Protein AF-A0A4U7AUU9-F1 (afdb_monomer)

Foldseek 3Di:
DQDPVQLVVLVCVLCVLFPQLADPCFAPVNCCVVVVDPNVVSCQQLQQKAKEAEPLLLVLLLVQLVQCCPPAEPQSVVLCVPQVVSPSLSLSLCLQALFAAFFDFQQGFGQGSNRDTDHGCVVQLQCARHPDHDPRRHVNRFDHLVSLLSLQLMKIKGKWAFQDLLPLPLLLHGDDCVFWQGIFMEMEHAAFAQRYCPTTNNCLQDDDDNPGRCPCVQQDDPHSLSSNLSSCLSRVLSLVLVQQVVQVVVVFAAEEEDEDHCQPSRDPDPCSLLSNLVSLLVCLQVDAGDRHAEYEYAPRDDDPVSQVSNCVSQVVNNHHYYYYHRRQTGHDPDSRHHRYYYFHDGSRHQQLRCSSVSPCNPGRRSSCVSGINSNSSVRCSSSVSNSVHYHYGPD

pLDDT: mean 96.0, std 4.83, range [59.19, 98.81]

InterPro domains:
  IPR032063 ADP-ribosylhydrolase MavL-like [PF16062] (31-202)
  IPR032063 ADP-ribosylhydrolase MavL-like [PF16062] (227-387)

Organism: NCBI:txid40998

Secondary structure (DSSP, 8-state):
---HHHHHHHHHHHHHHS--SS-GGGSHHHHHHTTSS-HHHHHHHHHT-EEEE-HHHHHHHHHHHHHHHHH--HHHHHHIIIIITT-HHHHHHHHHHS--SEEETTTTEEE-TTS-EES--HHHHTTTTSTT-BTTB-TTTS--HHHHHHHTTEEEEEEEE-SS---TT-TTPPPPGGGB--EEEEEEEE----SSTTSGGGGGTS----SSS-GGGTS--SSHHHHHHHHHHHHHHHHHHHHHHHHHHHTS-EEEEE--SS-STT--STTHHHHHHHHHHHHHHH---SSEEEEEEES----HHHHHHHHHHHHHTT-EEEEE---TTBPPSSTTSEEEEEEEE-TTS-TTGGGGGT-TTSSHHHHHHHHSSHHHHS-TTT-GGGGG-EEETT-

Solvent-accessible surface area (backbone atoms only — not comparable to full-atom values): 20389 Å² total; per-residue (Å²): 133,81,46,70,72,56,36,47,51,29,43,52,57,48,46,72,76,42,71,67,75,47,62,69,71,63,36,72,64,43,24,36,76,71,65,78,36,55,74,73,53,51,55,48,25,47,70,52,17,27,35,38,34,31,60,67,44,54,50,51,49,51,52,47,50,57,48,36,73,74,73,41,42,73,46,39,41,50,45,33,60,72,76,30,61,78,36,61,67,45,43,56,40,43,49,62,56,30,36,27,41,19,43,46,76,64,42,37,30,31,30,39,83,87,70,54,74,36,88,56,33,53,76,39,52,71,23,22,39,43,95,71,41,36,95,92,46,33,44,90,63,29,65,27,61,69,50,29,48,56,27,29,44,36,33,41,36,22,42,31,54,42,39,21,36,36,38,52,79,45,61,38,53,73,49,63,69,91,72,24,28,62,56,34,35,43,34,41,37,24,36,55,44,52,52,35,87,80,37,61,48,29,54,54,72,51,96,65,87,64,98,60,83,65,64,63,78,80,31,52,59,96,46,50,66,44,18,51,41,50,52,47,38,52,46,51,52,44,51,53,52,50,46,33,52,51,11,59,77,66,74,23,42,16,37,37,40,42,57,68,48,34,63,58,88,25,46,90,56,92,58,50,53,47,49,55,50,50,42,52,25,53,49,40,68,73,56,88,69,86,20,52,40,32,43,35,38,26,74,62,78,64,58,74,64,62,52,50,49,32,37,54,26,27,49,76,63,67,21,47,59,49,74,50,74,68,44,71,32,38,52,60,94,60,78,76,44,41,43,35,32,54,33,38,41,54,38,48,26,37,59,17,24,48,25,71,75,58,39,34,53,77,46,48,24,11,10,43,34,35,16,31,42,41,59,44,43,64,23,58,79,28,28,56,56,27,68,78,30,76,44,66,49,97,117

Sequence (395 aa):
MLTNAKFFANSRAFFGRHSRPISPSTTLEILQQSGRVKEADIQKYVQSTRIIVHPIARRIAKDFLSYKRTHGSRTEKHVYDTQINWDVDRLFIRLIKQRPLSFYGDTDVTLLRSGEKFWGATSQWDRVGTDNEHPGITMAEYLTYEEMMISSLIGVSGYTPYLNDGNRHNRGVLSTPQSIQHEGIQVGLVGARFERKGRMDCVYESISEPTGFPFLRYFGGAHFEDRYKARIRVTIETLLMEAEIRGAEAQKKVYVHVVGLGLGVWAVRTEQSRWYVEVFSQCLAEMKTSWIGLLEFAYIDVDPMTRKDVESAARRIGVDCVFNRRAPSARLPDQSMLLVTSYAWDSNSYPGNEFYLGMLNASGDPAAACSTAISETHNPEINTSMLESIHYLGS

Mean predicted aligned error: 3.29 Å

Nearest PDB structures (foldseek):
  8dmu-assembly3_C  TM=8.616E-01  e=3.463E-33  Drosophila melanogaster
  8dmu-assembly2_B  TM=8.470E-01  e=3.274E-33  Drosophila melanogaster
  8dmu-assembly4_D  TM=8.375E-01  e=1.488E-32  Drosophila melanogaster
  8dmu-assembly1_A  TM=8.402E-01  e=1.189E-32  Drosophila melanogaster
  8dmt-assembly4_D  TM=8.492E-01  e=3.858E-32  Drosophila melanogaster

Structure (mmCIF, N/CA/C/O backbone):
data_AF-A0A4U7AUU9-F1
#
_entry.id   AF-A0A4U7AUU9-F1
#
loop_
_atom_site.group_PDB
_atom_site.id
_atom_site.type_symbol
_atom_site.label_atom_id
_atom_site.label_alt_id
_atom_site.label_comp_id
_atom_site.label_asym_id
_atom_site.label_entity_id
_atom_site.label_seq_id
_atom_site.pdbx_PDB_ins_code
_atom_site.Cartn_x
_atom_site.Cartn_y
_atom_site.Cartn_z
_atom_site.occupancy
_atom_site.B_iso_or_equiv
_atom_site.auth_seq_id
_atom_site.auth_comp_id
_atom_site.auth_asym_id
_atom_site.auth_atom_id
_atom_site.pdbx_PDB_model_num
ATOM 1 N N . MET A 1 1 ? 14.131 2.442 20.354 1.00 74.19 1 MET A N 1
ATOM 2 C CA . MET A 1 1 ? 12.695 2.708 20.112 1.00 74.19 1 MET A CA 1
ATOM 3 C C . MET A 1 1 ? 12.482 4.197 19.901 1.00 74.19 1 MET A C 1
ATOM 5 O O . MET A 1 1 ? 13.041 4.990 20.651 1.00 74.19 1 MET A O 1
ATOM 9 N N . LEU A 1 2 ? 11.700 4.566 18.887 1.00 89.94 2 LEU A N 1
ATOM 10 C CA . LEU A 1 2 ? 11.306 5.949 18.613 1.00 89.94 2 LEU A CA 1
ATOM 11 C C . LEU A 1 2 ? 10.371 6.462 19.723 1.00 89.94 2 LEU A C 1
ATOM 13 O O . LEU A 1 2 ? 9.374 5.813 20.027 1.00 89.94 2 LEU A O 1
ATOM 17 N N . THR A 1 3 ? 10.699 7.597 20.344 1.00 94.31 3 THR A N 1
ATOM 18 C CA . THR A 1 3 ? 9.855 8.225 21.378 1.00 94.31 3 THR A CA 1
ATOM 19 C C . THR A 1 3 ? 8.775 9.107 20.747 1.00 94.31 3 THR A C 1
ATOM 21 O O . THR A 1 3 ? 8.986 9.644 19.657 1.00 94.31 3 THR A O 1
ATOM 24 N N . ASN A 1 4 ? 7.659 9.342 21.452 1.00 95.19 4 ASN A N 1
ATOM 25 C CA . ASN A 1 4 ? 6.592 10.245 20.988 1.00 95.19 4 ASN A CA 1
ATOM 26 C C . ASN A 1 4 ? 7.133 11.650 20.665 1.00 95.19 4 ASN A C 1
ATOM 28 O O . ASN A 1 4 ? 6.859 12.194 19.599 1.00 95.19 4 ASN A O 1
ATOM 32 N N . ALA A 1 5 ? 7.989 12.205 21.531 1.00 96.50 5 ALA A N 1
ATOM 33 C CA . ALA A 1 5 ? 8.601 13.517 21.312 1.00 96.50 5 ALA A CA 1
ATOM 34 C C . ALA A 1 5 ? 9.438 13.575 20.021 1.00 96.50 5 ALA A C 1
ATOM 36 O O . ALA A 1 5 ? 9.376 14.561 19.282 1.00 96.50 5 ALA A O 1
ATOM 37 N N . LYS A 1 6 ? 10.201 12.513 19.719 1.00 97.69 6 LYS A N 1
ATOM 38 C CA . LYS A 1 6 ? 10.990 12.433 18.485 1.00 97.69 6 LYS A CA 1
ATOM 39 C C . LYS A 1 6 ? 10.097 12.232 17.260 1.00 97.69 6 LYS A C 1
ATOM 41 O O . LYS A 1 6 ? 10.342 12.876 16.246 1.00 97.69 6 LYS A O 1
ATOM 46 N N . PHE A 1 7 ? 9.057 11.406 17.362 1.00 98.19 7 PHE A N 1
ATOM 47 C CA . PHE A 1 7 ? 8.059 11.221 16.306 1.00 98.19 7 PHE A CA 1
ATOM 48 C C . PHE A 1 7 ? 7.368 12.546 15.942 1.00 98.19 7 PHE A C 1
ATOM 50 O O . PHE A 1 7 ? 7.356 12.927 14.773 1.00 98.19 7 PHE A O 1
ATOM 57 N N . PHE A 1 8 ? 6.891 13.313 16.930 1.00 98.50 8 PHE A N 1
ATOM 58 C CA . PHE A 1 8 ? 6.286 14.627 16.683 1.00 98.50 8 PHE A CA 1
ATOM 59 C C . PHE A 1 8 ? 7.283 15.627 16.092 1.00 98.50 8 PHE A C 1
ATOM 61 O O . PHE A 1 8 ? 6.943 16.366 15.169 1.00 98.50 8 PHE A O 1
ATOM 68 N N . ALA A 1 9 ? 8.538 15.623 16.555 1.00 98.56 9 ALA A N 1
ATOM 69 C CA . ALA A 1 9 ? 9.583 16.453 15.962 1.00 98.56 9 ALA A CA 1
ATOM 70 C C . ALA A 1 9 ? 9.836 16.102 14.486 1.00 98.56 9 ALA A C 1
ATOM 72 O O . ALA A 1 9 ? 9.963 17.010 13.663 1.00 98.56 9 ALA A O 1
ATOM 73 N N . ASN A 1 10 ? 9.861 14.812 14.137 1.00 98.56 10 ASN A N 1
ATOM 74 C CA . ASN A 1 10 ? 9.990 14.373 12.749 1.00 98.56 10 ASN A CA 1
ATOM 75 C C . ASN A 1 10 ? 8.768 14.799 11.916 1.00 98.56 10 ASN A C 1
ATOM 77 O O . ASN A 1 10 ? 8.946 15.311 10.814 1.00 98.56 10 ASN A O 1
ATOM 81 N N . SER A 1 11 ? 7.548 14.659 12.451 1.00 98.56 11 SER A N 1
ATOM 82 C CA . SER A 1 11 ? 6.306 15.096 11.792 1.00 98.56 11 SER A CA 1
ATOM 83 C C . SER A 1 11 ? 6.326 16.597 11.487 1.00 98.56 11 SER A C 1
ATOM 85 O O . SER A 1 11 ? 6.145 17.002 10.337 1.00 98.56 11 SER A O 1
ATOM 87 N N . ARG A 1 12 ? 6.672 17.438 12.473 1.00 98.50 12 ARG A N 1
ATOM 88 C CA . ARG A 1 12 ? 6.835 18.888 12.270 1.00 98.50 12 ARG A CA 1
ATOM 89 C C . ARG A 1 12 ? 7.911 19.214 11.239 1.00 98.50 12 ARG A C 1
ATOM 91 O O . ARG A 1 12 ? 7.685 20.059 10.380 1.00 98.50 12 ARG A O 1
ATOM 98 N N . ALA A 1 13 ? 9.066 18.551 11.298 1.00 98.44 13 ALA A N 1
ATOM 99 C CA . ALA A 1 13 ? 10.152 18.776 10.345 1.00 98.44 13 ALA A CA 1
ATOM 100 C C . ALA A 1 13 ? 9.763 18.371 8.914 1.00 98.44 13 ALA A C 1
ATOM 102 O O . ALA A 1 13 ? 10.122 19.050 7.952 1.00 98.44 13 ALA A O 1
ATOM 103 N N . PHE A 1 14 ? 9.014 17.278 8.763 1.00 98.44 14 PHE A N 1
ATOM 104 C CA . PHE A 1 14 ? 8.511 16.822 7.476 1.00 98.44 14 PHE A CA 1
ATOM 105 C C . PHE A 1 14 ? 7.473 17.797 6.909 1.00 98.44 14 PHE A C 1
ATOM 107 O O . PHE A 1 14 ? 7.656 18.304 5.804 1.00 98.44 14 PHE A O 1
ATOM 114 N N . PHE A 1 15 ? 6.433 18.144 7.674 1.00 97.69 15 PHE A N 1
ATOM 115 C CA . PHE A 1 15 ? 5.392 19.063 7.199 1.00 97.69 15 PHE A CA 1
ATOM 116 C C . PHE A 1 15 ? 5.834 20.533 7.133 1.00 97.69 15 PHE A C 1
ATOM 118 O O . PHE A 1 15 ? 5.192 21.341 6.467 1.00 97.69 15 PHE A O 1
ATOM 125 N N . GLY A 1 16 ? 6.958 20.885 7.764 1.00 97.19 16 GLY A N 1
ATOM 126 C CA . GLY A 1 16 ? 7.640 22.160 7.543 1.00 97.19 16 GLY A CA 1
ATOM 127 C C . GLY A 1 16 ? 8.299 22.257 6.162 1.00 97.19 16 GLY A C 1
ATOM 128 O O . GLY A 1 16 ? 8.415 23.354 5.623 1.00 97.19 16 GLY A O 1
ATOM 129 N N . ARG A 1 17 ? 8.697 21.121 5.568 1.00 96.94 17 ARG A N 1
ATOM 130 C CA . ARG A 1 17 ? 9.236 21.037 4.195 1.00 96.94 17 ARG A CA 1
ATOM 131 C C . ARG A 1 17 ? 8.160 20.753 3.149 1.00 96.94 17 ARG A C 1
ATOM 133 O O . ARG A 1 17 ? 8.300 21.162 1.999 1.00 96.94 17 ARG A O 1
ATOM 140 N N . HIS A 1 18 ? 7.103 20.042 3.531 1.00 96.56 18 HIS A N 1
ATOM 141 C CA . HIS A 1 18 ? 6.052 19.578 2.629 1.00 96.56 18 HIS A CA 1
ATOM 142 C C . HIS A 1 18 ? 4.686 20.010 3.144 1.00 96.56 18 HIS A C 1
ATOM 144 O O . HIS A 1 18 ? 4.241 19.557 4.196 1.00 96.56 18 HIS A O 1
ATOM 150 N N . SER A 1 19 ? 3.997 20.876 2.401 1.00 92.12 19 SER A N 1
ATOM 151 C CA . SER A 1 19 ? 2.703 21.404 2.831 1.00 92.12 19 SER A CA 1
ATOM 152 C C . SER A 1 19 ? 1.696 20.284 3.099 1.00 92.12 19 SER A C 1
ATOM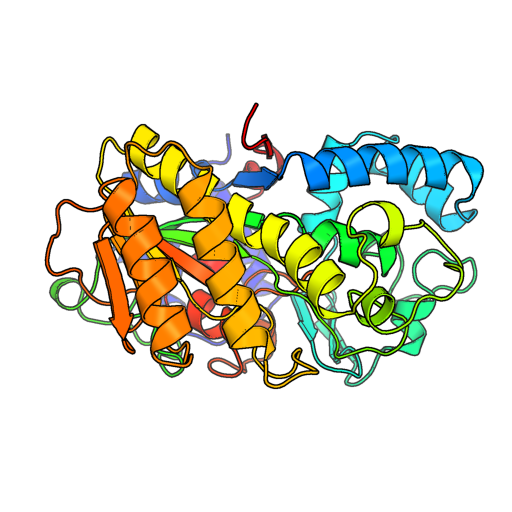 154 O O . SER A 1 19 ? 1.401 19.471 2.223 1.00 92.12 19 SER A O 1
ATOM 156 N N . ARG A 1 20 ? 1.130 20.270 4.311 1.00 95.38 20 ARG A N 1
ATOM 157 C CA . ARG A 1 20 ? -0.007 19.414 4.660 1.00 95.38 20 ARG A CA 1
ATOM 158 C C . ARG A 1 20 ? -1.297 20.076 4.146 1.00 95.38 20 ARG A C 1
ATOM 160 O O . ARG A 1 20 ? -1.631 21.161 4.613 1.00 95.38 20 ARG A O 1
ATOM 167 N N . PRO A 1 21 ? -2.049 19.457 3.224 1.00 96.12 21 PRO A N 1
ATOM 168 C CA . PRO A 1 21 ? -3.224 20.055 2.574 1.00 96.12 21 PRO A CA 1
ATOM 169 C C . PRO A 1 21 ? -4.522 19.998 3.411 1.00 96.12 21 PRO A C 1
ATOM 171 O O . PRO A 1 21 ? -5.596 20.302 2.897 1.00 96.12 21 PRO A O 1
ATOM 174 N N . ILE A 1 22 ? -4.452 19.565 4.674 1.00 97.50 22 ILE A N 1
ATOM 175 C CA . ILE A 1 22 ? -5.587 19.477 5.605 1.00 97.50 22 ILE A CA 1
ATOM 176 C C . ILE A 1 22 ? -5.211 20.079 6.958 1.00 97.50 22 ILE A C 1
ATOM 178 O O . ILE A 1 22 ? -4.032 20.280 7.251 1.00 97.50 22 ILE A O 1
ATOM 182 N N . SER A 1 23 ? -6.218 20.345 7.794 1.00 96.56 23 SER A N 1
ATOM 183 C CA . SER A 1 23 ? -6.030 20.991 9.096 1.00 96.56 23 SER A CA 1
ATOM 184 C C . SER A 1 23 ? -4.957 20.287 9.947 1.00 96.56 23 SER A C 1
ATOM 186 O O . SER A 1 23 ? -5.025 19.064 10.112 1.00 96.56 23 SER A O 1
ATOM 188 N N . PRO A 1 24 ? -4.019 21.030 10.568 1.00 94.56 24 PRO A N 1
ATOM 189 C CA . PRO A 1 24 ? -3.071 20.476 11.537 1.00 94.56 24 PRO A CA 1
ATOM 190 C C . PRO A 1 24 ? -3.738 19.800 12.741 1.00 94.56 24 PRO A C 1
ATOM 192 O O . PRO A 1 24 ? -3.112 18.970 13.382 1.00 94.56 24 PRO A O 1
ATOM 195 N N . SER A 1 25 ? -5.021 20.078 13.010 1.00 95.56 25 SER A N 1
ATOM 196 C CA . SER A 1 25 ? -5.807 19.369 14.036 1.00 95.56 25 SER A CA 1
ATOM 197 C C . SER A 1 25 ? -5.930 17.856 13.808 1.00 95.56 25 SER A C 1
ATOM 199 O O . SER A 1 25 ? -6.362 17.133 14.700 1.00 95.56 25 SER A O 1
ATOM 201 N N . THR A 1 26 ? -5.547 17.380 12.622 1.00 96.75 26 THR A N 1
ATOM 202 C CA . THR A 1 26 ? -5.524 15.962 12.245 1.00 96.75 26 THR A CA 1
ATOM 203 C C . THR A 1 26 ? -4.198 15.264 12.542 1.00 96.75 26 THR A C 1
ATOM 205 O O . THR A 1 26 ? -4.109 14.061 12.314 1.00 96.75 26 THR A O 1
ATOM 208 N N . THR A 1 27 ? -3.162 15.978 13.001 1.00 98.06 27 THR A N 1
ATOM 209 C CA . THR A 1 27 ? -1.888 15.336 13.351 1.00 98.06 27 THR A CA 1
ATOM 210 C C . THR A 1 27 ? -1.969 14.663 14.712 1.00 98.06 27 THR A C 1
ATOM 212 O O . THR A 1 27 ? -2.665 15.135 15.612 1.00 98.06 27 THR A O 1
ATOM 215 N N . LEU A 1 28 ? -1.220 13.579 14.898 1.00 98.31 28 LEU A N 1
ATOM 216 C CA . LEU A 1 28 ? -1.201 12.828 16.154 1.00 98.31 28 LEU A CA 1
ATOM 217 C C . LEU A 1 28 ? -0.803 13.689 17.365 1.00 98.31 28 LEU A C 1
ATOM 219 O O . LEU A 1 28 ? -1.363 13.504 18.442 1.00 98.31 28 LEU A O 1
ATOM 223 N N . GLU A 1 29 ? 0.091 14.667 17.188 1.00 98.19 29 GLU A N 1
ATOM 224 C CA . GLU A 1 29 ? 0.464 15.613 18.249 1.00 98.19 29 GLU A CA 1
ATOM 225 C C . GLU A 1 29 ? -0.728 16.470 18.702 1.00 98.19 29 GLU A C 1
ATOM 227 O O . GLU A 1 29 ? -1.019 16.556 19.895 1.00 98.19 29 GLU A O 1
ATOM 232 N N . ILE A 1 30 ? -1.458 17.080 17.762 1.00 98.00 30 ILE A N 1
ATOM 233 C CA . ILE A 1 30 ? -2.594 17.952 18.099 1.00 98.00 30 ILE A CA 1
ATOM 234 C C . ILE A 1 30 ? -3.803 17.126 18.564 1.00 98.00 30 ILE A C 1
ATOM 236 O O . ILE A 1 30 ? -4.546 17.539 19.460 1.00 98.00 30 ILE A O 1
ATOM 240 N N . LEU A 1 31 ? -3.989 15.922 18.021 1.00 97.81 31 LEU A N 1
ATOM 241 C CA . LEU A 1 31 ? -4.992 14.969 18.498 1.00 97.81 31 LEU A CA 1
ATOM 242 C C . LEU A 1 31 ? -4.724 14.545 19.947 1.00 97.81 31 LEU A C 1
ATOM 244 O O . LEU A 1 31 ? -5.674 14.424 20.722 1.00 97.81 31 LEU A O 1
ATOM 248 N N . GLN A 1 32 ? -3.455 14.379 20.334 1.00 97.69 32 GLN A N 1
ATOM 249 C CA . GLN A 1 32 ? -3.085 14.143 21.727 1.00 97.69 32 GLN A CA 1
ATOM 250 C C . GLN A 1 32 ? -3.382 15.368 22.601 1.00 97.69 32 GLN A C 1
ATOM 252 O O . GLN A 1 32 ? -4.038 15.245 23.633 1.00 97.69 32 GLN A O 1
ATOM 257 N N . GLN A 1 33 ? -2.937 16.558 22.186 1.00 97.44 33 GLN A N 1
ATOM 258 C CA . GLN A 1 33 ? -3.117 17.800 22.952 1.00 97.44 33 GLN A CA 1
ATOM 259 C C . GLN A 1 33 ? -4.594 18.160 23.168 1.00 97.44 33 GLN A C 1
ATOM 261 O O . GLN A 1 33 ? -4.961 18.661 24.226 1.00 97.44 33 GLN A O 1
ATOM 266 N N . SER A 1 34 ? -5.450 17.878 22.183 1.00 96.31 34 SER A N 1
ATOM 267 C CA . SER A 1 34 ? -6.903 18.081 22.282 1.00 96.31 34 SER A CA 1
ATOM 268 C C . SER A 1 34 ? -7.627 17.014 23.112 1.00 96.31 34 SER A C 1
ATOM 270 O O . SER A 1 34 ? -8.831 17.128 23.331 1.00 96.31 34 SER A O 1
ATOM 272 N N . GLY A 1 35 ? -6.928 15.963 23.552 1.00 95.19 35 GLY A N 1
ATOM 273 C CA . GLY A 1 35 ? -7.511 14.833 24.276 1.00 95.19 35 GLY A CA 1
ATOM 274 C C . GLY A 1 35 ? -8.323 13.872 23.402 1.00 95.19 35 GLY A C 1
ATOM 275 O O . GLY A 1 35 ? -8.949 12.954 23.932 1.00 95.19 35 GLY A O 1
ATOM 276 N N . ARG A 1 36 ? -8.319 14.047 22.072 1.00 94.94 36 ARG A N 1
ATOM 277 C CA . ARG A 1 36 ? -8.995 13.137 21.132 1.00 94.94 36 ARG A CA 1
ATOM 278 C C . ARG A 1 36 ? -8.290 11.783 21.031 1.00 94.94 36 ARG A C 1
ATOM 280 O O . ARG A 1 36 ? -8.952 10.781 20.785 1.00 94.94 36 ARG A O 1
ATOM 287 N N . VAL A 1 37 ? -6.973 11.756 21.221 1.00 96.38 37 VAL A N 1
ATOM 288 C CA . VAL A 1 37 ? -6.153 10.540 21.286 1.00 96.38 37 VAL A CA 1
ATOM 289 C C . VAL A 1 37 ? -5.374 10.542 22.598 1.00 96.38 37 VAL A C 1
ATOM 291 O O . VAL A 1 37 ? -4.841 11.571 23.002 1.00 96.38 37 VAL A O 1
ATOM 294 N N . LYS A 1 38 ? -5.293 9.402 23.289 1.00 95.00 38 LYS A N 1
ATOM 295 C CA . LYS A 1 38 ? -4.515 9.306 24.532 1.00 95.00 38 LYS A CA 1
ATOM 296 C C . LYS A 1 38 ? -3.035 9.123 24.218 1.00 95.00 38 LYS A C 1
ATOM 298 O O . LYS A 1 38 ? -2.678 8.487 23.233 1.00 95.00 38 LYS A O 1
ATOM 303 N N . GLU A 1 39 ? -2.165 9.597 25.103 1.00 91.19 39 GLU A N 1
ATOM 304 C CA . GLU A 1 39 ? -0.711 9.459 24.940 1.00 91.19 39 GLU A CA 1
ATOM 305 C C . GLU A 1 39 ? -0.253 7.997 24.784 1.00 91.19 39 GLU A C 1
ATOM 307 O O . GLU A 1 39 ? 0.588 7.702 23.935 1.00 91.19 39 GLU A O 1
ATOM 312 N N . ALA A 1 40 ? -0.853 7.070 25.540 1.00 90.62 40 ALA A N 1
ATOM 313 C CA . ALA A 1 40 ? -0.566 5.638 25.427 1.00 90.62 40 ALA A CA 1
ATOM 314 C C . ALA A 1 40 ? -0.933 5.062 24.043 1.00 90.62 40 ALA A C 1
ATOM 316 O O . ALA A 1 40 ? -0.240 4.179 23.534 1.00 90.62 40 ALA A O 1
ATOM 317 N N . ASP A 1 41 ? -1.978 5.596 23.401 1.00 95.81 41 ASP A N 1
ATOM 318 C CA . ASP A 1 41 ? -2.417 5.147 22.078 1.00 95.81 41 ASP A CA 1
ATOM 319 C C . ASP A 1 41 ? -1.467 5.637 20.972 1.00 95.81 41 ASP A C 1
ATOM 321 O O . ASP A 1 41 ? -1.271 4.936 19.982 1.00 95.81 41 ASP A O 1
ATOM 325 N N . ILE A 1 42 ? -0.795 6.784 21.152 1.00 96.69 42 ILE A N 1
ATOM 326 C CA . ILE A 1 42 ? 0.226 7.273 20.204 1.00 96.69 42 ILE A CA 1
ATOM 327 C C . ILE A 1 42 ? 1.320 6.226 20.019 1.00 96.69 42 ILE A C 1
ATOM 329 O O . ILE A 1 42 ? 1.656 5.864 18.891 1.00 96.69 42 ILE A O 1
ATOM 333 N N . GLN A 1 43 ? 1.844 5.700 21.127 1.00 94.31 43 GLN A N 1
ATOM 334 C CA . GLN A 1 43 ? 2.912 4.712 21.075 1.00 94.31 43 GLN A CA 1
ATOM 335 C C . GLN A 1 43 ? 2.443 3.427 20.382 1.00 94.31 43 GLN A C 1
ATOM 337 O O . GLN A 1 43 ? 3.171 2.887 19.550 1.00 94.31 43 GLN A O 1
ATOM 342 N N . LYS A 1 44 ? 1.205 2.988 20.643 1.00 95.94 44 LYS A N 1
ATOM 343 C CA . LYS A 1 44 ? 0.574 1.871 19.928 1.00 95.94 44 LYS A CA 1
ATOM 344 C C . LYS A 1 44 ? 0.516 2.124 18.415 1.00 95.94 44 LYS A C 1
ATOM 346 O O . LYS A 1 44 ? 0.916 1.250 17.647 1.00 95.94 44 LYS A O 1
ATOM 351 N N . TYR A 1 45 ? 0.061 3.294 17.965 1.00 97.75 45 TYR A N 1
ATOM 352 C CA . TYR A 1 45 ? -0.031 3.621 16.533 1.00 97.75 45 TYR A CA 1
ATOM 353 C C . TYR A 1 45 ? 1.340 3.636 15.849 1.00 97.75 45 TYR A C 1
ATOM 355 O O . TYR A 1 45 ? 1.522 3.038 14.788 1.00 97.75 45 TYR A O 1
ATOM 363 N N . VAL A 1 46 ? 2.336 4.246 16.492 1.00 96.75 46 VAL A N 1
ATOM 364 C CA . VAL A 1 46 ? 3.703 4.328 15.962 1.00 96.75 46 VAL A CA 1
ATOM 365 C C . VAL A 1 46 ? 4.356 2.944 15.900 1.00 96.75 46 VAL A C 1
ATOM 367 O O . VAL A 1 46 ? 4.842 2.546 14.842 1.00 96.75 46 VAL A O 1
ATOM 370 N N . GLN A 1 47 ? 4.338 2.190 17.003 1.00 95.81 47 GLN A N 1
ATOM 371 C CA . GLN A 1 47 ? 5.081 0.929 17.134 1.00 95.81 47 GLN A CA 1
ATOM 372 C C . GLN A 1 47 ? 4.413 -0.261 16.447 1.00 95.81 47 GLN A C 1
ATOM 374 O O . GLN A 1 47 ? 5.090 -1.218 16.082 1.00 95.81 47 GLN A O 1
ATOM 379 N N . SER A 1 48 ? 3.093 -0.226 16.264 1.00 97.50 48 SER A N 1
ATOM 380 C CA . SER A 1 48 ? 2.396 -1.296 15.546 1.00 97.50 48 SER A CA 1
ATOM 381 C C . SER A 1 48 ? 2.608 -1.245 14.034 1.00 97.50 48 SER A C 1
ATOM 383 O O . SER A 1 48 ? 2.270 -2.221 13.360 1.00 97.50 48 SER A O 1
ATOM 385 N N . THR A 1 49 ? 3.140 -0.139 13.500 1.00 98.50 49 THR A N 1
ATOM 386 C CA . THR A 1 49 ? 3.368 0.011 12.062 1.00 98.50 49 THR A CA 1
ATOM 387 C C . THR A 1 49 ? 4.542 -0.855 11.609 1.00 98.50 49 THR A C 1
ATOM 389 O O . THR A 1 49 ? 5.638 -0.774 12.164 1.00 98.50 49 THR A O 1
ATOM 392 N N . ARG A 1 50 ? 4.316 -1.677 10.584 1.00 98.56 50 ARG A N 1
ATOM 393 C CA . ARG A 1 50 ? 5.288 -2.637 10.051 1.00 98.56 50 ARG A CA 1
ATOM 394 C C . ARG A 1 50 ? 5.176 -2.794 8.542 1.00 98.56 50 ARG A C 1
ATOM 396 O O . ARG A 1 50 ? 4.091 -2.650 7.972 1.00 98.56 50 ARG A O 1
ATOM 403 N N . ILE A 1 51 ? 6.298 -3.124 7.915 1.00 98.81 51 ILE A N 1
ATOM 404 C CA . ILE A 1 51 ? 6.356 -3.579 6.525 1.00 98.81 51 ILE A CA 1
ATOM 405 C C . ILE A 1 51 ? 5.909 -5.040 6.516 1.00 98.81 51 ILE A C 1
ATOM 407 O O . ILE A 1 51 ? 6.468 -5.852 7.246 1.00 98.81 51 ILE A O 1
ATOM 411 N N . ILE A 1 52 ? 4.913 -5.383 5.706 1.00 98.81 52 ILE A N 1
ATOM 412 C CA . ILE A 1 52 ? 4.417 -6.758 5.570 1.00 98.81 52 ILE A CA 1
ATOM 413 C C . ILE A 1 52 ? 4.865 -7.344 4.233 1.00 98.81 52 ILE A C 1
ATOM 415 O O . ILE A 1 52 ? 4.723 -6.712 3.182 1.00 98.81 52 ILE A O 1
ATOM 419 N N . VAL A 1 53 ? 5.435 -8.549 4.277 1.00 98.81 53 VAL A N 1
ATOM 420 C CA . VAL A 1 53 ? 6.078 -9.180 3.119 1.00 98.81 53 VAL A CA 1
ATOM 421 C C . VAL A 1 53 ? 5.547 -10.592 2.912 1.00 98.81 53 VAL A C 1
ATOM 423 O O . VAL A 1 53 ? 5.751 -11.480 3.741 1.00 98.81 53 VAL A O 1
ATOM 426 N N . HIS A 1 54 ? 4.919 -10.813 1.758 1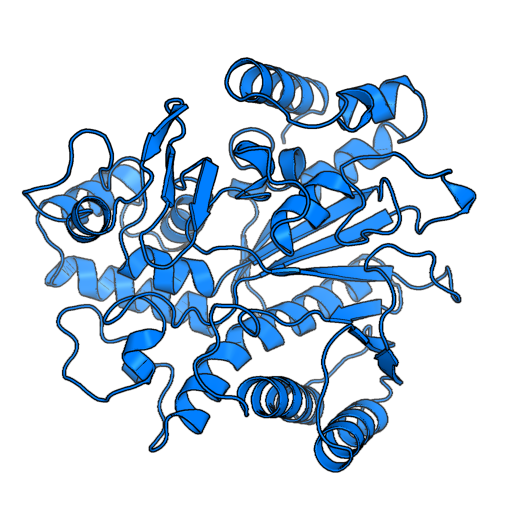.00 98.56 54 HIS A N 1
ATOM 427 C CA . HIS A 1 54 ? 4.453 -12.128 1.330 1.00 98.56 54 HIS A CA 1
ATOM 428 C C . HIS A 1 54 ? 5.624 -13.083 1.010 1.00 98.56 54 HIS A C 1
ATOM 430 O O . HIS A 1 54 ? 6.632 -12.634 0.448 1.00 98.56 54 HIS A O 1
ATOM 436 N N . PRO A 1 55 ? 5.505 -14.408 1.240 1.00 97.94 55 PRO A N 1
ATOM 437 C CA . PRO A 1 55 ? 6.543 -15.379 0.877 1.00 97.94 55 PRO A CA 1
ATOM 438 C C . PRO A 1 55 ? 6.998 -15.302 -0.585 1.00 97.94 55 PRO A C 1
ATOM 440 O O . PRO A 1 55 ? 8.196 -15.377 -0.869 1.00 97.94 55 PRO A O 1
ATOM 443 N N . ILE A 1 56 ? 6.063 -15.094 -1.520 1.00 97.88 56 ILE A N 1
ATOM 444 C CA . ILE A 1 56 ? 6.385 -14.942 -2.949 1.00 97.88 56 ILE A CA 1
ATOM 445 C C . ILE A 1 56 ? 7.191 -13.659 -3.193 1.00 97.88 56 ILE A C 1
ATOM 447 O O . ILE A 1 56 ? 8.198 -13.711 -3.895 1.00 97.88 56 ILE A O 1
ATOM 451 N N . ALA A 1 57 ? 6.820 -12.536 -2.569 1.00 98.44 57 ALA A N 1
ATOM 452 C CA . ALA A 1 57 ? 7.572 -11.284 -2.677 1.00 98.44 57 ALA A CA 1
ATOM 453 C C . ALA A 1 57 ? 9.000 -11.439 -2.124 1.00 98.44 57 ALA A C 1
ATOM 455 O O . ALA A 1 57 ? 9.964 -11.011 -2.758 1.00 98.44 57 ALA A O 1
ATOM 456 N N . ARG A 1 58 ? 9.158 -12.146 -0.994 1.00 98.44 58 ARG A N 1
ATOM 457 C CA . ARG A 1 58 ? 10.468 -12.500 -0.419 1.00 98.44 58 ARG A CA 1
ATOM 458 C C . ARG A 1 58 ? 11.318 -13.336 -1.366 1.00 98.44 58 ARG A C 1
ATOM 460 O O . ARG A 1 58 ? 12.517 -13.089 -1.489 1.00 98.44 58 ARG A O 1
ATOM 467 N N . ARG A 1 59 ? 10.718 -14.330 -2.021 1.00 98.38 59 ARG A N 1
ATOM 468 C CA . ARG A 1 59 ? 11.410 -15.160 -3.012 1.00 98.38 59 ARG A CA 1
ATOM 469 C C . ARG A 1 59 ? 11.852 -14.330 -4.218 1.00 98.38 59 ARG A C 1
ATOM 471 O O . ARG A 1 59 ? 13.023 -14.380 -4.575 1.00 98.38 59 ARG A O 1
ATOM 478 N N . ILE A 1 60 ? 10.950 -13.524 -4.778 1.00 98.50 60 ILE A N 1
ATOM 479 C CA . ILE A 1 60 ? 11.245 -12.628 -5.904 1.00 98.50 60 ILE A CA 1
ATOM 480 C C . ILE A 1 60 ? 12.394 -11.680 -5.553 1.00 98.50 60 ILE A C 1
ATOM 482 O O . ILE A 1 60 ? 13.323 -11.554 -6.338 1.00 98.50 60 ILE A O 1
ATOM 486 N N . ALA A 1 61 ? 12.379 -11.064 -4.368 1.00 98.75 61 ALA A N 1
ATOM 487 C CA . ALA A 1 61 ? 13.433 -10.154 -3.923 1.00 98.75 61 ALA A CA 1
ATOM 488 C C . ALA A 1 61 ? 14.817 -10.830 -3.846 1.00 98.75 61 ALA A C 1
ATOM 490 O O . ALA A 1 61 ? 15.810 -10.260 -4.299 1.00 98.75 61 ALA A O 1
ATOM 491 N N . LYS A 1 62 ? 14.890 -12.063 -3.324 1.00 98.62 62 LYS A N 1
ATOM 492 C CA . LYS A 1 62 ? 16.134 -12.857 -3.278 1.00 98.62 62 LYS A CA 1
ATOM 493 C C . LYS A 1 62 ? 16.681 -13.132 -4.676 1.00 98.62 62 LYS A C 1
ATOM 495 O O . LYS A 1 62 ? 17.856 -12.879 -4.950 1.00 98.62 62 LYS A O 1
ATOM 500 N N . ASP A 1 63 ? 15.819 -13.634 -5.550 1.00 98.62 63 ASP A N 1
ATOM 501 C CA . ASP A 1 63 ? 16.187 -13.989 -6.917 1.00 98.62 63 ASP A CA 1
ATOM 502 C C . ASP A 1 63 ? 16.561 -12.734 -7.725 1.00 98.62 63 ASP A C 1
ATOM 504 O O . ASP A 1 63 ? 17.521 -12.754 -8.496 1.00 98.62 63 ASP A O 1
ATOM 508 N N . PHE A 1 64 ? 15.868 -11.617 -7.490 1.00 98.56 64 PHE A N 1
ATOM 509 C CA . PHE A 1 64 ? 16.152 -10.313 -8.085 1.00 98.56 64 PHE A CA 1
ATOM 510 C C . PHE A 1 64 ? 17.542 -9.803 -7.718 1.00 98.56 64 PHE A C 1
ATOM 512 O O . PHE A 1 64 ? 18.317 -9.463 -8.611 1.00 98.56 64 PHE A O 1
ATOM 519 N N . LEU A 1 65 ? 17.909 -9.808 -6.433 1.00 98.69 65 LEU A N 1
ATOM 520 C CA . LEU A 1 65 ? 19.252 -9.400 -6.014 1.00 98.69 65 LEU A CA 1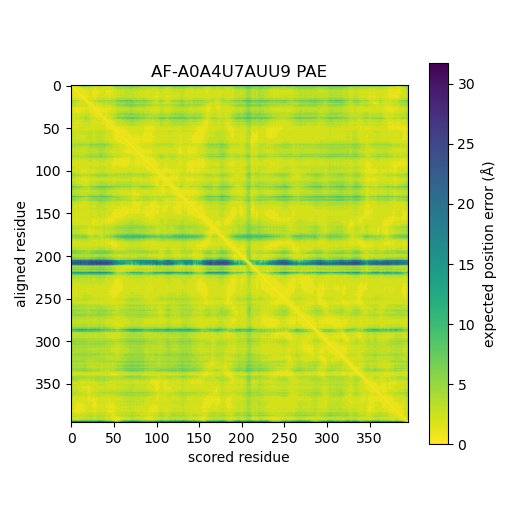
ATOM 521 C C . LEU A 1 65 ? 20.334 -10.317 -6.600 1.00 98.69 65 LEU A C 1
ATOM 523 O O . LEU A 1 65 ? 21.367 -9.832 -7.062 1.00 98.69 65 LEU A O 1
ATOM 527 N N . SER A 1 66 ? 20.092 -11.631 -6.655 1.00 98.38 66 SER A N 1
ATOM 528 C CA . SER A 1 66 ? 21.010 -12.577 -7.305 1.00 98.38 66 SER A CA 1
ATOM 529 C C . SER A 1 66 ? 21.198 -12.267 -8.796 1.00 98.38 66 SER A C 1
ATOM 531 O O . SER A 1 66 ? 22.326 -12.196 -9.297 1.00 98.38 66 SER A O 1
ATOM 533 N N . TYR A 1 67 ? 20.098 -11.994 -9.499 1.00 98.19 67 TYR A N 1
ATOM 534 C CA . TYR A 1 67 ? 20.115 -11.611 -10.905 1.00 98.19 67 TYR A CA 1
ATOM 535 C C . TYR A 1 67 ? 20.846 -10.283 -11.128 1.00 98.19 67 TYR A C 1
ATOM 537 O O . TYR A 1 67 ? 21.695 -10.192 -12.012 1.00 98.19 67 TYR A O 1
ATOM 545 N N . LYS A 1 68 ? 20.586 -9.263 -10.304 1.00 97.81 68 LYS A N 1
ATOM 546 C CA . LYS A 1 68 ? 21.219 -7.942 -10.425 1.00 97.81 68 LYS A CA 1
ATOM 547 C C . LYS A 1 68 ? 22.715 -7.964 -10.126 1.00 97.81 68 LYS A C 1
ATOM 549 O O . LYS A 1 68 ? 23.461 -7.187 -10.719 1.00 97.81 68 LYS A O 1
ATOM 554 N N . ARG A 1 69 ? 23.195 -8.910 -9.316 1.00 97.56 69 ARG A N 1
ATOM 555 C CA . ARG A 1 69 ? 24.637 -9.103 -9.090 1.00 97.56 69 ARG A CA 1
ATOM 556 C C . ARG A 1 69 ? 25.383 -9.482 -10.361 1.00 97.56 69 ARG A C 1
ATOM 558 O O . ARG A 1 69 ? 26.517 -9.061 -10.566 1.00 97.56 69 ARG A O 1
ATOM 565 N N . THR A 1 70 ? 24.739 -10.245 -11.230 1.00 96.94 70 THR A N 1
ATOM 566 C CA . THR A 1 70 ? 25.327 -10.711 -12.488 1.00 96.94 70 THR A CA 1
ATOM 567 C C . THR A 1 70 ? 25.001 -9.752 -13.635 1.00 96.94 70 THR A C 1
ATOM 569 O O . THR A 1 70 ? 25.912 -9.250 -14.294 1.00 96.94 70 THR A O 1
ATOM 572 N N . HIS A 1 71 ? 23.732 -9.381 -13.793 1.00 96.50 71 HIS A N 1
ATOM 573 C CA . HIS A 1 71 ? 23.208 -8.680 -14.971 1.00 96.50 71 HIS A CA 1
ATOM 574 C C . HIS A 1 71 ? 22.934 -7.186 -14.757 1.00 96.50 71 HIS A C 1
ATOM 576 O O . HIS A 1 71 ? 22.622 -6.493 -15.719 1.00 96.50 71 HIS A O 1
ATOM 582 N N . GLY A 1 72 ? 23.025 -6.682 -13.522 1.00 96.00 72 GLY A N 1
ATOM 583 C CA . GLY A 1 72 ? 22.749 -5.276 -13.229 1.00 96.00 72 GLY A CA 1
ATOM 584 C C . GLY A 1 72 ? 23.721 -4.326 -13.928 1.00 96.00 72 GLY A C 1
ATOM 585 O O . GLY A 1 72 ? 24.882 -4.679 -14.187 1.00 96.00 72 GLY A O 1
ATOM 586 N N . SER A 1 73 ? 23.246 -3.113 -14.202 1.00 96.50 73 SER A N 1
ATOM 587 C CA . SER A 1 73 ? 24.075 -2.023 -14.718 1.00 96.50 73 SER A CA 1
ATOM 588 C C . SER A 1 73 ? 25.169 -1.630 -13.715 1.00 96.50 73 SER A C 1
ATOM 590 O O . SER A 1 73 ? 25.171 -2.057 -12.554 1.00 96.50 73 SER A O 1
ATOM 592 N N . ARG A 1 74 ? 26.109 -0.779 -14.142 1.00 97.12 74 ARG A N 1
ATOM 593 C CA . ARG A 1 74 ? 27.119 -0.224 -13.234 1.00 97.12 74 ARG A CA 1
ATOM 594 C C . ARG A 1 74 ? 26.466 0.596 -12.115 1.00 97.12 74 ARG A C 1
ATOM 596 O O . ARG A 1 74 ? 26.833 0.413 -10.956 1.00 97.12 74 ARG A O 1
ATOM 603 N N . THR A 1 75 ? 25.498 1.446 -12.456 1.00 97.81 75 THR A N 1
ATOM 604 C CA . THR A 1 75 ? 24.723 2.252 -11.499 1.00 97.81 75 THR A CA 1
ATOM 605 C C . THR A 1 75 ? 23.973 1.378 -10.494 1.00 97.81 75 THR A C 1
ATOM 607 O O . THR A 1 75 ? 24.094 1.592 -9.288 1.00 97.81 75 THR A O 1
ATOM 610 N N . GLU A 1 76 ? 23.265 0.347 -10.964 1.00 97.88 76 GLU A N 1
ATOM 611 C CA . GLU A 1 76 ? 22.516 -0.570 -10.096 1.00 97.88 76 GLU A CA 1
ATOM 612 C C . GLU A 1 76 ? 23.433 -1.292 -9.122 1.00 97.88 76 GLU A C 1
ATOM 614 O O . GLU A 1 76 ? 23.196 -1.267 -7.917 1.00 97.88 76 GLU A O 1
ATOM 619 N N . LYS A 1 77 ? 24.515 -1.892 -9.629 1.00 98.25 77 LYS A N 1
ATOM 620 C CA . LYS A 1 77 ? 25.498 -2.590 -8.795 1.00 98.25 77 LYS A CA 1
ATOM 621 C C . LYS A 1 77 ? 26.108 -1.653 -7.760 1.00 98.25 77 LYS A C 1
ATOM 623 O O . LYS A 1 77 ? 26.196 -2.033 -6.601 1.00 98.25 77 LYS A O 1
ATOM 628 N N . HIS A 1 78 ? 26.435 -0.414 -8.133 1.00 98.06 78 HIS A N 1
ATOM 629 C CA . HIS A 1 78 ? 26.971 0.569 -7.194 1.00 98.06 78 HIS A CA 1
ATOM 630 C C . HIS A 1 78 ? 25.991 0.900 -6.059 1.00 98.06 78 HIS A C 1
ATOM 632 O O . HIS A 1 78 ? 26.381 0.882 -4.889 1.00 98.06 78 HIS A O 1
ATOM 638 N N . VAL A 1 79 ? 24.718 1.164 -6.370 1.00 98.25 79 VAL A N 1
ATOM 639 C CA . VAL A 1 79 ? 23.680 1.381 -5.345 1.00 98.25 79 VAL A CA 1
ATOM 640 C C . VAL A 1 79 ? 23.504 0.124 -4.493 1.00 98.25 79 VAL A C 1
ATOM 642 O O . VAL A 1 79 ? 23.365 0.214 -3.270 1.00 98.25 79 VAL A O 1
ATOM 645 N N . TYR A 1 80 ? 23.562 -1.055 -5.112 1.00 98.25 80 TYR A N 1
ATOM 646 C CA . TYR A 1 80 ? 23.403 -2.319 -4.410 1.00 98.25 80 TYR A CA 1
ATOM 647 C C . TYR A 1 80 ? 24.568 -2.683 -3.492 1.00 98.25 80 TYR A C 1
ATOM 649 O O . TYR A 1 80 ? 24.333 -3.169 -2.386 1.00 98.25 80 TYR A O 1
ATOM 657 N N . ASP A 1 81 ? 25.798 -2.357 -3.864 1.00 98.19 81 ASP A N 1
ATOM 658 C CA . ASP A 1 81 ? 26.969 -2.507 -3.004 1.00 98.19 81 ASP A CA 1
ATOM 659 C C . ASP A 1 81 ? 26.942 -1.508 -1.838 1.00 98.19 81 ASP A C 1
ATOM 661 O O . ASP A 1 81 ? 27.210 -1.871 -0.694 1.00 98.19 81 ASP A O 1
ATOM 665 N N . THR A 1 82 ? 26.588 -0.247 -2.107 1.00 97.75 82 THR A N 1
ATOM 666 C CA . THR A 1 82 ? 26.766 0.847 -1.137 1.00 97.75 82 THR A CA 1
ATOM 667 C C . THR A 1 82 ? 25.584 1.067 -0.194 1.00 97.75 82 THR A C 1
ATOM 669 O O . THR A 1 82 ? 25.800 1.405 0.969 1.00 97.75 82 THR A O 1
ATOM 672 N N . GLN A 1 83 ? 24.340 0.885 -0.652 1.00 97.44 83 GLN A N 1
ATOM 673 C CA . GLN A 1 83 ? 23.146 1.197 0.146 1.00 97.44 83 GLN A CA 1
ATOM 674 C C . GLN A 1 83 ? 22.478 -0.042 0.744 1.00 97.44 83 GLN A C 1
ATOM 676 O O . GLN A 1 83 ? 22.081 -0.024 1.910 1.00 97.44 83 GLN A O 1
ATOM 681 N N . ILE A 1 84 ? 22.348 -1.126 -0.028 1.00 95.94 84 ILE A N 1
ATOM 682 C CA . ILE A 1 84 ? 21.644 -2.336 0.433 1.00 95.94 84 ILE A CA 1
ATOM 683 C C . ILE A 1 84 ? 22.575 -3.499 0.775 1.00 95.94 84 ILE A C 1
ATOM 685 O O . ILE A 1 84 ? 22.130 -4.425 1.437 1.00 95.94 84 ILE A O 1
ATOM 689 N N . ASN A 1 85 ? 23.849 -3.472 0.373 1.00 97.62 85 ASN A N 1
ATOM 690 C CA . ASN A 1 85 ? 24.815 -4.555 0.599 1.00 97.62 85 ASN A CA 1
ATOM 691 C C . ASN A 1 85 ? 24.287 -5.947 0.175 1.00 97.62 85 ASN A C 1
ATOM 693 O O . ASN A 1 85 ? 24.517 -6.947 0.852 1.00 97.62 85 ASN A O 1
ATOM 697 N N . TRP A 1 86 ? 23.517 -5.998 -0.918 1.00 97.94 86 TRP A N 1
ATOM 698 C CA . TRP A 1 86 ? 22.812 -7.198 -1.400 1.00 97.94 86 TRP A CA 1
ATOM 699 C C . TRP A 1 86 ? 21.937 -7.922 -0.363 1.00 97.94 86 TRP A C 1
ATOM 701 O O . TRP A 1 86 ? 21.658 -9.115 -0.515 1.00 97.94 86 TRP A O 1
ATOM 711 N N . ASP A 1 87 ? 21.508 -7.220 0.679 1.00 98.25 87 ASP A N 1
ATOM 712 C CA . ASP A 1 87 ? 20.651 -7.755 1.722 1.00 98.25 87 ASP A CA 1
ATOM 713 C C . ASP A 1 87 ? 19.171 -7.534 1.382 1.00 98.25 87 ASP A C 1
ATOM 715 O O . ASP A 1 87 ? 18.758 -6.471 0.909 1.00 98.25 87 ASP A O 1
ATOM 719 N N . VAL A 1 88 ? 18.365 -8.568 1.614 1.00 98.44 88 VAL A N 1
ATOM 720 C CA . VAL A 1 88 ? 16.944 -8.579 1.244 1.00 98.44 88 VAL A CA 1
ATOM 721 C C . VAL A 1 88 ? 16.125 -7.667 2.156 1.00 98.44 88 VAL A C 1
ATOM 723 O O . VAL A 1 88 ? 15.226 -6.983 1.669 1.00 98.44 88 VAL A O 1
ATOM 726 N N . ASP A 1 89 ? 16.449 -7.601 3.448 1.00 98.44 89 ASP A N 1
ATOM 727 C CA . ASP A 1 89 ? 15.747 -6.729 4.392 1.00 98.44 89 ASP A CA 1
ATOM 728 C C . ASP A 1 89 ? 16.032 -5.259 4.054 1.00 98.44 89 ASP A C 1
ATOM 730 O O . ASP A 1 89 ? 15.117 -4.436 3.981 1.00 98.44 89 ASP A O 1
ATOM 734 N N . ARG A 1 90 ? 17.287 -4.933 3.721 1.00 98.56 90 ARG A N 1
ATOM 735 C CA . ARG A 1 90 ? 17.669 -3.599 3.233 1.00 98.56 90 ARG A CA 1
ATOM 736 C C . ARG A 1 90 ? 17.020 -3.244 1.900 1.00 98.56 90 ARG A C 1
ATOM 738 O O . ARG A 1 90 ? 16.672 -2.077 1.712 1.00 98.56 90 ARG A O 1
ATOM 745 N N . LEU A 1 91 ? 16.813 -4.210 1.000 1.00 98.81 91 LEU A N 1
ATOM 746 C CA . LEU A 1 91 ? 16.006 -3.980 -0.199 1.00 98.81 91 LEU A CA 1
ATOM 747 C C . LEU A 1 91 ? 14.573 -3.599 0.194 1.00 98.81 91 LEU A C 1
ATOM 749 O O . LEU A 1 91 ? 14.095 -2.571 -0.268 1.00 98.81 91 LEU A O 1
ATOM 753 N N . PHE A 1 92 ? 13.904 -4.333 1.086 1.00 98.75 92 PHE A N 1
ATOM 754 C CA . PHE A 1 92 ? 12.541 -3.981 1.510 1.00 98.75 92 PHE A CA 1
ATOM 755 C C . PHE A 1 92 ? 12.444 -2.607 2.179 1.00 98.75 92 PHE A C 1
ATOM 757 O O . PHE A 1 92 ? 11.533 -1.841 1.867 1.00 98.75 92 PHE A O 1
ATOM 764 N N . ILE A 1 93 ? 13.415 -2.245 3.021 1.00 98.62 93 ILE A N 1
ATOM 765 C CA . ILE A 1 93 ? 13.519 -0.897 3.600 1.00 98.62 93 ILE A CA 1
ATOM 766 C C . ILE A 1 93 ? 13.625 0.156 2.492 1.00 98.62 93 ILE A C 1
ATOM 768 O O . ILE A 1 93 ? 12.914 1.163 2.518 1.00 98.62 93 ILE A O 1
ATOM 772 N N . ARG A 1 94 ? 14.483 -0.081 1.494 1.00 98.38 94 ARG A N 1
ATOM 773 C CA . ARG A 1 94 ? 14.650 0.799 0.331 1.00 98.38 94 ARG A CA 1
ATOM 774 C C . ARG A 1 94 ? 13.357 0.932 -0.472 1.00 98.38 94 ARG A C 1
ATOM 776 O O . ARG A 1 94 ? 12.995 2.057 -0.807 1.00 98.38 94 ARG A O 1
ATOM 783 N N . LEU A 1 95 ? 12.641 -0.168 -0.712 1.00 98.75 95 LEU A N 1
ATOM 784 C CA . LEU A 1 95 ? 11.377 -0.173 -1.453 1.00 98.75 95 LEU A CA 1
ATOM 785 C C . LEU A 1 95 ? 10.291 0.678 -0.788 1.00 98.75 95 LEU A C 1
ATOM 787 O O . LEU A 1 95 ? 9.396 1.118 -1.493 1.00 98.75 95 LEU A O 1
ATOM 791 N N . ILE A 1 96 ? 10.360 0.938 0.521 1.00 98.31 96 ILE A N 1
ATOM 792 C CA . ILE A 1 96 ? 9.455 1.863 1.224 1.00 98.31 96 ILE A CA 1
ATOM 793 C C . ILE A 1 96 ? 10.027 3.285 1.282 1.00 98.31 96 ILE A C 1
ATOM 795 O O . ILE A 1 96 ? 9.312 4.256 1.041 1.00 98.31 96 ILE A O 1
ATOM 799 N N . LYS A 1 97 ? 11.316 3.418 1.611 1.00 98.00 97 LYS A N 1
ATOM 800 C CA . LYS A 1 97 ? 11.953 4.705 1.918 1.00 98.00 97 LYS A CA 1
ATOM 801 C C . LYS A 1 97 ? 12.275 5.543 0.682 1.00 98.00 97 LYS A C 1
ATOM 803 O O . LYS A 1 97 ? 12.127 6.759 0.723 1.00 98.00 97 LYS A O 1
ATOM 808 N N . GLN A 1 98 ? 12.721 4.926 -0.409 1.00 98.38 98 GLN A N 1
ATOM 809 C CA . GLN A 1 98 ? 13.231 5.646 -1.581 1.00 98.38 98 GLN A CA 1
ATOM 810 C C . GLN A 1 98 ? 12.127 5.949 -2.593 1.00 98.38 98 GLN A C 1
ATOM 812 O O . GLN A 1 98 ? 12.235 5.628 -3.771 1.00 98.38 98 GLN A O 1
ATOM 817 N N . ARG A 1 99 ? 11.046 6.582 -2.132 1.00 98.19 99 ARG A N 1
ATOM 818 C CA . ARG A 1 99 ? 9.904 6.965 -2.971 1.00 98.19 99 ARG A CA 1
ATOM 819 C C . ARG A 1 99 ? 9.720 8.487 -3.012 1.00 98.19 99 ARG A C 1
ATOM 821 O O . ARG A 1 99 ? 10.036 9.162 -2.028 1.00 98.19 99 ARG A O 1
ATOM 828 N N . PRO A 1 100 ? 9.247 9.059 -4.130 1.00 98.56 100 PRO A N 1
ATOM 829 C CA . PRO A 1 100 ? 8.783 10.443 -4.165 1.00 98.56 100 PRO A CA 1
ATOM 830 C C . PRO A 1 100 ? 7.549 10.630 -3.269 1.00 98.56 100 PRO A C 1
ATOM 832 O O . PRO A 1 100 ? 6.934 9.664 -2.814 1.00 98.56 100 PRO A O 1
ATOM 835 N N . LEU A 1 101 ? 7.166 11.885 -3.029 1.00 98.44 101 LEU A N 1
ATOM 836 C CA . LEU A 1 101 ? 5.938 12.189 -2.291 1.00 98.44 101 LEU A CA 1
ATOM 837 C C . LEU A 1 101 ? 4.713 11.709 -3.070 1.00 98.44 101 LEU A C 1
ATOM 839 O O . LEU A 1 101 ? 3.830 11.082 -2.497 1.00 98.44 101 LEU A O 1
ATOM 843 N N . SER A 1 102 ? 4.689 11.970 -4.379 1.00 98.44 102 SER A N 1
ATOM 844 C CA . SER A 1 102 ? 3.606 11.550 -5.265 1.00 98.44 102 SER A CA 1
ATOM 845 C C . SER A 1 102 ? 4.147 10.996 -6.579 1.00 98.44 102 SER A C 1
ATOM 847 O O . SER A 1 102 ? 5.157 11.489 -7.088 1.00 98.44 102 SER A O 1
ATOM 849 N N . PHE A 1 103 ? 3.469 9.973 -7.093 1.00 97.94 103 PHE A N 1
ATOM 850 C CA . PHE A 1 103 ? 3.737 9.297 -8.356 1.00 97.94 103 PHE A CA 1
ATOM 851 C C . PHE A 1 103 ? 2.455 8.594 -8.818 1.00 97.94 103 PHE A C 1
ATOM 853 O O . PHE A 1 103 ? 1.974 7.713 -8.109 1.00 97.94 103 PHE A O 1
ATOM 860 N N . TYR A 1 104 ? 1.886 8.989 -9.959 1.00 95.69 104 TYR A N 1
ATOM 861 C CA . TYR A 1 104 ? 0.643 8.404 -10.486 1.00 95.69 104 TYR A CA 1
ATOM 862 C C . TYR A 1 104 ? 0.458 8.668 -11.991 1.00 95.69 104 TYR A C 1
ATOM 864 O O . TYR A 1 104 ? 1.181 9.467 -12.592 1.00 95.69 104 TYR A O 1
ATOM 872 N N . GLY A 1 105 ? -0.548 8.014 -12.581 1.00 94.50 105 GLY A N 1
ATOM 873 C CA . GLY A 1 105 ? -0.976 8.208 -13.970 1.00 94.50 105 GLY A CA 1
ATOM 874 C C . GLY A 1 105 ? -0.080 7.526 -15.007 1.00 94.50 105 GLY A C 1
ATOM 875 O O . GLY A 1 105 ? 0.999 7.025 -14.693 1.00 94.50 105 GLY A O 1
ATOM 876 N N . ASP A 1 106 ? -0.504 7.517 -16.267 1.00 94.00 106 ASP A N 1
ATOM 877 C CA . ASP A 1 106 ? 0.243 6.952 -17.404 1.00 94.00 106 ASP A CA 1
ATOM 878 C C . ASP A 1 106 ? 1.502 7.752 -17.787 1.00 94.00 106 ASP A C 1
ATOM 880 O O . ASP A 1 106 ? 2.454 7.191 -18.336 1.00 94.00 106 ASP A O 1
ATOM 884 N N . THR A 1 107 ? 1.540 9.048 -17.466 1.00 96.00 107 THR A N 1
ATOM 885 C CA . THR A 1 107 ? 2.690 9.932 -17.710 1.00 96.00 107 THR A CA 1
ATOM 886 C C . THR A 1 107 ? 3.692 9.992 -16.552 1.00 96.00 107 THR A C 1
ATOM 888 O O . THR A 1 107 ? 4.698 10.701 -16.652 1.00 96.00 107 THR A O 1
ATOM 891 N N . ASP A 1 108 ? 3.452 9.249 -15.467 1.00 96.69 108 ASP A N 1
ATOM 892 C CA . ASP A 1 108 ? 4.225 9.292 -14.220 1.00 96.69 108 ASP A CA 1
ATOM 893 C C . ASP A 1 108 ? 4.360 10.716 -13.658 1.00 96.69 108 ASP A C 1
ATOM 895 O O . ASP A 1 108 ? 5.465 11.223 -13.421 1.00 96.69 108 ASP A O 1
ATOM 899 N N . VAL A 1 109 ? 3.220 11.379 -13.444 1.00 97.62 109 VAL A N 1
ATOM 900 C CA . VAL A 1 109 ? 3.172 12.658 -12.725 1.00 97.62 109 VAL A CA 1
ATOM 901 C C . VAL A 1 109 ? 3.851 12.470 -11.378 1.00 97.62 109 VAL A C 1
ATOM 903 O O . VAL A 1 109 ? 3.514 11.554 -10.635 1.00 97.62 109 VAL A O 1
ATOM 906 N N . THR A 1 110 ? 4.824 13.321 -11.071 1.00 98.38 110 THR A N 1
ATOM 907 C CA . THR A 1 110 ? 5.743 13.119 -9.952 1.00 98.38 110 THR A CA 1
ATOM 908 C C . THR A 1 110 ? 5.896 14.390 -9.127 1.00 98.38 110 THR A C 1
ATOM 910 O O . THR A 1 110 ? 6.131 15.471 -9.668 1.00 98.38 110 THR A O 1
ATOM 913 N N . LEU A 1 111 ? 5.846 14.245 -7.803 1.00 98.44 111 LEU A N 1
ATOM 914 C CA . LEU A 1 111 ? 6.322 15.241 -6.844 1.00 98.44 111 LEU A CA 1
ATOM 915 C C . LEU A 1 111 ? 7.477 14.642 -6.043 1.00 98.44 111 LEU A C 1
ATOM 917 O O . LEU A 1 111 ? 7.271 13.763 -5.205 1.00 98.44 111 LEU A O 1
ATOM 921 N N . LEU A 1 112 ? 8.689 15.131 -6.283 1.00 98.31 112 LEU A N 1
ATOM 922 C CA . LEU A 1 112 ? 9.890 14.671 -5.594 1.00 98.31 112 LEU A CA 1
ATOM 923 C C . LEU A 1 112 ? 9.938 15.154 -4.140 1.00 98.31 112 LEU A C 1
ATOM 925 O O . LEU A 1 112 ? 9.325 16.158 -3.773 1.00 98.31 112 LEU A O 1
ATOM 929 N N . ARG A 1 113 ? 10.760 14.489 -3.317 1.00 97.69 113 ARG A N 1
ATOM 930 C CA . ARG A 1 113 ? 11.049 14.934 -1.938 1.00 97.69 113 ARG A CA 1
ATOM 931 C C . ARG A 1 113 ? 11.795 16.273 -1.888 1.00 97.69 113 ARG A C 1
ATOM 933 O O . ARG A 1 113 ? 11.818 16.919 -0.851 1.00 97.69 113 ARG A O 1
ATOM 940 N N . SER A 1 114 ? 12.386 16.716 -2.998 1.00 96.25 114 SER A N 1
ATOM 941 C CA . SER A 1 114 ? 12.959 18.062 -3.141 1.00 96.25 114 SER A CA 1
ATOM 942 C C . SER A 1 114 ? 11.897 19.161 -3.292 1.00 96.25 114 SER A C 1
ATOM 944 O O . SER A 1 114 ? 12.221 20.337 -3.162 1.00 96.25 114 SER A O 1
ATOM 946 N N . GLY A 1 115 ? 10.640 18.797 -3.577 1.00 96.06 115 GLY A N 1
ATOM 947 C CA . GLY A 1 115 ? 9.563 19.721 -3.943 1.00 96.06 115 GLY A CA 1
ATOM 948 C C . GLY A 1 115 ? 9.431 19.965 -5.451 1.00 96.06 115 GLY A C 1
ATOM 949 O O . GLY A 1 115 ? 8.462 20.594 -5.878 1.00 96.06 115 GLY A O 1
ATOM 950 N N . GLU A 1 116 ? 10.359 19.452 -6.264 1.00 97.00 116 GLU A N 1
ATOM 951 C CA . GLU A 1 116 ? 10.288 19.537 -7.724 1.00 97.00 116 GLU A CA 1
ATOM 952 C C . GLU A 1 116 ? 9.113 18.709 -8.270 1.00 97.00 116 GLU A C 1
ATOM 954 O O . GLU A 1 116 ? 8.861 17.583 -7.829 1.00 97.00 116 GLU A O 1
ATOM 959 N N . LYS A 1 117 ? 8.385 19.288 -9.232 1.00 97.31 117 LYS A N 1
ATOM 960 C CA . LYS A 1 117 ? 7.175 18.711 -9.827 1.00 97.31 117 LYS A CA 1
ATOM 961 C C . LYS A 1 117 ? 7.379 18.442 -11.308 1.00 97.31 117 LYS A C 1
ATOM 963 O O . LYS A 1 117 ? 7.753 19.343 -12.054 1.00 97.31 117 LYS A O 1
ATOM 968 N N . PHE A 1 118 ? 7.015 17.240 -11.735 1.00 97.44 118 PHE A N 1
ATOM 969 C CA . PHE A 1 118 ? 6.980 16.835 -13.134 1.00 97.44 118 PHE A CA 1
ATOM 970 C C . PHE A 1 118 ? 5.557 16.414 -13.493 1.00 97.44 118 PHE A C 1
ATOM 972 O O . PHE A 1 118 ? 5.026 15.475 -12.910 1.00 97.44 118 PHE A O 1
ATOM 979 N N . TRP A 1 119 ? 4.941 17.076 -14.473 1.00 94.50 119 TRP A N 1
ATOM 980 C CA . TRP A 1 119 ? 3.614 16.697 -14.993 1.00 94.50 119 TRP A CA 1
ATOM 981 C C . TRP A 1 119 ? 3.667 15.534 -15.999 1.00 94.50 119 TRP A C 1
ATOM 983 O O . TRP A 1 119 ? 2.638 15.038 -16.446 1.00 94.50 119 TRP A O 1
ATOM 993 N N . GLY A 1 120 ? 4.878 15.095 -16.340 1.00 95.69 120 GLY A N 1
ATOM 994 C CA . GLY A 1 120 ? 5.154 13.875 -17.080 1.00 95.69 120 GLY A CA 1
ATOM 995 C C . GLY A 1 120 ? 6.647 13.568 -17.007 1.00 95.69 120 GLY A C 1
ATOM 996 O O . GLY A 1 120 ? 7.464 14.417 -17.368 1.00 95.69 120 GLY A O 1
ATOM 997 N N . ALA A 1 121 ? 7.004 12.390 -16.501 1.00 96.88 121 ALA A N 1
ATOM 998 C CA . ALA A 1 121 ? 8.389 12.005 -16.221 1.00 96.88 121 ALA A CA 1
ATOM 999 C C . ALA A 1 121 ? 8.751 10.603 -16.740 1.00 96.88 121 ALA A C 1
ATOM 1001 O O . ALA A 1 121 ? 9.761 10.029 -16.327 1.00 96.88 121 ALA A O 1
ATOM 1002 N N . THR A 1 122 ? 7.951 10.041 -17.653 1.00 96.62 122 THR A N 1
ATOM 1003 C CA . THR A 1 122 ? 8.127 8.671 -18.169 1.00 96.62 122 THR A CA 1
ATOM 1004 C C . THR A 1 122 ? 9.560 8.386 -18.624 1.00 96.62 122 THR A C 1
ATOM 1006 O O . THR A 1 122 ? 10.132 7.366 -18.233 1.00 96.62 122 THR A O 1
ATOM 1009 N N . SER A 1 123 ? 10.156 9.306 -19.392 1.00 96.25 123 SER A N 1
ATOM 1010 C CA . SER A 1 123 ? 11.516 9.188 -19.939 1.00 96.25 123 SER A CA 1
ATOM 1011 C C . SER A 1 123 ? 12.624 9.303 -18.887 1.00 96.25 123 SER A C 1
ATOM 1013 O O . SER A 1 123 ? 13.723 8.782 -19.067 1.00 96.25 123 SER A O 1
ATOM 1015 N N . GLN A 1 124 ? 12.367 10.021 -17.795 1.00 97.81 124 GLN A N 1
ATOM 1016 C CA . GLN A 1 124 ? 13.291 10.179 -16.680 1.00 97.81 124 GLN A CA 1
ATOM 1017 C C . GLN A 1 124 ? 13.263 8.902 -15.846 1.00 97.81 124 GLN A C 1
ATOM 1019 O O . GLN A 1 124 ? 14.312 8.304 -15.623 1.00 97.81 124 GLN A O 1
ATOM 1024 N N . TRP A 1 125 ? 12.064 8.429 -15.495 1.00 97.81 125 TRP A N 1
ATOM 1025 C CA . TRP A 1 125 ? 11.863 7.181 -14.761 1.00 97.81 125 TRP A CA 1
ATOM 1026 C C . TRP A 1 125 ? 12.366 5.945 -15.518 1.00 97.81 125 TRP A C 1
ATOM 1028 O O . TRP A 1 125 ? 12.907 5.034 -14.900 1.00 97.81 125 TRP A O 1
ATOM 1038 N N . ASP A 1 126 ? 12.274 5.925 -16.853 1.00 96.62 126 ASP A N 1
ATOM 1039 C CA . ASP A 1 126 ? 12.835 4.847 -17.685 1.00 96.62 126 ASP A CA 1
ATOM 1040 C C . ASP A 1 126 ? 14.352 4.702 -17.580 1.00 96.62 126 ASP A C 1
ATOM 1042 O O . ASP A 1 126 ? 14.881 3.624 -17.854 1.00 96.62 126 ASP A O 1
ATOM 1046 N N . ARG A 1 127 ? 15.046 5.789 -17.234 1.00 97.44 127 ARG A N 1
ATOM 1047 C CA . ARG A 1 127 ? 16.508 5.847 -17.175 1.00 97.44 127 ARG A CA 1
ATOM 1048 C C . ARG A 1 127 ? 17.059 5.630 -15.770 1.00 97.44 127 ARG A C 1
ATOM 1050 O O . ARG A 1 127 ? 18.277 5.533 -15.637 1.00 97.44 127 ARG A O 1
ATOM 1057 N N . VAL A 1 128 ? 16.207 5.533 -14.749 1.00 98.31 128 VAL A N 1
ATOM 1058 C CA . VAL A 1 128 ? 16.628 5.265 -13.365 1.00 98.31 128 VAL A CA 1
ATOM 1059 C C . VAL A 1 128 ? 17.264 3.879 -13.290 1.00 98.31 128 VAL A C 1
ATOM 1061 O O . VAL A 1 128 ? 16.671 2.890 -13.718 1.00 98.31 128 VAL A O 1
ATOM 1064 N N . GLY A 1 129 ? 18.483 3.813 -12.764 1.00 97.19 129 GLY A N 1
ATOM 1065 C CA . GLY A 1 129 ? 19.328 2.623 -12.734 1.00 97.19 129 GLY A CA 1
ATOM 1066 C C . GLY A 1 129 ? 20.197 2.441 -13.980 1.00 97.19 129 GLY A C 1
ATOM 1067 O O . GLY A 1 129 ? 20.888 1.435 -14.090 1.00 97.19 129 GLY A O 1
ATOM 1068 N N . THR A 1 130 ? 20.213 3.378 -14.929 1.00 95.88 130 THR A N 1
ATOM 1069 C CA . THR A 1 130 ? 21.124 3.334 -16.093 1.00 95.88 130 THR A CA 1
ATOM 1070 C C . THR A 1 130 ? 22.326 4.262 -15.902 1.00 95.88 130 THR A C 1
ATOM 1072 O O . THR A 1 130 ? 22.413 4.976 -14.909 1.00 95.88 130 THR A O 1
ATOM 1075 N N . ASP A 1 131 ? 23.260 4.289 -16.855 1.00 90.88 131 ASP A N 1
ATOM 1076 C CA . ASP A 1 131 ? 24.369 5.259 -16.844 1.00 90.88 131 ASP A CA 1
ATOM 1077 C C . ASP A 1 131 ? 23.927 6.676 -17.288 1.00 90.88 131 ASP A C 1
ATOM 1079 O O . ASP A 1 131 ? 24.706 7.622 -17.212 1.00 90.88 131 ASP A O 1
ATOM 1083 N N . ASN A 1 132 ? 22.676 6.840 -17.745 1.00 95.12 132 ASN A N 1
ATOM 1084 C CA . ASN A 1 132 ? 22.129 8.085 -18.301 1.00 95.12 132 ASN A CA 1
ATOM 1085 C C . ASN A 1 132 ? 20.951 8.634 -17.472 1.00 95.12 132 ASN A C 1
ATOM 1087 O O . ASN A 1 132 ? 19.977 9.150 -18.039 1.00 95.12 132 ASN A O 1
ATOM 1091 N N . GLU A 1 133 ? 21.005 8.484 -16.146 1.00 97.31 133 GLU A N 1
ATOM 1092 C CA . GLU A 1 133 ? 19.945 8.942 -15.238 1.00 97.31 133 GLU A CA 1
ATOM 1093 C C . GLU A 1 133 ? 19.669 10.448 -15.371 1.00 97.31 133 GLU A C 1
ATOM 1095 O O . GLU A 1 133 ? 20.525 11.244 -15.764 1.00 97.31 133 GLU A O 1
ATOM 1100 N N . HIS A 1 134 ? 18.453 10.861 -15.014 1.00 96.81 134 HIS A N 1
ATOM 1101 C CA . HIS A 1 134 ? 18.153 12.279 -14.853 1.00 96.81 134 HIS A CA 1
ATOM 1102 C C . HIS A 1 134 ? 18.756 12.778 -13.528 1.00 96.81 134 HIS A C 1
ATOM 1104 O O . HIS A 1 134 ? 18.552 12.125 -12.509 1.00 96.81 134 HIS A O 1
ATOM 1110 N N . PRO A 1 135 ? 19.418 13.950 -13.471 1.00 94.19 135 PRO A N 1
ATOM 1111 C CA . PRO A 1 135 ? 20.083 14.417 -12.247 1.00 94.19 135 PRO A CA 1
ATOM 1112 C C . PRO A 1 135 ? 19.136 14.598 -11.047 1.00 94.19 135 PRO A C 1
ATOM 1114 O O . PRO A 1 135 ? 19.568 14.461 -9.908 1.00 94.19 135 PRO A O 1
ATOM 1117 N N . GLY A 1 136 ? 17.851 14.880 -11.290 1.00 93.94 136 GLY A N 1
ATOM 1118 C CA . GLY A 1 136 ? 16.823 14.969 -10.242 1.00 93.94 136 GLY A CA 1
ATOM 1119 C C . GLY A 1 136 ? 16.118 13.646 -9.899 1.00 93.94 136 GLY A C 1
ATOM 1120 O O . GLY A 1 136 ? 15.484 13.554 -8.854 1.00 93.94 136 GLY A O 1
ATOM 1121 N N . ILE A 1 137 ? 16.211 12.621 -10.757 1.00 97.88 137 ILE A N 1
ATOM 1122 C CA . ILE A 1 137 ? 15.545 11.321 -10.566 1.00 97.88 137 ILE A CA 1
ATOM 1123 C C . ILE A 1 137 ? 16.584 10.225 -10.806 1.00 97.88 137 ILE A C 1
ATOM 1125 O O . ILE A 1 137 ? 16.761 9.752 -11.928 1.00 97.88 137 ILE A O 1
ATOM 1129 N N . THR A 1 138 ? 17.293 9.869 -9.737 1.00 98.44 138 THR A N 1
ATOM 1130 C CA . THR A 1 138 ? 18.387 8.891 -9.742 1.00 98.44 138 THR A CA 1
ATOM 1131 C C . THR A 1 138 ? 18.043 7.693 -8.871 1.00 98.44 138 THR A C 1
ATOM 1133 O O . THR A 1 138 ? 17.269 7.798 -7.916 1.00 98.44 138 THR A O 1
ATOM 1136 N N . MET A 1 139 ? 18.664 6.552 -9.146 1.00 98.19 139 MET A N 1
ATOM 1137 C CA . MET A 1 139 ? 18.459 5.329 -8.379 1.00 98.19 139 MET A CA 1
ATOM 1138 C C . MET A 1 139 ? 18.989 5.468 -6.950 1.00 98.19 139 MET A C 1
ATOM 1140 O O . MET A 1 139 ? 18.475 4.845 -6.024 1.00 98.19 139 MET A O 1
ATOM 1144 N N . ALA A 1 140 ? 19.995 6.315 -6.728 1.00 98.00 140 ALA A N 1
ATOM 1145 C CA . ALA A 1 140 ? 20.484 6.590 -5.381 1.00 98.00 140 ALA A CA 1
ATOM 1146 C C . ALA A 1 140 ? 19.364 7.099 -4.450 1.00 98.00 140 ALA A C 1
ATOM 1148 O O . ALA A 1 140 ? 19.348 6.733 -3.275 1.00 98.00 140 ALA A O 1
ATOM 1149 N N . GLU A 1 141 ? 18.412 7.864 -4.992 1.00 98.12 141 GLU A N 1
ATOM 1150 C CA . GLU A 1 141 ? 17.324 8.509 -4.249 1.00 98.12 141 GLU A CA 1
ATOM 1151 C C . GLU A 1 141 ? 15.944 7.870 -4.473 1.00 98.12 141 GLU A C 1
ATOM 1153 O O . GLU A 1 141 ? 15.059 8.005 -3.620 1.00 98.12 141 GLU A O 1
ATOM 1158 N N . TYR A 1 142 ? 15.737 7.181 -5.598 1.00 98.62 142 TYR A N 1
ATOM 1159 C CA . TYR A 1 142 ? 14.433 6.662 -6.011 1.00 98.62 142 TYR A CA 1
ATOM 1160 C C . TYR A 1 142 ? 14.498 5.248 -6.598 1.00 98.62 142 TYR A C 1
ATOM 1162 O O . TYR A 1 142 ? 15.577 4.705 -6.836 1.00 98.62 142 TYR A O 1
ATOM 1170 N N . LEU A 1 143 ? 13.330 4.635 -6.807 1.00 98.69 143 LEU A N 1
ATOM 1171 C CA . LEU A 1 143 ? 13.210 3.266 -7.310 1.00 98.69 143 LEU A CA 1
ATOM 1172 C C . LEU A 1 143 ? 13.353 3.174 -8.837 1.00 98.69 143 LEU A C 1
ATOM 1174 O O . LEU A 1 143 ? 12.855 4.031 -9.569 1.00 98.69 143 LEU A O 1
ATOM 1178 N N . THR A 1 144 ? 13.945 2.081 -9.324 1.00 98.38 144 THR A N 1
ATOM 1179 C CA . THR A 1 144 ? 13.807 1.654 -10.733 1.00 98.38 144 THR A CA 1
ATOM 1180 C C . THR A 1 144 ? 12.432 1.020 -10.980 1.00 98.38 144 THR A C 1
ATOM 1182 O O . THR A 1 144 ? 11.782 0.563 -10.042 1.00 98.38 144 THR A O 1
ATOM 1185 N N . TYR A 1 145 ? 11.982 0.887 -12.234 1.00 97.25 145 TYR A N 1
ATOM 1186 C CA . TYR A 1 145 ? 10.718 0.181 -12.530 1.00 97.25 145 TYR A CA 1
ATOM 1187 C C . TYR A 1 145 ? 10.672 -1.271 -12.054 1.00 97.25 145 TYR A C 1
ATOM 1189 O O . TYR A 1 145 ? 9.609 -1.773 -11.691 1.00 97.25 145 TYR A O 1
ATOM 1197 N N . GLU A 1 146 ? 11.809 -1.962 -12.063 1.00 96.88 146 GLU A N 1
ATOM 1198 C CA . GLU A 1 146 ? 11.872 -3.335 -11.568 1.00 96.88 146 GLU A CA 1
ATOM 1199 C C . GLU A 1 146 ? 11.771 -3.366 -10.038 1.00 96.88 146 GLU A C 1
ATOM 1201 O O . GLU A 1 146 ? 11.067 -4.215 -9.492 1.00 96.88 146 GLU A O 1
ATOM 1206 N N . GLU A 1 147 ? 12.374 -2.394 -9.342 1.00 98.69 147 GLU A N 1
ATOM 1207 C CA . GLU A 1 147 ? 12.154 -2.195 -7.906 1.00 98.69 147 GLU A CA 1
ATOM 1208 C C . GLU A 1 147 ? 10.685 -1.855 -7.613 1.00 98.69 147 GLU A C 1
ATOM 1210 O O . GLU A 1 147 ? 10.109 -2.410 -6.679 1.00 98.69 147 GLU A O 1
ATOM 1215 N N . MET A 1 148 ? 10.035 -1.024 -8.436 1.00 98.62 148 MET A N 1
ATOM 1216 C CA . MET A 1 148 ? 8.609 -0.701 -8.299 1.00 98.62 148 MET A CA 1
ATOM 1217 C C . MET A 1 148 ? 7.717 -1.942 -8.435 1.00 98.62 148 MET A C 1
ATOM 1219 O O . MET A 1 148 ? 6.763 -2.084 -7.671 1.00 98.62 148 MET A O 1
ATOM 1223 N N . MET A 1 149 ? 8.029 -2.872 -9.345 1.00 97.62 149 MET A N 1
ATOM 1224 C CA . MET A 1 149 ? 7.296 -4.139 -9.458 1.00 97.62 149 MET A CA 1
ATOM 1225 C C . MET A 1 149 ? 7.370 -4.940 -8.149 1.00 97.62 149 MET A C 1
ATOM 1227 O O . MET A 1 149 ? 6.342 -5.394 -7.655 1.00 97.62 149 MET A O 1
ATOM 1231 N N . ILE A 1 150 ? 8.545 -5.057 -7.525 1.00 98.62 150 ILE A N 1
ATOM 1232 C CA . ILE A 1 150 ? 8.683 -5.750 -6.228 1.00 98.62 150 ILE A CA 1
ATOM 1233 C C . ILE A 1 150 ? 7.986 -4.963 -5.112 1.00 98.62 150 ILE A C 1
ATOM 1235 O O . ILE A 1 150 ? 7.295 -5.540 -4.276 1.00 98.62 150 ILE A O 1
ATOM 1239 N N . SER A 1 151 ? 8.120 -3.639 -5.128 1.00 98.75 151 SER A N 1
ATOM 1240 C CA . SER A 1 151 ? 7.471 -2.712 -4.199 1.00 98.75 151 SER A CA 1
ATOM 1241 C C . SER A 1 151 ? 5.943 -2.853 -4.214 1.00 98.75 151 SER A C 1
ATOM 1243 O O . SER A 1 151 ? 5.295 -2.737 -3.178 1.00 98.75 151 SER A O 1
ATOM 1245 N N . SER A 1 152 ? 5.360 -3.187 -5.372 1.00 98.44 152 SER A N 1
ATOM 1246 C CA . SER A 1 152 ? 3.922 -3.447 -5.528 1.00 98.44 152 SER A CA 1
ATOM 1247 C C . SER A 1 152 ? 3.432 -4.769 -4.903 1.00 98.44 152 SER A C 1
ATOM 1249 O O . SER A 1 152 ? 2.230 -5.036 -4.893 1.00 98.44 152 SER A O 1
ATOM 1251 N N . LEU A 1 153 ? 4.346 -5.611 -4.407 1.00 98.62 153 LEU A N 1
ATOM 1252 C CA . LEU A 1 153 ? 4.066 -6.921 -3.801 1.00 98.62 153 LEU A CA 1
ATOM 1253 C C . LEU A 1 153 ? 4.236 -6.932 -2.273 1.00 98.62 153 LEU A C 1
ATOM 1255 O O . LEU A 1 153 ? 4.071 -7.982 -1.650 1.00 98.62 153 LEU A O 1
ATOM 1259 N N . ILE A 1 154 ? 4.592 -5.794 -1.675 1.00 98.69 154 ILE A N 1
ATOM 1260 C CA . ILE A 1 154 ? 4.694 -5.606 -0.223 1.00 98.69 154 ILE A CA 1
ATOM 1261 C C . ILE A 1 154 ? 3.675 -4.564 0.243 1.00 98.69 154 ILE A C 1
ATOM 1263 O O . ILE A 1 154 ? 3.151 -3.789 -0.557 1.00 98.69 154 ILE A O 1
ATOM 1267 N N . GLY A 1 155 ? 3.397 -4.538 1.543 1.00 98.44 155 GLY A N 1
ATOM 1268 C CA . GLY A 1 155 ? 2.472 -3.577 2.141 1.00 98.44 155 GLY A CA 1
ATOM 1269 C C . GLY A 1 155 ? 3.025 -2.908 3.390 1.00 98.44 155 GLY A C 1
ATOM 1270 O O . GLY A 1 155 ? 4.072 -3.289 3.915 1.00 98.44 155 GLY A O 1
ATOM 1271 N N . VAL A 1 156 ? 2.276 -1.932 3.899 1.00 98.69 156 VAL A N 1
ATOM 1272 C CA . VAL A 1 156 ? 2.493 -1.350 5.231 1.00 98.69 156 VAL A CA 1
ATOM 1273 C C . VAL A 1 156 ? 1.202 -1.450 6.024 1.00 98.69 156 VAL A C 1
ATOM 1275 O O . VAL A 1 156 ? 0.149 -1.032 5.547 1.00 98.69 156 VAL A O 1
ATOM 1278 N N . SER A 1 157 ? 1.291 -1.984 7.236 1.00 98.75 157 SER A N 1
ATOM 1279 C CA . SER A 1 157 ? 0.158 -2.173 8.138 1.00 98.75 157 SER A CA 1
ATOM 1280 C C . SER A 1 157 ? 0.442 -1.556 9.496 1.00 98.75 157 SER A C 1
ATOM 1282 O O . SER A 1 157 ? 1.518 -1.780 10.049 1.00 98.75 157 SER A O 1
ATOM 1284 N N . GLY A 1 158 ? -0.528 -0.857 10.076 1.00 98.50 158 GLY A N 1
ATOM 1285 C CA . GLY A 1 158 ? -0.417 -0.276 11.412 1.00 98.50 158 GLY A CA 1
ATOM 1286 C C . GLY A 1 158 ? -1.775 0.060 12.013 1.00 98.50 158 GLY A C 1
ATOM 1287 O O . GLY A 1 158 ? -2.754 0.256 11.288 1.00 98.50 158 GLY A O 1
ATOM 1288 N N . TYR A 1 159 ? -1.846 0.137 13.344 1.00 98.62 159 TYR A N 1
ATOM 1289 C CA . TYR A 1 159 ? -3.007 0.743 13.990 1.00 98.62 159 TYR A CA 1
ATOM 1290 C C . TYR A 1 159 ? -3.069 2.237 13.665 1.00 98.62 159 TYR A C 1
ATOM 1292 O O . TYR A 1 159 ? -2.048 2.923 13.606 1.00 98.62 159 TYR A O 1
ATOM 1300 N N . THR A 1 160 ? -4.285 2.758 13.539 1.00 98.44 160 THR A N 1
ATOM 1301 C CA . THR A 1 160 ? -4.539 4.186 13.358 1.00 98.44 160 THR A CA 1
ATOM 1302 C C . THR A 1 160 ? -5.795 4.615 14.113 1.00 98.44 160 THR A C 1
ATOM 1304 O O . THR A 1 160 ? -6.765 3.851 14.162 1.00 98.44 160 THR A O 1
ATOM 1307 N N . PRO A 1 161 ? -5.843 5.854 14.639 1.00 98.00 161 PRO A N 1
ATOM 1308 C CA . PRO A 1 161 ? -7.116 6.469 14.969 1.00 98.00 161 PRO A CA 1
ATOM 1309 C C . PRO A 1 161 ? -7.864 6.779 13.670 1.00 98.00 161 PRO A C 1
ATOM 1311 O O . PRO A 1 161 ? -7.243 7.128 12.657 1.00 98.00 161 PRO A O 1
ATOM 1314 N N . TYR A 1 162 ? -9.191 6.694 13.703 1.00 98.00 162 TYR A N 1
ATOM 1315 C CA . TYR A 1 162 ? -10.024 7.198 12.616 1.00 98.00 162 TYR A CA 1
ATOM 1316 C C . TYR A 1 162 ? -10.502 8.617 12.931 1.00 98.00 162 TYR A C 1
ATOM 1318 O O . TYR A 1 162 ? -10.924 8.964 14.039 1.00 98.00 162 TYR A O 1
ATOM 1326 N N . LEU A 1 163 ? -10.390 9.481 11.931 1.00 97.81 163 LEU A N 1
ATOM 1327 C CA . LEU A 1 163 ? -10.665 10.910 12.039 1.00 97.81 163 LEU A CA 1
ATOM 1328 C C .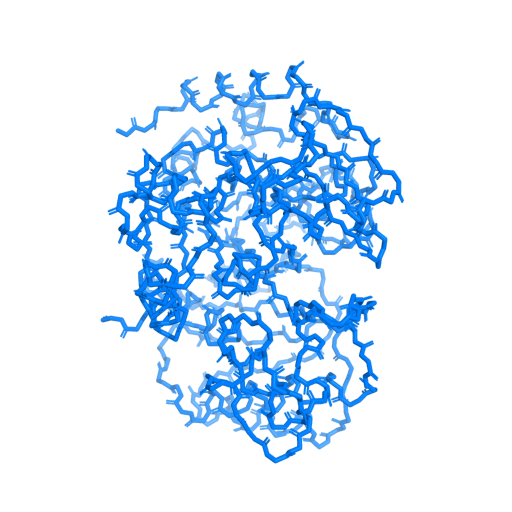 LEU A 1 163 ? -12.077 11.247 11.547 1.00 97.81 163 LEU A C 1
ATOM 1330 O O . LEU A 1 163 ? -12.718 12.166 12.066 1.00 97.81 163 LEU A O 1
ATOM 1334 N N . ASN A 1 164 ? -12.566 10.461 10.591 1.00 97.69 164 ASN A N 1
ATOM 1335 C CA . ASN A 1 164 ? -13.913 10.479 10.034 1.00 97.69 164 ASN A CA 1
ATOM 1336 C C . ASN A 1 164 ? -14.283 9.078 9.509 1.00 97.69 164 ASN A C 1
ATOM 1338 O O . ASN A 1 164 ? -13.607 8.102 9.825 1.00 97.69 164 ASN A O 1
ATOM 1342 N N . ASP A 1 165 ? -15.370 8.964 8.746 1.00 95.94 165 ASP A N 1
ATOM 1343 C CA . ASP A 1 165 ? -15.887 7.690 8.230 1.00 95.94 165 ASP A CA 1
ATOM 1344 C C . ASP A 1 165 ? -15.080 7.100 7.054 1.00 95.94 165 ASP A C 1
ATOM 1346 O O . ASP A 1 165 ? -15.367 5.990 6.602 1.00 95.94 165 ASP A O 1
ATOM 1350 N N . GLY A 1 166 ? -14.062 7.807 6.557 1.00 96.25 166 GLY A N 1
ATOM 1351 C CA . GLY A 1 166 ? -13.215 7.353 5.455 1.00 96.25 166 GLY A CA 1
ATOM 1352 C C . GLY A 1 166 ? -13.832 7.522 4.067 1.00 96.25 166 GLY A C 1
ATOM 1353 O O . GLY A 1 166 ? -13.275 7.011 3.094 1.00 96.25 166 GLY A O 1
ATOM 1354 N N . ASN A 1 167 ? -14.963 8.224 3.928 1.00 95.38 167 ASN A N 1
ATOM 1355 C CA . ASN A 1 167 ? -15.570 8.479 2.621 1.00 95.38 167 ASN A CA 1
ATOM 1356 C C . ASN A 1 167 ? -14.570 9.144 1.648 1.00 95.38 167 ASN A C 1
ATOM 1358 O O . ASN A 1 167 ? -13.753 9.967 2.058 1.00 95.38 167 ASN A O 1
ATOM 1362 N N . ARG A 1 168 ? -14.659 8.852 0.339 1.00 95.06 168 ARG A N 1
ATOM 1363 C CA . ARG A 1 168 ? -13.788 9.435 -0.708 1.00 95.06 168 ARG A CA 1
ATOM 1364 C C . ARG A 1 168 ? -13.711 10.969 -0.652 1.00 95.06 168 ARG A C 1
ATOM 1366 O O . ARG A 1 168 ? -12.680 11.538 -0.991 1.00 95.06 168 ARG A O 1
ATOM 1373 N N . HIS A 1 169 ? -14.779 11.636 -0.216 1.00 96.38 169 HIS A N 1
ATOM 1374 C CA . HIS A 1 169 ? -14.899 13.094 -0.151 1.00 96.38 169 HIS A CA 1
ATOM 1375 C C . HIS A 1 169 ? -14.664 13.680 1.251 1.00 96.38 169 HIS A C 1
ATOM 1377 O O . HIS A 1 169 ? -15.004 14.839 1.482 1.00 96.38 169 HIS A O 1
ATOM 1383 N N . ASN A 1 170 ? -14.077 12.922 2.185 1.00 97.12 170 ASN A N 1
ATOM 1384 C CA . ASN A 1 170 ? -13.937 13.351 3.581 1.00 97.12 170 ASN A CA 1
ATOM 1385 C C . ASN A 1 170 ? -13.030 14.584 3.778 1.00 97.12 170 ASN A C 1
ATOM 1387 O O . ASN A 1 170 ? -13.243 15.356 4.711 1.00 97.12 170 ASN A O 1
ATOM 1391 N N . ARG A 1 171 ? -12.031 14.785 2.901 1.00 97.06 171 ARG A N 1
ATOM 1392 C CA . ARG A 1 171 ? -11.153 15.977 2.836 1.00 97.06 171 ARG A CA 1
ATOM 1393 C C . ARG A 1 171 ? -10.529 16.410 4.175 1.00 97.06 171 ARG A C 1
ATOM 1395 O O . ARG A 1 171 ? -10.237 17.588 4.367 1.00 97.06 171 ARG A O 1
ATOM 1402 N N . GLY A 1 172 ? -10.317 15.479 5.103 1.00 97.12 172 GLY A N 1
ATOM 1403 C CA . GLY A 1 172 ? -9.694 15.762 6.398 1.00 97.12 172 GLY A CA 1
ATOM 1404 C C . GLY A 1 172 ? -10.617 16.449 7.399 1.00 97.12 172 GLY A C 1
ATOM 1405 O O . GLY A 1 172 ? -10.140 16.982 8.399 1.00 97.12 172 GLY A O 1
ATOM 1406 N N . VAL A 1 173 ? -11.927 16.464 7.141 1.00 97.38 173 VAL A N 1
ATOM 1407 C CA . VAL A 1 173 ? -12.917 16.998 8.077 1.00 97.38 173 VAL A CA 1
ATOM 1408 C C . VAL A 1 173 ? -13.092 16.000 9.215 1.00 97.38 173 VAL A C 1
ATOM 1410 O O . VAL A 1 173 ? -13.366 14.826 8.978 1.00 97.38 173 VAL A O 1
ATOM 1413 N N . LEU A 1 174 ? -12.912 16.459 10.452 1.00 97.19 174 LEU A N 1
ATOM 1414 C CA . LEU A 1 174 ? -13.076 15.634 11.643 1.00 97.19 174 LEU A CA 1
ATOM 1415 C C . LEU A 1 174 ? -14.559 15.336 11.897 1.00 97.19 174 LEU A C 1
ATOM 1417 O O . LEU A 1 174 ? -15.370 16.254 12.000 1.00 97.19 174 LEU A O 1
ATOM 1421 N N . SER A 1 175 ? -14.902 14.063 12.082 1.00 96.69 175 SER A N 1
ATOM 1422 C CA . SER A 1 175 ? -16.219 13.663 12.588 1.00 96.69 175 SER A CA 1
ATOM 1423 C C . SER A 1 175 ? -16.261 13.693 14.115 1.00 96.69 175 SER A C 1
ATOM 1425 O O . SER A 1 175 ? -15.226 13.634 14.791 1.00 96.69 175 SER A O 1
ATOM 1427 N N . THR A 1 176 ? -17.476 13.723 14.663 1.00 92.88 176 THR A N 1
ATOM 1428 C CA . THR A 1 176 ? -17.726 13.505 16.092 1.00 92.88 176 THR A CA 1
ATOM 1429 C C . THR A 1 176 ? -17.290 12.082 16.472 1.00 92.88 176 THR A C 1
ATOM 1431 O O . THR A 1 176 ? -17.761 11.141 15.829 1.00 92.88 176 THR A O 1
ATOM 1434 N N . PRO A 1 177 ? -16.441 11.873 17.498 1.00 89.69 177 PRO A N 1
ATOM 1435 C CA . PRO A 1 177 ? -15.871 10.555 17.805 1.00 89.69 177 PRO A CA 1
ATOM 1436 C C . PRO A 1 177 ? -16.896 9.420 17.951 1.00 89.69 177 PRO A C 1
ATOM 1438 O O . PRO A 1 177 ? -16.653 8.306 17.507 1.00 89.69 177 PRO A O 1
ATOM 1441 N N . GLN A 1 178 ? -18.077 9.698 18.508 1.00 89.00 178 GLN A N 1
ATOM 1442 C CA . GLN A 1 178 ? -19.142 8.709 18.709 1.00 89.00 178 GLN A CA 1
ATOM 1443 C C . GLN A 1 178 ? -19.852 8.290 17.406 1.00 89.00 178 GLN A C 1
ATOM 1445 O O . GLN A 1 178 ? -20.579 7.297 17.401 1.00 89.00 178 GLN A O 1
ATOM 1450 N N . SER A 1 179 ? -19.675 9.035 16.312 1.00 89.69 179 SER A N 1
ATOM 1451 C CA . SER A 1 179 ? -20.316 8.756 15.015 1.00 89.69 179 SER A CA 1
ATOM 1452 C C . SER A 1 179 ? -19.505 7.828 14.107 1.00 89.69 179 SER A C 1
ATOM 1454 O O . SER A 1 179 ? -20.016 7.362 13.093 1.00 89.69 179 SER A O 1
ATOM 1456 N N . ILE A 1 180 ? -18.257 7.535 14.472 1.00 93.44 180 ILE A N 1
ATOM 1457 C CA . ILE A 1 180 ? -17.310 6.765 13.661 1.00 93.44 180 ILE A CA 1
ATOM 1458 C C . ILE A 1 180 ? -16.717 5.613 14.470 1.00 93.44 180 ILE A C 1
ATOM 1460 O O . ILE A 1 180 ? -16.897 5.529 15.687 1.00 93.44 180 ILE A O 1
ATOM 1464 N N . GLN A 1 181 ? -16.017 4.706 13.793 1.00 95.62 181 GLN A N 1
ATOM 1465 C CA . GLN A 1 181 ? -15.151 3.762 14.486 1.00 95.62 181 GLN A CA 1
ATOM 1466 C C . GLN A 1 181 ? -14.023 4.547 15.178 1.00 95.62 181 GLN A C 1
ATOM 1468 O O . GLN A 1 181 ? -13.512 5.503 14.610 1.00 95.62 181 GLN A O 1
ATOM 1473 N N . HIS A 1 182 ? -13.633 4.175 16.400 1.00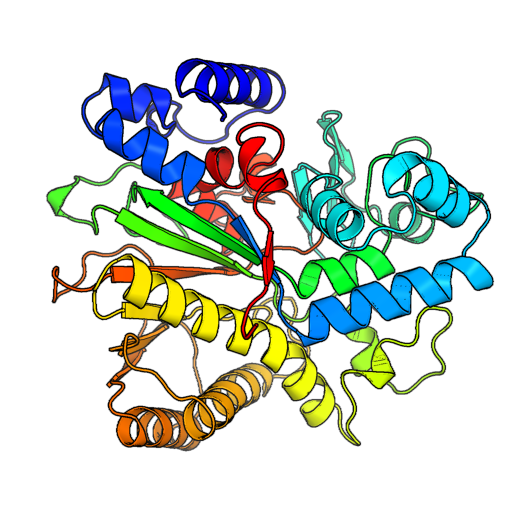 94.81 182 HIS A N 1
ATOM 1474 C CA . HIS A 1 182 ? -12.588 4.906 17.133 1.00 94.81 182 HIS A CA 1
ATOM 1475 C C . HIS A 1 182 ? -11.195 4.707 16.513 1.00 94.81 182 HIS A C 1
ATOM 1477 O O . HIS A 1 182 ? -10.466 5.659 16.240 1.00 94.81 182 HIS A O 1
ATOM 1483 N N . GLU A 1 183 ? -10.841 3.446 16.281 1.00 97.06 183 GLU A N 1
ATOM 1484 C CA . GLU A 1 183 ? -9.555 3.019 15.741 1.00 97.06 183 GLU A CA 1
ATOM 1485 C C . GLU A 1 183 ? -9.706 1.690 14.995 1.00 97.06 183 GLU A C 1
ATOM 1487 O O . GLU A 1 183 ? -10.716 0.986 15.135 1.00 97.06 183 GLU A O 1
ATOM 1492 N N . GLY A 1 184 ? -8.673 1.334 14.243 1.00 98.19 184 GLY A N 1
ATOM 1493 C CA . GLY A 1 184 ? -8.555 0.062 13.545 1.00 98.19 184 GLY A CA 1
ATOM 1494 C C . GLY A 1 184 ? -7.155 -0.115 12.976 1.00 98.19 184 GLY A C 1
ATOM 1495 O O . GLY A 1 184 ? -6.230 0.613 13.342 1.00 98.19 184 GLY A O 1
ATOM 1496 N N . ILE A 1 185 ? -7.007 -1.083 12.080 1.00 98.75 185 ILE A N 1
ATOM 1497 C CA . ILE A 1 185 ? -5.792 -1.296 11.295 1.00 98.75 185 ILE A CA 1
ATOM 1498 C C . ILE A 1 185 ? -5.983 -0.679 9.915 1.00 98.75 185 ILE A C 1
ATOM 1500 O O . ILE A 1 185 ? -6.973 -0.970 9.243 1.00 98.75 185 ILE A O 1
ATOM 1504 N N . GLN A 1 186 ? -5.006 0.099 9.460 1.00 98.31 186 GLN A N 1
ATOM 1505 C CA . GLN A 1 186 ? -4.910 0.506 8.064 1.00 98.31 186 GLN A CA 1
ATOM 1506 C C . GLN A 1 186 ? -3.824 -0.309 7.365 1.00 98.31 186 GLN A C 1
ATOM 1508 O O . GLN A 1 186 ? -2.698 -0.384 7.853 1.00 98.31 186 GLN A O 1
ATOM 1513 N N . VAL A 1 187 ? -4.146 -0.881 6.205 1.00 98.75 187 VAL A N 1
ATOM 1514 C CA . VAL A 1 187 ? -3.203 -1.640 5.374 1.00 98.75 187 VAL A CA 1
ATOM 1515 C C . VAL A 1 187 ? -3.077 -0.971 4.005 1.00 98.75 187 VAL A C 1
ATOM 1517 O O . VAL A 1 187 ? -4.042 -0.896 3.245 1.00 98.75 187 VAL A O 1
ATOM 1520 N N . GLY A 1 188 ? -1.888 -0.460 3.693 1.00 98.19 188 GLY A N 1
ATOM 1521 C CA . GLY A 1 188 ? -1.546 0.055 2.368 1.00 98.19 188 GLY A CA 1
ATOM 1522 C C . GLY A 1 188 ? -1.092 -1.080 1.468 1.00 98.19 188 GLY A C 1
ATOM 1523 O O . GLY A 1 188 ? -0.092 -1.733 1.775 1.00 98.19 188 GLY A O 1
ATOM 1524 N N . LEU A 1 189 ? -1.827 -1.316 0.381 1.00 98.56 189 LEU A N 1
ATOM 1525 C CA . LEU A 1 189 ? -1.572 -2.391 -0.577 1.00 98.56 189 LEU A CA 1
ATOM 1526 C C . LEU A 1 189 ? -1.690 -1.875 -2.008 1.00 98.56 189 LEU A C 1
ATOM 1528 O O . LEU A 1 189 ? -2.482 -0.979 -2.298 1.00 98.56 189 LEU A O 1
ATOM 1532 N N . VAL A 1 190 ? -0.928 -2.485 -2.911 1.00 98.19 190 VAL A N 1
ATOM 1533 C CA . VAL A 1 190 ? -0.860 -2.078 -4.317 1.00 98.19 190 VAL A CA 1
ATOM 1534 C C . VAL A 1 190 ? -1.546 -3.131 -5.190 1.00 98.19 190 VAL A C 1
ATOM 1536 O O . VAL A 1 190 ? -1.295 -4.336 -5.071 1.00 98.19 1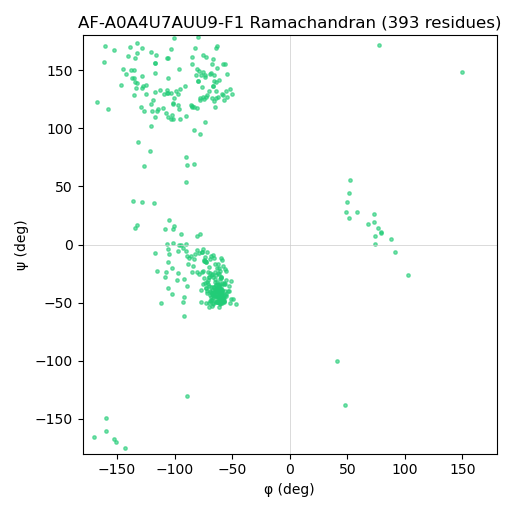90 VAL A O 1
ATOM 1539 N N . GLY A 1 191 ? -2.454 -2.668 -6.050 1.00 97.38 191 GLY A N 1
ATOM 1540 C CA . GLY A 1 191 ? -3.077 -3.491 -7.088 1.00 97.38 191 GLY A CA 1
ATOM 1541 C C . GLY A 1 191 ? -2.175 -3.673 -8.309 1.00 97.38 191 GLY A C 1
ATOM 1542 O O . GLY A 1 191 ? -1.088 -3.110 -8.375 1.00 97.38 191 GLY A O 1
ATOM 1543 N N . ALA A 1 192 ? -2.636 -4.432 -9.300 1.00 96.94 192 ALA A N 1
ATOM 1544 C CA . ALA A 1 192 ? -1.920 -4.537 -10.570 1.00 96.94 192 ALA A CA 1
ATOM 1545 C C . ALA A 1 192 ? -2.117 -3.256 -11.404 1.00 96.94 192 ALA A C 1
ATOM 1547 O O . ALA A 1 192 ? -3.257 -2.843 -11.626 1.00 96.94 192 ALA A O 1
ATOM 1548 N N . ARG A 1 193 ? -1.023 -2.631 -11.853 1.00 95.81 193 ARG A N 1
ATOM 1549 C CA . ARG A 1 193 ? -0.998 -1.390 -12.640 1.00 95.81 193 ARG A CA 1
ATOM 1550 C C . ARG A 1 193 ? -0.731 -1.680 -14.116 1.00 95.81 193 ARG A C 1
ATOM 1552 O O . ARG A 1 193 ? 0.412 -1.940 -14.493 1.00 95.81 193 ARG A O 1
ATOM 1559 N N . PHE A 1 194 ? -1.760 -1.533 -14.954 1.00 95.38 194 PHE A N 1
ATOM 1560 C CA . PHE A 1 194 ? -1.665 -1.687 -16.415 1.00 95.38 194 PHE A CA 1
ATOM 1561 C C . PHE A 1 194 ? -1.693 -0.354 -17.190 1.00 95.38 194 PHE A C 1
ATOM 1563 O O . PHE A 1 194 ? -2.010 -0.300 -18.372 1.00 95.38 194 PHE A O 1
ATOM 1570 N N . GLU A 1 195 ? -1.366 0.751 -16.523 1.00 92.25 195 GLU A N 1
ATOM 1571 C CA . GLU A 1 195 ? -1.485 2.099 -17.099 1.00 92.25 195 GLU A CA 1
ATOM 1572 C C . GLU A 1 195 ? -0.273 2.502 -17.962 1.00 92.25 195 GLU A C 1
ATOM 1574 O O . GLU A 1 195 ? -0.355 3.412 -18.781 1.00 92.25 195 GLU A O 1
ATOM 1579 N N . ARG A 1 196 ? 0.874 1.822 -17.798 1.00 91.62 196 ARG A N 1
ATOM 1580 C CA . ARG A 1 196 ? 2.137 2.172 -18.464 1.00 91.62 196 ARG A CA 1
ATOM 1581 C C . ARG A 1 196 ? 2.657 1.026 -19.329 1.00 91.62 196 ARG A C 1
ATOM 1583 O O . ARG A 1 196 ? 3.265 0.082 -18.829 1.00 91.62 196 ARG A O 1
ATOM 1590 N N . LYS A 1 197 ? 2.469 1.120 -20.650 1.00 88.50 197 LYS A N 1
ATOM 1591 C CA . LYS A 1 197 ? 2.891 0.089 -21.618 1.00 88.50 197 LYS A CA 1
ATOM 1592 C C . LYS A 1 197 ? 4.355 -0.335 -21.417 1.00 88.50 197 LYS A C 1
ATOM 1594 O O . LYS A 1 197 ? 5.253 0.502 -21.368 1.00 88.50 197 LYS A O 1
ATOM 1599 N N . GLY A 1 198 ? 4.586 -1.646 -21.331 1.00 88.25 198 GLY A N 1
ATOM 1600 C CA . GLY A 1 198 ? 5.921 -2.243 -21.179 1.00 88.25 198 GLY A CA 1
ATOM 1601 C C . GLY A 1 198 ? 6.550 -2.103 -19.787 1.00 88.25 198 GLY A C 1
ATOM 1602 O O . GLY A 1 198 ? 7.662 -2.584 -19.578 1.00 88.25 198 GLY A O 1
ATOM 1603 N N . ARG A 1 199 ? 5.865 -1.471 -18.829 1.00 92.44 199 ARG A N 1
ATOM 1604 C CA . ARG A 1 199 ? 6.297 -1.345 -17.433 1.00 92.44 199 ARG A CA 1
ATOM 1605 C C . ARG A 1 199 ? 5.269 -1.973 -16.497 1.00 92.44 199 ARG A C 1
ATOM 1607 O O . ARG A 1 199 ? 4.137 -2.220 -16.899 1.00 92.44 199 ARG A O 1
ATOM 1614 N N . MET A 1 200 ? 5.665 -2.189 -15.241 1.00 94.25 200 MET A N 1
ATOM 1615 C CA . MET A 1 200 ? 4.787 -2.729 -14.194 1.00 94.25 200 MET A CA 1
ATOM 1616 C C . MET A 1 200 ? 4.035 -3.974 -14.687 1.00 94.25 200 MET A C 1
ATOM 1618 O O . MET A 1 200 ? 4.631 -4.818 -15.355 1.00 94.25 200 MET A O 1
ATOM 1622 N N . ASP A 1 201 ? 2.748 -4.107 -14.381 1.00 95.00 201 ASP A N 1
ATOM 1623 C CA . ASP A 1 201 ? 1.971 -5.302 -14.685 1.00 95.00 201 ASP A CA 1
ATOM 1624 C C . ASP A 1 201 ? 1.629 -5.446 -16.180 1.00 95.00 201 ASP A C 1
ATOM 1626 O O . ASP A 1 201 ? 1.279 -6.547 -16.600 1.00 95.00 201 ASP A O 1
ATOM 1630 N N . CYS A 1 202 ? 1.850 -4.428 -17.028 1.00 92.38 202 CYS A N 1
ATOM 1631 C CA . CYS A 1 202 ? 1.694 -4.550 -18.490 1.00 92.38 202 CYS A CA 1
ATOM 1632 C C . CYS A 1 202 ? 2.551 -5.668 -19.099 1.00 92.38 202 CYS A C 1
ATOM 1634 O O . CYS A 1 202 ? 2.223 -6.176 -20.172 1.00 92.38 202 CYS A O 1
ATOM 1636 N N . VAL A 1 203 ? 3.622 -6.104 -18.421 1.00 88.38 203 VAL A N 1
ATOM 1637 C CA . VAL A 1 203 ? 4.403 -7.275 -18.858 1.00 88.38 203 VAL A CA 1
ATOM 1638 C C . VAL A 1 203 ? 3.574 -8.564 -18.889 1.00 88.38 203 VAL A C 1
ATOM 1640 O O . VAL A 1 203 ? 3.949 -9.508 -19.574 1.00 88.38 203 VAL A O 1
ATOM 1643 N N . TYR A 1 204 ? 2.444 -8.620 -18.176 1.00 88.81 204 TYR A N 1
ATOM 1644 C CA . TYR A 1 204 ? 1.544 -9.772 -18.160 1.00 88.81 204 TYR A CA 1
ATOM 1645 C C . TYR A 1 204 ? 0.502 -9.741 -19.286 1.00 88.81 204 TYR A C 1
ATOM 1647 O O . TYR A 1 204 ? -0.142 -10.765 -19.524 1.00 88.81 204 TYR A O 1
ATOM 1655 N N . GLU A 1 205 ? 0.330 -8.631 -20.014 1.00 86.12 205 GLU A N 1
ATOM 1656 C CA . GLU A 1 205 ? -0.628 -8.552 -21.128 1.00 86.12 205 GLU A CA 1
ATOM 1657 C C . GLU A 1 205 ? -0.166 -9.346 -22.355 1.00 86.12 205 GLU A C 1
ATOM 1659 O O . GLU A 1 205 ? -0.960 -10.073 -22.952 1.00 86.12 205 GLU A O 1
ATOM 1664 N N . SER A 1 206 ? 1.124 -9.277 -22.692 1.00 75.25 206 SER A N 1
ATOM 1665 C CA . SER A 1 206 ? 1.723 -9.995 -23.821 1.00 75.25 206 SER A CA 1
ATOM 1666 C C . SER A 1 206 ? 2.959 -10.776 -23.391 1.00 75.25 206 SER A C 1
ATOM 1668 O O . SER A 1 206 ? 3.828 -10.235 -22.714 1.00 75.25 206 SER A O 1
ATOM 1670 N N . ILE A 1 207 ? 3.072 -12.030 -23.834 1.00 69.50 207 ILE A N 1
ATOM 1671 C CA . ILE A 1 207 ? 4.264 -12.849 -23.599 1.00 69.50 207 ILE A CA 1
ATOM 1672 C C . ILE A 1 207 ? 5.344 -12.402 -24.591 1.00 69.50 207 ILE A C 1
ATOM 1674 O O . ILE A 1 207 ? 5.360 -12.838 -25.739 1.00 69.50 207 ILE A O 1
ATOM 1678 N N . SER A 1 208 ? 6.228 -11.508 -24.158 1.00 67.12 208 SER A N 1
ATOM 1679 C CA . SER A 1 208 ? 7.475 -11.178 -24.856 1.00 67.12 208 SER A CA 1
ATOM 1680 C C . SER A 1 208 ? 8.669 -11.552 -23.983 1.00 67.12 208 SER A C 1
ATOM 1682 O O . SER A 1 208 ? 8.543 -11.606 -22.757 1.00 67.12 208 SER A O 1
ATOM 1684 N N . GLU A 1 209 ? 9.835 -11.792 -24.589 1.00 62.88 209 GLU A N 1
ATOM 1685 C CA . GLU A 1 209 ? 11.049 -11.991 -23.797 1.00 62.88 209 GLU A CA 1
ATOM 1686 C C . GLU A 1 209 ? 11.325 -10.747 -22.933 1.00 62.88 209 GLU A C 1
ATOM 1688 O O . GLU A 1 209 ? 11.282 -9.621 -23.441 1.00 62.88 209 GLU A O 1
ATOM 1693 N N . PRO A 1 210 ? 11.560 -10.915 -21.621 1.00 64.12 210 PRO A N 1
ATOM 1694 C CA . PRO A 1 210 ? 11.832 -9.788 -20.747 1.00 64.12 210 PRO A CA 1
ATOM 1695 C C . PRO A 1 210 ? 13.214 -9.211 -21.063 1.00 64.12 210 PRO A C 1
ATOM 1697 O O . PRO A 1 210 ? 14.206 -9.933 -21.088 1.00 64.12 210 PRO A O 1
ATOM 1700 N N . THR A 1 211 ? 13.306 -7.890 -21.218 1.00 73.69 211 THR A N 1
ATOM 1701 C CA . THR A 1 211 ? 14.584 -7.170 -21.380 1.00 73.69 211 THR A CA 1
ATOM 1702 C C . THR A 1 211 ? 15.337 -6.972 -20.052 1.00 73.69 211 THR A C 1
ATOM 1704 O O . THR A 1 211 ? 16.299 -6.213 -19.998 1.00 73.69 211 THR A O 1
ATOM 1707 N N . GLY A 1 212 ? 14.882 -7.609 -18.969 1.00 88.19 212 GLY A N 1
ATOM 1708 C CA . GLY A 1 212 ? 15.385 -7.452 -17.603 1.00 88.19 212 GLY A CA 1
ATOM 1709 C C . GLY A 1 212 ? 15.017 -8.650 -16.726 1.00 88.19 212 GLY A C 1
ATOM 1710 O O . GLY A 1 212 ? 14.890 -9.776 -17.216 1.00 88.19 212 GLY A O 1
ATOM 1711 N N . PHE A 1 213 ? 14.826 -8.427 -15.427 1.00 94.50 213 PHE A N 1
ATOM 1712 C CA . PHE A 1 213 ? 14.469 -9.481 -14.486 1.00 94.50 213 PHE A CA 1
ATOM 1713 C C . PHE A 1 213 ? 13.157 -10.180 -14.905 1.00 94.50 213 PHE A C 1
ATOM 1715 O O . PHE A 1 213 ? 12.142 -9.519 -15.147 1.00 94.50 213 PHE A O 1
ATOM 1722 N N . PRO A 1 214 ? 13.136 -11.522 -14.999 1.00 92.50 214 PRO A N 1
ATOM 1723 C CA . PRO A 1 214 ? 12.043 -12.249 -15.638 1.00 92.50 214 PRO A CA 1
ATOM 1724 C C . PRO A 1 214 ? 10.841 -12.470 -14.700 1.00 92.50 214 PRO A C 1
ATOM 1726 O O . PRO A 1 214 ? 10.534 -13.604 -14.326 1.00 92.50 214 PRO A O 1
ATOM 1729 N N . PHE A 1 215 ? 10.116 -11.401 -14.353 1.00 91.75 215 PHE A N 1
ATOM 1730 C CA . PHE A 1 215 ? 8.943 -11.447 -13.459 1.00 91.75 215 PHE A CA 1
ATOM 1731 C C . PHE A 1 215 ? 7.847 -12.429 -13.907 1.00 91.75 215 PHE A C 1
ATOM 1733 O O . PHE A 1 215 ? 7.192 -13.048 -13.068 1.00 91.75 215 PHE A O 1
ATOM 1740 N N . LEU A 1 216 ? 7.701 -12.651 -15.219 1.00 88.75 216 LEU A N 1
ATOM 1741 C CA . LEU A 1 216 ? 6.750 -13.611 -15.798 1.00 88.75 216 LEU A CA 1
ATOM 1742 C C . LEU A 1 216 ? 6.904 -15.044 -15.262 1.00 88.75 216 LEU A C 1
ATOM 1744 O O . LEU A 1 216 ? 5.947 -15.812 -15.293 1.00 88.75 216 LEU A O 1
ATOM 1748 N N . ARG A 1 217 ? 8.079 -15.409 -14.731 1.00 91.50 217 ARG A N 1
ATOM 1749 C CA . ARG A 1 217 ? 8.323 -16.739 -14.148 1.00 91.50 217 ARG A CA 1
ATOM 1750 C C . ARG A 1 217 ? 7.578 -16.980 -12.832 1.00 91.50 217 ARG A C 1
ATOM 1752 O O . ARG A 1 217 ? 7.424 -18.134 -12.445 1.00 91.50 217 ARG A O 1
ATOM 1759 N N . TYR A 1 218 ? 7.140 -15.924 -12.146 1.00 93.38 218 TYR A N 1
ATOM 1760 C CA . TYR A 1 218 ? 6.465 -16.026 -10.846 1.00 93.38 218 TYR A CA 1
ATOM 1761 C C . TYR A 1 218 ? 4.943 -15.979 -10.956 1.00 93.38 218 TYR A C 1
ATOM 1763 O O . TYR A 1 218 ? 4.254 -16.513 -10.092 1.00 93.38 218 TYR A O 1
ATOM 1771 N N . PHE A 1 219 ? 4.426 -15.375 -12.026 1.00 92.44 219 PHE A N 1
ATOM 1772 C CA . PHE A 1 219 ? 2.995 -15.201 -12.270 1.00 92.44 219 PHE A CA 1
ATOM 1773 C C . PHE A 1 219 ? 2.656 -15.757 -13.652 1.00 92.44 219 PHE A C 1
ATOM 1775 O O . PHE A 1 219 ? 2.402 -15.025 -14.608 1.00 92.44 219 PHE A O 1
ATOM 1782 N N . GLY A 1 220 ? 2.772 -17.081 -13.757 1.00 79.56 220 GLY A N 1
ATOM 1783 C CA . GLY A 1 220 ? 2.588 -17.822 -14.998 1.00 79.56 220 GLY A CA 1
ATOM 1784 C C . GLY A 1 220 ? 1.123 -18.103 -15.326 1.00 79.56 220 GLY A C 1
ATOM 1785 O O . GLY A 1 220 ? 0.229 -17.913 -14.506 1.00 79.56 220 GLY A O 1
ATOM 1786 N N . GLY A 1 221 ? 0.895 -18.573 -16.549 1.00 86.69 221 GLY A N 1
ATOM 1787 C CA . GLY A 1 221 ? -0.429 -18.912 -17.059 1.00 86.69 221 GLY A CA 1
ATOM 1788 C C . GLY A 1 221 ? -0.523 -18.701 -18.565 1.00 86.69 221 GLY A C 1
ATOM 1789 O O . GLY A 1 221 ? 0.156 -17.826 -19.117 1.00 86.69 221 GLY A O 1
ATOM 1790 N N . ALA A 1 222 ? -1.340 -19.515 -19.236 1.00 86.75 222 ALA A N 1
ATOM 1791 C CA . ALA A 1 222 ? -1.493 -19.451 -20.688 1.00 86.75 222 ALA A CA 1
ATOM 1792 C C . ALA A 1 222 ? -2.208 -18.157 -21.099 1.00 86.75 222 ALA A C 1
ATOM 1794 O O . ALA A 1 222 ? -1.806 -17.482 -22.053 1.00 86.75 222 ALA A O 1
ATOM 1795 N N . HIS A 1 223 ? -3.214 -17.755 -20.325 1.00 92.62 223 HIS A N 1
ATOM 1796 C CA . HIS A 1 223 ? -4.047 -16.600 -20.617 1.00 92.62 223 HIS A CA 1
ATOM 1797 C C . HIS A 1 223 ? -3.726 -15.415 -19.703 1.00 92.62 223 HIS A C 1
ATOM 1799 O O . HIS A 1 223 ? -3.121 -15.551 -18.641 1.00 92.62 223 HIS A O 1
ATOM 1805 N N . PHE A 1 224 ? -4.128 -14.218 -20.140 1.00 94.12 224 PHE A N 1
ATOM 1806 C CA . PHE A 1 224 ? -3.988 -12.996 -19.343 1.00 94.12 224 PHE A CA 1
ATOM 1807 C C . PHE A 1 224 ? -4.656 -13.129 -17.971 1.00 94.12 224 PHE A C 1
ATOM 1809 O O . PHE A 1 224 ? -4.064 -12.750 -16.965 1.00 94.12 224 PHE A O 1
ATOM 1816 N N . GLU A 1 225 ? -5.855 -13.715 -17.946 1.00 96.12 225 GLU A N 1
ATOM 1817 C CA . GLU A 1 225 ? -6.616 -13.994 -16.728 1.00 96.12 225 GLU A CA 1
ATOM 1818 C C . GLU A 1 225 ? -5.776 -14.749 -15.691 1.00 96.12 225 GLU A C 1
ATOM 1820 O O . GLU A 1 225 ? -5.683 -14.310 -14.547 1.00 96.12 225 GLU A O 1
ATOM 1825 N N . ASP A 1 226 ? -5.118 -15.835 -16.100 1.00 95.69 226 ASP A N 1
ATOM 1826 C CA . ASP A 1 226 ? -4.303 -16.669 -15.214 1.00 95.69 226 ASP A CA 1
ATOM 1827 C C . ASP A 1 226 ? -3.173 -15.857 -14.570 1.00 95.69 226 ASP A C 1
ATOM 1829 O O . ASP A 1 226 ? -2.974 -15.892 -13.354 1.00 95.69 226 ASP A O 1
ATOM 1833 N N . ARG A 1 227 ? -2.462 -15.066 -15.385 1.00 95.62 227 ARG A N 1
ATOM 1834 C CA . ARG A 1 227 ? -1.335 -14.241 -14.931 1.00 95.62 227 ARG A CA 1
ATOM 1835 C C . ARG A 1 227 ? -1.797 -13.111 -14.017 1.00 95.62 227 ARG A C 1
ATOM 1837 O O . ARG A 1 227 ? -1.177 -12.876 -12.980 1.00 95.62 227 ARG A O 1
ATOM 1844 N N . TYR A 1 228 ? -2.905 -12.449 -14.357 1.00 97.38 228 TYR A N 1
ATOM 1845 C CA . TYR A 1 228 ? -3.527 -11.433 -13.508 1.00 97.38 228 TYR A CA 1
ATOM 1846 C C . TYR A 1 228 ? -3.932 -12.020 -12.153 1.00 97.38 228 TYR A C 1
ATOM 1848 O O . TYR A 1 228 ? -3.562 -11.469 -11.116 1.00 97.38 228 TYR A O 1
ATOM 1856 N N . LYS A 1 229 ? -4.635 -13.161 -12.151 1.00 98.00 229 LYS A N 1
ATOM 1857 C CA . LYS A 1 229 ? -5.062 -13.853 -10.928 1.00 98.00 229 LYS A CA 1
ATOM 1858 C C . LYS A 1 229 ? -3.868 -14.255 -10.068 1.00 98.00 229 LYS A C 1
ATOM 1860 O O . LYS A 1 229 ? -3.860 -13.957 -8.878 1.00 98.00 229 LYS A O 1
ATOM 1865 N N . ALA A 1 230 ? -2.830 -14.844 -10.663 1.00 97.12 230 ALA A N 1
ATOM 1866 C CA . ALA A 1 230 ? -1.603 -15.207 -9.954 1.00 97.12 230 ALA A CA 1
ATOM 1867 C C . ALA A 1 230 ? -0.913 -13.986 -9.322 1.00 97.12 230 ALA A C 1
ATOM 1869 O O . ALA A 1 230 ? -0.472 -14.040 -8.174 1.00 97.12 230 ALA A O 1
ATOM 1870 N N . ARG A 1 231 ? -0.854 -12.862 -10.045 1.00 97.38 231 ARG A N 1
ATOM 1871 C CA . ARG A 1 231 ? -0.262 -11.613 -9.557 1.00 97.38 231 ARG A CA 1
ATOM 1872 C C . ARG A 1 231 ? -1.070 -10.986 -8.422 1.00 97.38 231 ARG A C 1
ATOM 1874 O O . ARG A 1 231 ? -0.486 -10.582 -7.415 1.00 97.38 231 ARG A O 1
ATOM 1881 N N . ILE A 1 232 ? -2.388 -10.866 -8.565 1.00 98.19 232 ILE A N 1
ATOM 1882 C CA . ILE A 1 232 ? -3.227 -10.204 -7.556 1.00 98.19 232 ILE A CA 1
ATOM 1883 C C . ILE A 1 232 ? -3.446 -11.074 -6.315 1.00 98.19 232 ILE A C 1
ATOM 1885 O O . ILE A 1 232 ? -3.649 -10.539 -5.225 1.00 98.19 232 ILE A O 1
ATOM 1889 N N . ARG A 1 233 ? -3.304 -12.400 -6.448 1.00 98.19 233 ARG A N 1
ATOM 1890 C CA . ARG A 1 233 ? -3.318 -13.348 -5.329 1.00 98.19 233 ARG A CA 1
ATOM 1891 C C . ARG A 1 233 ? -2.310 -12.989 -4.244 1.00 98.19 233 ARG A C 1
ATOM 1893 O O . ARG A 1 233 ? -2.685 -13.006 -3.082 1.00 98.19 233 ARG A O 1
ATOM 1900 N N . VAL A 1 234 ? -1.105 -12.536 -4.602 1.00 98.38 234 VAL A N 1
ATOM 1901 C CA . VAL A 1 234 ? -0.113 -12.063 -3.614 1.00 98.38 234 VAL A CA 1
ATOM 1902 C C . VAL A 1 234 ? -0.657 -10.907 -2.773 1.00 98.38 234 VAL A C 1
ATOM 1904 O O . VAL A 1 234 ? -0.522 -10.919 -1.551 1.00 98.38 234 VAL A O 1
ATOM 1907 N N . THR A 1 235 ? -1.296 -9.918 -3.402 1.00 98.56 235 THR A N 1
ATOM 1908 C CA . THR A 1 235 ? -1.882 -8.769 -2.698 1.00 98.56 235 THR A CA 1
ATOM 1909 C C . THR A 1 235 ? -3.044 -9.205 -1.792 1.00 98.56 235 THR A C 1
ATOM 1911 O O . THR A 1 235 ? -3.153 -8.734 -0.660 1.00 98.56 235 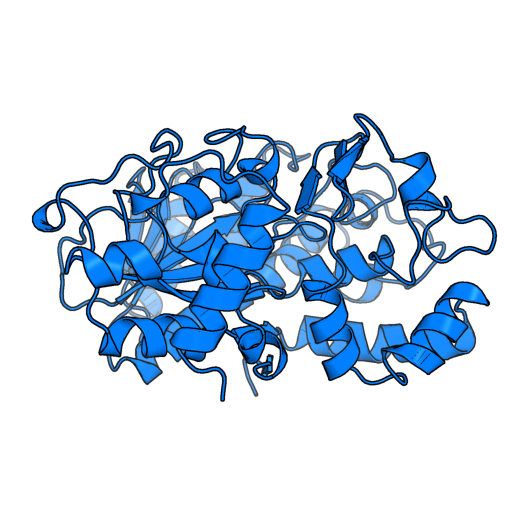THR A O 1
ATOM 1914 N N . ILE A 1 236 ? -3.892 -10.123 -2.266 1.00 98.62 236 ILE A N 1
ATOM 1915 C CA . ILE A 1 236 ? -5.059 -10.633 -1.527 1.00 98.62 236 ILE A CA 1
ATOM 1916 C C . ILE A 1 236 ? -4.634 -11.491 -0.329 1.00 98.62 236 ILE A C 1
ATOM 1918 O O . ILE A 1 236 ? -5.092 -11.249 0.786 1.00 98.62 236 ILE A O 1
ATOM 1922 N N . GLU A 1 237 ? -3.721 -12.443 -0.526 1.00 98.31 237 GLU A N 1
ATOM 1923 C CA . GLU A 1 237 ? -3.170 -13.274 0.551 1.00 98.31 237 GLU A CA 1
ATOM 1924 C C . GLU A 1 237 ? -2.471 -12.409 1.605 1.00 98.31 237 GLU A C 1
ATOM 1926 O O . GLU A 1 237 ? -2.666 -12.624 2.798 1.00 98.31 237 GLU A O 1
ATOM 1931 N N . THR A 1 238 ? -1.745 -11.367 1.185 1.00 98.62 238 THR A N 1
ATOM 1932 C CA . THR A 1 238 ? -1.119 -10.402 2.104 1.00 98.62 238 THR A CA 1
ATOM 1933 C C . THR A 1 238 ? -2.147 -9.732 3.020 1.00 98.62 238 THR A C 1
ATOM 1935 O O . THR A 1 238 ? -1.921 -9.655 4.228 1.00 98.62 238 THR A O 1
ATOM 1938 N N . LEU A 1 239 ? -3.287 -9.282 2.479 1.00 98.75 239 LEU A N 1
ATOM 1939 C CA . LEU A 1 239 ? -4.364 -8.683 3.277 1.00 98.75 239 LEU A CA 1
ATOM 1940 C C . LEU A 1 239 ? -4.954 -9.685 4.275 1.00 98.75 239 LEU A C 1
ATOM 1942 O O . LEU A 1 239 ? -5.104 -9.361 5.451 1.00 98.75 239 LEU A O 1
ATOM 1946 N N . LEU A 1 240 ? -5.299 -10.885 3.803 1.00 98.56 240 LEU A N 1
ATOM 1947 C CA . LEU A 1 240 ? -5.965 -11.904 4.616 1.00 98.56 240 LEU A CA 1
ATOM 1948 C C . LEU A 1 240 ? -5.054 -12.424 5.736 1.00 98.56 240 LEU A C 1
ATOM 1950 O O . LEU A 1 240 ? -5.491 -12.530 6.880 1.00 98.56 240 LEU A O 1
ATOM 1954 N N . MET A 1 241 ? -3.780 -12.689 5.438 1.00 98.25 241 MET A N 1
ATOM 1955 C CA . MET A 1 241 ? -2.807 -13.138 6.436 1.00 98.25 241 MET A CA 1
ATOM 1956 C C . MET A 1 241 ? -2.535 -12.058 7.486 1.00 98.25 241 MET A C 1
ATOM 1958 O O . MET A 1 241 ? -2.524 -12.357 8.677 1.00 98.25 241 MET A O 1
ATOM 1962 N N . GLU A 1 242 ? -2.355 -10.798 7.075 1.00 98.56 242 GLU A N 1
ATOM 1963 C CA . GLU A 1 242 ? -2.156 -9.709 8.034 1.00 98.56 242 GLU A CA 1
ATOM 1964 C C . GLU A 1 242 ? -3.407 -9.484 8.892 1.00 98.56 242 GLU A C 1
ATOM 1966 O O . GLU A 1 242 ? -3.288 -9.286 10.099 1.00 98.56 242 GLU A O 1
ATOM 1971 N N . ALA A 1 243 ? -4.609 -9.562 8.312 1.00 98.62 243 ALA A N 1
ATOM 1972 C CA . ALA A 1 243 ? -5.857 -9.476 9.068 1.00 98.62 243 ALA A CA 1
ATOM 1973 C C . ALA A 1 243 ? -5.949 -10.576 10.139 1.00 98.62 243 ALA A C 1
ATOM 1975 O O . ALA A 1 243 ? -6.246 -10.277 11.294 1.00 98.62 243 ALA A O 1
ATOM 1976 N N . GLU A 1 244 ? -5.637 -11.825 9.786 1.00 98.25 244 GLU A N 1
ATOM 1977 C CA . GLU A 1 244 ? -5.614 -12.953 10.723 1.00 98.25 244 GLU A CA 1
ATOM 1978 C C . GLU A 1 244 ? -4.620 -12.725 11.873 1.00 98.25 244 GLU A C 1
ATOM 1980 O O . GLU A 1 244 ? -4.984 -12.866 13.043 1.00 98.25 244 GLU A O 1
ATOM 1985 N N . ILE A 1 245 ? -3.388 -12.308 11.558 1.00 98.12 245 ILE A N 1
ATOM 1986 C CA . ILE A 1 245 ? -2.347 -12.023 12.559 1.00 98.12 245 ILE A CA 1
ATOM 1987 C C . ILE A 1 245 ? -2.787 -10.882 13.480 1.00 98.12 245 ILE A C 1
ATOM 1989 O O . ILE A 1 245 ? -2.665 -10.990 14.698 1.00 98.12 245 ILE A O 1
ATOM 1993 N N . ARG A 1 246 ? -3.342 -9.797 12.930 1.00 98.50 246 ARG A N 1
ATOM 1994 C CA . ARG A 1 246 ? -3.829 -8.656 13.723 1.00 98.50 246 ARG A CA 1
ATOM 1995 C C . ARG A 1 246 ? -4.977 -9.038 14.645 1.00 98.50 246 ARG A C 1
ATOM 1997 O O . ARG A 1 246 ? -5.020 -8.563 15.779 1.00 98.50 246 ARG A O 1
ATOM 2004 N N . GLY A 1 247 ? -5.883 -9.897 14.186 1.00 98.50 247 GLY A N 1
ATOM 2005 C CA . GLY A 1 247 ? -6.949 -10.449 15.013 1.00 98.50 247 GLY A CA 1
ATOM 2006 C C . GLY A 1 247 ? -6.413 -11.276 16.177 1.00 98.50 247 GLY A C 1
ATOM 2007 O O . GLY A 1 247 ? -6.847 -11.081 17.313 1.00 98.50 247 GLY A O 1
ATOM 2008 N N . ALA A 1 248 ? -5.408 -12.117 15.916 1.00 98.25 248 ALA A N 1
ATOM 2009 C CA . ALA A 1 248 ? -4.715 -12.889 16.941 1.00 98.25 248 ALA A CA 1
ATOM 2010 C C . ALA A 1 248 ? -4.004 -11.993 17.964 1.00 98.25 248 ALA A C 1
ATOM 2012 O O . ALA A 1 248 ? -4.197 -12.158 19.166 1.00 98.25 248 ALA A O 1
ATOM 2013 N N . GLU A 1 249 ? -3.229 -11.008 17.511 1.00 98.00 249 GLU A N 1
ATOM 2014 C CA . GLU A 1 249 ? -2.537 -10.045 18.380 1.00 98.00 249 GLU A CA 1
ATOM 2015 C C . GLU A 1 249 ? -3.517 -9.255 19.257 1.00 98.00 249 GLU A C 1
ATOM 2017 O O . GLU A 1 249 ? -3.246 -9.004 20.429 1.00 98.00 249 GLU A O 1
ATOM 2022 N N . ALA A 1 250 ? -4.669 -8.876 18.697 1.00 97.94 250 ALA A N 1
ATOM 2023 C CA . ALA A 1 250 ? -5.700 -8.120 19.400 1.00 97.94 250 ALA A CA 1
ATOM 2024 C C . ALA A 1 250 ? -6.634 -8.986 20.256 1.00 97.94 250 ALA A C 1
ATOM 2026 O O . ALA A 1 250 ? -7.412 -8.429 21.030 1.00 97.94 250 ALA A O 1
ATOM 2027 N N . GLN A 1 251 ? -6.598 -10.313 20.084 1.00 98.06 251 GLN A N 1
ATOM 2028 C CA . GLN A 1 251 ? -7.584 -11.257 20.617 1.00 98.06 251 GLN A CA 1
ATOM 2029 C C . GLN A 1 251 ? -9.028 -10.851 20.262 1.00 98.06 251 GLN A C 1
ATOM 2031 O O . GLN A 1 251 ? -9.927 -10.861 21.103 1.00 98.06 251 GLN A O 1
ATOM 2036 N N . LYS A 1 252 ? -9.254 -10.460 19.001 1.00 98.25 252 LYS A N 1
ATOM 2037 C CA . LYS A 1 252 ? -10.553 -9.990 18.494 1.00 98.25 252 LYS A CA 1
ATOM 2038 C C . LYS A 1 252 ? -10.887 -10.616 17.153 1.00 98.25 252 LYS A C 1
ATOM 2040 O O . LYS A 1 252 ? -10.020 -10.753 16.292 1.00 98.25 252 LYS A O 1
ATOM 2045 N N . LYS A 1 253 ? -12.174 -10.913 16.943 1.00 98.56 253 LYS A N 1
ATOM 2046 C CA . LYS A 1 253 ? -12.678 -11.210 15.601 1.00 98.56 253 LYS A CA 1
ATOM 2047 C C . LYS A 1 253 ? -12.492 -9.996 14.694 1.00 98.56 253 LYS A C 1
ATOM 2049 O O . LYS A 1 253 ? -12.665 -8.858 15.129 1.00 98.56 253 LYS A O 1
ATOM 2054 N N . VAL A 1 254 ? -12.135 -10.242 13.442 1.00 98.69 254 VAL A N 1
ATOM 2055 C CA . VAL A 1 254 ? -11.739 -9.207 12.489 1.00 98.69 254 VAL A CA 1
ATOM 2056 C C . VAL A 1 254 ? -12.830 -8.980 11.461 1.00 98.69 254 VAL A C 1
ATOM 2058 O O . VAL A 1 254 ? -13.367 -9.922 10.875 1.00 98.69 254 VAL A O 1
ATOM 2061 N N . TYR A 1 255 ? -13.126 -7.704 11.253 1.00 98.75 255 TYR A N 1
ATOM 2062 C CA . TYR A 1 255 ? -13.956 -7.185 10.184 1.00 98.75 255 TYR A CA 1
ATOM 2063 C C . TYR A 1 255 ? -13.026 -6.622 9.110 1.00 98.75 255 TYR A C 1
ATOM 2065 O O . TYR A 1 255 ? -12.399 -5.582 9.326 1.00 98.75 255 TYR A O 1
ATOM 2073 N N . VAL A 1 256 ? -12.906 -7.293 7.967 1.00 98.56 256 VAL A N 1
ATOM 2074 C CA . VAL A 1 256 ? -12.034 -6.843 6.873 1.00 98.56 256 VAL A CA 1
ATOM 2075 C C . VAL A 1 256 ? -12.856 -6.061 5.857 1.00 98.56 256 VAL A C 1
ATOM 2077 O O . VAL A 1 256 ? -13.743 -6.609 5.207 1.00 98.56 256 VAL A O 1
ATOM 2080 N N . HIS A 1 257 ? -12.529 -4.782 5.694 1.00 98.12 257 HIS A N 1
ATOM 2081 C CA . HIS A 1 257 ? -13.051 -3.919 4.637 1.00 98.12 257 HIS A CA 1
ATOM 2082 C C . HIS A 1 257 ? -12.145 -4.006 3.404 1.00 98.12 257 HIS A C 1
ATOM 2084 O O . HIS A 1 257 ? -10.986 -3.564 3.414 1.00 98.12 257 HIS A O 1
ATOM 2090 N N . VAL A 1 258 ? -12.676 -4.613 2.347 1.00 97.12 258 VAL A N 1
ATOM 2091 C CA . VAL A 1 258 ? -11.997 -4.843 1.073 1.00 97.12 258 VAL A CA 1
ATOM 2092 C C . VAL A 1 258 ? -12.472 -3.807 0.060 1.00 97.12 258 VAL A C 1
ATOM 2094 O O . VAL A 1 258 ? -13.656 -3.739 -0.270 1.00 97.12 258 VAL A O 1
ATOM 2097 N N . VAL A 1 259 ? -11.530 -3.033 -0.476 1.00 95.19 259 VAL A N 1
ATOM 2098 C CA . VAL A 1 259 ? -11.745 -2.148 -1.629 1.00 95.19 259 VAL A CA 1
ATOM 2099 C C . VAL A 1 259 ? -11.075 -2.717 -2.874 1.00 95.19 259 VAL A C 1
ATOM 2101 O O . VAL A 1 259 ? -10.152 -3.524 -2.785 1.00 95.19 259 VAL A O 1
ATOM 2104 N N . GLY A 1 260 ? -11.505 -2.268 -4.053 1.00 95.69 260 GLY A N 1
ATOM 2105 C CA . GLY A 1 260 ? -10.846 -2.636 -5.303 1.00 95.69 260 GLY A CA 1
ATOM 2106 C C . GLY A 1 260 ? -9.414 -2.098 -5.373 1.00 95.69 260 GLY A C 1
ATOM 2107 O O . GLY A 1 260 ? -9.206 -0.885 -5.379 1.00 95.69 260 GLY A O 1
ATOM 2108 N N . LEU A 1 261 ? -8.429 -2.993 -5.475 1.00 96.69 261 LEU A N 1
ATOM 2109 C CA . LEU A 1 261 ? -7.013 -2.647 -5.645 1.00 96.69 261 LEU A CA 1
ATOM 2110 C C . LEU A 1 261 ? -6.616 -2.840 -7.115 1.00 96.69 261 LEU A C 1
ATOM 2112 O O . LEU A 1 261 ? -6.569 -3.967 -7.603 1.00 96.69 261 LEU A O 1
ATOM 2116 N N . GLY A 1 262 ? -6.334 -1.745 -7.828 1.00 95.62 262 GLY A N 1
ATOM 2117 C CA . GLY A 1 262 ? -6.006 -1.787 -9.264 1.00 95.62 262 GLY A CA 1
ATOM 2118 C C . GLY A 1 262 ? -7.206 -2.064 -10.181 1.00 95.62 262 GLY A C 1
ATOM 2119 O O . GLY A 1 262 ? -7.026 -2.470 -11.322 1.00 95.62 262 GLY A O 1
ATOM 2120 N N . LEU A 1 263 ? -8.433 -1.856 -9.687 1.00 95.88 263 LEU A N 1
ATOM 2121 C CA . LEU A 1 263 ? -9.677 -2.023 -10.458 1.00 95.88 263 LEU A CA 1
ATOM 2122 C C . LEU A 1 263 ? -10.215 -0.709 -11.058 1.00 95.88 263 LEU A C 1
ATOM 2124 O O . LEU A 1 263 ? -11.267 -0.708 -11.687 1.00 95.88 263 LEU A O 1
ATOM 2128 N N . GLY A 1 264 ? -9.529 0.412 -10.812 1.00 93.06 264 GLY A N 1
ATOM 2129 C CA . GLY A 1 264 ? -9.867 1.725 -11.367 1.00 93.06 264 GLY A CA 1
ATOM 2130 C C . GLY A 1 264 ? -9.180 1.967 -12.711 1.00 93.06 264 GLY A C 1
ATOM 2131 O O . GLY A 1 264 ? -9.169 1.096 -13.573 1.00 93.06 264 GLY A O 1
ATOM 2132 N N . VAL A 1 265 ? -8.534 3.128 -12.857 1.00 92.25 265 VAL A N 1
ATOM 2133 C CA . VAL A 1 265 ? -7.795 3.525 -14.078 1.00 92.25 265 VAL A CA 1
ATOM 2134 C C . VAL A 1 265 ? -6.666 2.563 -14.479 1.00 92.25 265 VAL A C 1
ATOM 2136 O O . VAL A 1 265 ? -6.166 2.621 -15.592 1.00 92.25 265 VAL A O 1
ATOM 2139 N N . TRP A 1 266 ? -6.281 1.648 -13.588 1.00 95.38 266 TRP A N 1
ATOM 2140 C CA . TRP A 1 266 ? -5.287 0.609 -13.850 1.00 95.38 266 TRP A CA 1
ATOM 2141 C C . TRP A 1 266 ? -5.843 -0.658 -14.494 1.00 95.38 266 TRP A C 1
ATOM 2143 O O . TRP A 1 266 ? -5.052 -1.515 -14.875 1.00 95.38 266 TRP A O 1
ATOM 2153 N N . ALA A 1 267 ? -7.161 -0.818 -14.585 1.00 95.25 267 ALA A N 1
ATOM 2154 C CA . ALA A 1 267 ? -7.764 -1.977 -15.224 1.00 95.25 267 ALA A CA 1
ATOM 2155 C C . ALA A 1 267 ? -7.762 -1.830 -16.757 1.00 95.25 267 ALA A C 1
ATOM 2157 O O . ALA A 1 267 ? -8.046 -0.767 -17.299 1.00 95.25 267 ALA A O 1
ATOM 2158 N N . VAL A 1 268 ? -7.492 -2.931 -17.456 1.00 95.44 268 VAL A N 1
ATOM 2159 C CA . VAL A 1 268 ? -7.488 -3.061 -18.925 1.00 95.44 268 VAL A CA 1
ATOM 2160 C C . VAL A 1 268 ? -8.537 -4.046 -19.445 1.00 95.44 268 VAL A C 1
ATOM 2162 O O . VAL A 1 268 ? -8.716 -4.179 -20.659 1.00 95.44 268 VAL A O 1
ATOM 2165 N N . ARG A 1 269 ? -9.224 -4.774 -18.558 1.00 95.44 269 ARG A N 1
ATOM 2166 C CA . ARG A 1 269 ? -10.321 -5.696 -18.884 1.00 95.44 269 ARG A CA 1
ATOM 2167 C C . ARG A 1 269 ? -11.482 -5.490 -17.920 1.00 95.44 269 ARG A C 1
ATOM 2169 O O . ARG A 1 269 ? -11.282 -5.334 -16.717 1.00 95.44 269 ARG A O 1
ATOM 2176 N N . THR A 1 270 ? -12.698 -5.544 -18.450 1.00 94.62 270 THR A N 1
ATOM 2177 C CA . THR A 1 270 ? -13.942 -5.387 -17.681 1.00 94.62 270 THR A CA 1
ATOM 2178 C C . THR A 1 270 ? -14.163 -6.508 -16.665 1.00 94.62 270 THR A C 1
ATOM 2180 O O . THR A 1 270 ? -14.842 -6.322 -15.663 1.00 94.62 270 THR A O 1
ATOM 2183 N N . GLU A 1 271 ? -13.551 -7.666 -16.891 1.00 96.94 271 GLU A N 1
ATOM 2184 C CA . GLU A 1 271 ? -13.660 -8.875 -16.083 1.00 96.94 271 GLU A CA 1
ATOM 2185 C C . GLU A 1 271 ? -12.739 -8.865 -14.855 1.00 96.94 271 GLU A C 1
ATOM 2187 O O . GLU A 1 271 ? -12.849 -9.749 -14.008 1.00 96.94 271 GLU A O 1
ATOM 2192 N N . GLN A 1 272 ? -11.837 -7.885 -14.716 1.00 97.06 272 GLN A N 1
ATOM 2193 C CA . GLN A 1 272 ? -10.871 -7.872 -13.611 1.00 97.06 272 GLN A CA 1
ATOM 2194 C C . GLN A 1 272 ? -11.534 -7.823 -12.233 1.00 97.06 272 GLN A C 1
ATOM 2196 O O . GLN A 1 272 ? -11.019 -8.458 -11.317 1.00 97.06 272 GLN A O 1
ATOM 2201 N N . SER A 1 273 ? -12.683 -7.152 -12.069 1.00 97.62 273 SER A N 1
ATOM 2202 C CA . SER A 1 273 ? -13.417 -7.177 -10.794 1.00 97.62 273 SER A CA 1
ATOM 2203 C C . SER A 1 273 ? -13.917 -8.582 -10.450 1.00 97.62 273 SER A C 1
ATOM 2205 O O . SER A 1 273 ? -13.790 -9.014 -9.304 1.00 97.62 273 SER A O 1
ATOM 2207 N N . ARG A 1 274 ? -14.405 -9.329 -11.450 1.00 98.44 274 ARG A N 1
ATOM 2208 C CA . ARG A 1 274 ? -14.797 -10.736 -11.308 1.00 98.44 274 ARG A CA 1
ATOM 2209 C C . ARG A 1 274 ? -13.599 -11.586 -10.895 1.00 98.44 274 ARG A C 1
ATOM 2211 O O . ARG A 1 274 ? -13.646 -12.252 -9.865 1.00 98.44 274 ARG A O 1
ATOM 2218 N N . TRP A 1 275 ? -12.500 -11.516 -11.646 1.00 98.50 275 TRP A N 1
ATOM 2219 C CA . TRP A 1 275 ? -11.287 -12.288 -11.359 1.00 98.50 275 TRP A CA 1
ATOM 2220 C C . TRP A 1 275 ? -10.692 -11.971 -9.987 1.00 98.50 275 TRP A C 1
ATOM 2222 O O . TRP A 1 275 ? -10.234 -12.877 -9.297 1.00 98.50 275 TRP A O 1
ATOM 2232 N N . TYR A 1 276 ? -10.727 -10.703 -9.576 1.00 98.62 276 TYR A N 1
ATOM 2233 C CA . TYR A 1 276 ? -10.298 -10.254 -8.255 1.00 98.62 276 TYR A CA 1
ATOM 2234 C C . TYR A 1 276 ? -11.071 -10.974 -7.139 1.00 98.62 276 TYR A C 1
ATOM 2236 O O . TYR A 1 276 ? -10.462 -11.537 -6.232 1.00 98.62 276 TYR A O 1
ATOM 2244 N N . VAL A 1 277 ? -12.405 -11.032 -7.230 1.00 98.69 277 VAL A N 1
ATOM 2245 C CA . VAL A 1 277 ? -13.264 -11.718 -6.243 1.00 98.69 277 VAL A CA 1
ATOM 2246 C C . VAL A 1 277 ? -13.139 -13.247 -6.322 1.00 98.69 277 VAL A C 1
ATOM 2248 O O . VAL A 1 277 ? -13.164 -13.935 -5.298 1.00 98.69 277 VAL A O 1
ATOM 2251 N N . GLU A 1 278 ? -12.936 -13.810 -7.511 1.00 98.69 278 GLU A N 1
ATOM 2252 C CA . GLU A 1 278 ? -12.664 -15.244 -7.668 1.00 98.69 278 GLU A CA 1
ATOM 2253 C C . GLU A 1 278 ? -11.376 -15.663 -6.948 1.00 98.69 278 GLU A C 1
ATOM 2255 O O . GLU A 1 278 ? -11.337 -16.728 -6.333 1.00 98.69 278 GLU A O 1
ATOM 2260 N N . VAL A 1 279 ? -10.344 -14.813 -6.938 1.00 98.62 279 VAL A N 1
ATOM 2261 C CA . VAL A 1 279 ? -9.114 -15.080 -6.178 1.00 98.62 279 VAL A CA 1
ATOM 2262 C C . VAL A 1 279 ? -9.375 -15.084 -4.670 1.00 98.62 279 VAL A C 1
ATOM 2264 O O . VAL A 1 279 ? -8.829 -15.943 -3.982 1.00 98.62 279 VAL A O 1
ATOM 2267 N N . PHE A 1 280 ? -10.255 -14.225 -4.140 1.00 98.62 280 PHE A N 1
ATOM 2268 C CA . PHE A 1 280 ? -10.696 -14.351 -2.740 1.00 98.62 280 PHE A CA 1
ATOM 2269 C C . PHE A 1 280 ? -11.361 -15.702 -2.478 1.00 98.62 280 PHE A C 1
ATOM 2271 O O . PHE A 1 280 ? -11.056 -16.341 -1.476 1.00 98.62 280 PHE A O 1
ATOM 2278 N N . SER A 1 281 ? -12.220 -16.167 -3.388 1.00 98.25 281 SER A N 1
ATOM 2279 C CA . SER A 1 281 ? -12.874 -17.478 -3.259 1.00 98.25 281 SER A CA 1
ATOM 2280 C C . SER A 1 281 ? -11.853 -18.617 -3.184 1.00 98.25 281 SER A C 1
ATOM 2282 O O . SER A 1 281 ? -11.990 -19.513 -2.352 1.00 98.25 281 SER A O 1
ATOM 2284 N N . GLN A 1 282 ? -10.807 -18.561 -4.017 1.00 97.81 282 GLN A N 1
ATOM 2285 C CA . GLN A 1 282 ? -9.698 -19.521 -4.007 1.00 97.81 282 GLN A CA 1
ATOM 2286 C C . GLN A 1 282 ? -8.908 -19.455 -2.696 1.00 97.81 282 GLN A C 1
ATOM 2288 O O . GLN A 1 282 ? -8.718 -20.478 -2.044 1.00 97.81 282 GLN A O 1
ATOM 2293 N N . CYS A 1 283 ? -8.519 -18.252 -2.262 1.00 97.75 283 CYS A N 1
ATOM 2294 C CA . CYS A 1 283 ? -7.778 -18.065 -1.015 1.00 97.75 283 CYS A CA 1
ATOM 2295 C C . CYS A 1 283 ? -8.574 -18.586 0.188 1.00 97.75 283 CYS A C 1
ATOM 2297 O O . CYS A 1 283 ? -8.030 -19.304 1.016 1.00 97.75 283 CYS A O 1
ATOM 2299 N N . LEU A 1 284 ? -9.874 -18.290 0.268 1.00 96.56 284 LEU A N 1
ATOM 2300 C CA . LEU A 1 284 ? -10.745 -18.751 1.353 1.00 96.56 284 LEU A CA 1
ATOM 2301 C C . LEU A 1 284 ? -10.908 -20.273 1.379 1.00 96.56 284 LEU A C 1
ATOM 2303 O O . LEU A 1 284 ? -10.994 -20.855 2.454 1.00 96.56 284 LEU A O 1
ATOM 2307 N N . ALA A 1 285 ? -10.928 -20.929 0.218 1.00 93.94 285 ALA A N 1
ATOM 2308 C CA . ALA A 1 285 ? -11.000 -22.387 0.150 1.00 93.94 285 ALA A CA 1
ATOM 2309 C C . ALA A 1 285 ? -9.727 -23.077 0.678 1.00 93.94 285 ALA A C 1
ATOM 2311 O O . ALA A 1 285 ? -9.791 -24.227 1.112 1.00 93.94 285 ALA A O 1
ATOM 2312 N N . GLU A 1 286 ? -8.586 -22.388 0.637 1.00 93.69 286 GLU A N 1
ATOM 2313 C CA . GLU A 1 286 ? -7.274 -22.910 1.036 1.00 93.69 286 GLU A CA 1
ATOM 2314 C C . GLU A 1 286 ? -6.829 -22.411 2.426 1.00 93.69 286 GLU A C 1
ATOM 2316 O O . GLU A 1 286 ? -5.975 -23.024 3.074 1.00 93.69 286 GLU A O 1
ATOM 2321 N N . MET A 1 287 ? -7.408 -21.308 2.908 1.00 89.06 287 MET A N 1
ATOM 2322 C CA . MET A 1 287 ? -7.023 -20.656 4.155 1.00 89.06 287 MET A CA 1
ATOM 2323 C C . MET A 1 287 ? -7.614 -21.355 5.380 1.00 89.06 287 MET A C 1
ATOM 2325 O O . MET A 1 287 ? -8.786 -21.724 5.429 1.00 89.06 287 MET A O 1
ATOM 2329 N N . LYS A 1 288 ? -6.803 -21.444 6.436 1.00 88.38 288 LYS A N 1
ATOM 2330 C CA . LYS A 1 288 ? -7.275 -21.703 7.798 1.00 88.38 288 LYS A CA 1
ATOM 2331 C C . LYS A 1 288 ? -7.281 -20.383 8.553 1.00 88.38 288 LYS A C 1
ATOM 2333 O O . LYS A 1 288 ? -6.235 -19.756 8.680 1.00 88.38 288 LYS A O 1
ATOM 2338 N N . THR A 1 289 ? -8.442 -19.975 9.047 1.00 92.19 289 THR A N 1
ATOM 2339 C CA . THR A 1 289 ? -8.611 -18.737 9.813 1.00 92.19 289 THR A CA 1
ATOM 2340 C C . THR A 1 289 ? -9.411 -19.000 11.071 1.00 92.19 289 THR A C 1
ATOM 2342 O O . THR A 1 289 ? -10.367 -19.771 11.075 1.00 92.19 289 THR A O 1
ATOM 2345 N N . SER A 1 290 ? -8.972 -18.378 12.155 1.00 95.88 290 SER A N 1
ATOM 2346 C CA . SER A 1 290 ? -9.635 -18.375 13.452 1.00 95.88 290 SER A CA 1
ATOM 2347 C C . SER A 1 290 ? -10.090 -16.974 13.837 1.00 95.88 290 SER A C 1
ATOM 2349 O O . SER A 1 290 ? -11.019 -16.846 14.636 1.00 95.88 290 SER A O 1
ATOM 2351 N N . TRP A 1 291 ? -9.489 -15.924 13.276 1.00 98.25 291 TRP A N 1
ATOM 2352 C CA . TRP A 1 291 ? -9.732 -14.551 13.704 1.00 98.25 291 TRP A CA 1
ATOM 2353 C C . TRP A 1 291 ? -10.541 -13.732 12.711 1.00 98.25 291 TRP A C 1
ATOM 2355 O O . TRP A 1 291 ? -11.290 -12.864 13.152 1.00 98.25 291 TRP A O 1
ATOM 2365 N N . ILE A 1 292 ? -10.501 -14.020 11.410 1.00 98.38 292 ILE A N 1
ATOM 2366 C CA . ILE A 1 292 ? -11.410 -13.361 10.465 1.00 98.38 292 ILE A CA 1
ATOM 2367 C C . ILE A 1 292 ? -12.848 -13.786 10.780 1.00 98.38 292 ILE A C 1
ATOM 2369 O O . ILE A 1 292 ? -13.165 -14.970 10.879 1.00 98.38 292 ILE A O 1
ATOM 2373 N N . GLY A 1 293 ? -13.707 -12.797 11.030 1.00 98.00 293 GLY A N 1
ATOM 2374 C CA . GLY A 1 293 ? -15.133 -12.998 11.278 1.00 98.00 293 GLY A CA 1
ATOM 2375 C C . GLY A 1 293 ? -15.982 -12.587 10.083 1.00 98.00 293 GLY A C 1
ATOM 2376 O O . GLY A 1 293 ? -16.955 -13.264 9.773 1.00 98.00 293 GLY A O 1
ATOM 2377 N N . LEU A 1 294 ? -15.597 -11.506 9.396 1.00 98.25 294 LEU A N 1
ATOM 2378 C CA . LEU A 1 294 ? -16.368 -10.959 8.286 1.00 98.25 294 LEU A CA 1
ATOM 2379 C C . LEU A 1 294 ? -15.465 -10.341 7.210 1.00 98.25 294 LEU A C 1
ATOM 2381 O O . LEU A 1 294 ? -14.523 -9.612 7.528 1.00 98.25 294 LEU A O 1
ATOM 2385 N N . LEU A 1 295 ? -15.791 -10.605 5.942 1.00 98.06 295 LEU A N 1
ATOM 2386 C CA . LEU A 1 295 ? -15.251 -9.944 4.753 1.00 98.06 295 LEU A CA 1
ATOM 2387 C C . LEU A 1 295 ? -16.320 -9.062 4.088 1.00 98.06 295 LEU A C 1
ATOM 2389 O O . LEU A 1 295 ? -17.353 -9.549 3.629 1.00 98.06 295 LEU A O 1
ATOM 2393 N N . GLU A 1 296 ? -16.073 -7.755 4.036 1.00 98.00 296 GLU A N 1
ATOM 2394 C CA . GLU A 1 296 ? -16.933 -6.771 3.375 1.00 98.00 296 GLU A CA 1
ATOM 2395 C C . GLU A 1 296 ? -16.283 -6.328 2.061 1.00 98.00 296 GLU A C 1
ATOM 2397 O O . GLU A 1 296 ? -15.292 -5.600 2.068 1.00 98.00 296 GLU A O 1
ATOM 2402 N N . PHE A 1 297 ? -16.859 -6.733 0.929 1.00 98.12 297 PHE A N 1
ATOM 2403 C CA . PHE A 1 297 ? -16.500 -6.217 -0.391 1.00 98.12 297 PHE A CA 1
ATOM 2404 C C . PHE A 1 297 ? -17.243 -4.901 -0.636 1.00 98.12 297 PHE A C 1
ATOM 2406 O O . PHE A 1 297 ? -18.425 -4.880 -0.997 1.00 98.12 297 PHE A O 1
ATOM 2413 N N . ALA A 1 298 ? -16.550 -3.786 -0.419 1.00 95.88 298 ALA A N 1
ATOM 2414 C CA . ALA A 1 298 ? -17.122 -2.454 -0.526 1.00 95.88 298 ALA A CA 1
ATOM 2415 C C . ALA A 1 298 ? -16.828 -1.829 -1.894 1.00 95.88 298 ALA A C 1
ATOM 2417 O O . ALA A 1 298 ? -15.676 -1.743 -2.319 1.00 95.88 298 ALA A O 1
ATOM 2418 N N . TYR A 1 299 ? -17.869 -1.319 -2.558 1.00 94.81 299 TYR A N 1
ATOM 2419 C CA . TYR A 1 299 ? -17.769 -0.667 -3.874 1.00 94.81 299 TYR A CA 1
ATOM 2420 C C . TYR A 1 299 ? -17.182 -1.568 -4.978 1.00 94.81 299 TYR A C 1
ATOM 2422 O O . TYR A 1 299 ? -16.576 -1.070 -5.925 1.00 94.81 299 TYR A O 1
ATOM 2430 N N . ILE A 1 300 ? -17.364 -2.888 -4.864 1.00 95.69 300 ILE A N 1
ATOM 2431 C CA . ILE A 1 300 ? -16.969 -3.867 -5.881 1.00 95.69 300 ILE A CA 1
ATOM 2432 C C . ILE A 1 300 ? -18.236 -4.508 -6.440 1.00 95.69 300 ILE A C 1
ATOM 2434 O O . ILE A 1 300 ? -18.969 -5.192 -5.725 1.00 95.69 300 ILE A O 1
ATOM 2438 N N . ASP A 1 301 ? -18.475 -4.287 -7.728 1.00 94.31 301 ASP A N 1
ATOM 2439 C CA . ASP A 1 301 ? -19.607 -4.854 -8.449 1.00 94.31 301 ASP A CA 1
ATOM 2440 C C . ASP A 1 301 ? -19.139 -6.073 -9.270 1.00 94.31 301 ASP A C 1
ATOM 2442 O O . ASP A 1 301 ? -18.179 -6.000 -10.043 1.00 94.31 301 ASP A O 1
ATOM 2446 N N . VAL A 1 302 ? -19.812 -7.208 -9.061 1.00 97.25 302 VAL A N 1
ATOM 2447 C CA . VAL A 1 302 ? -19.602 -8.493 -9.753 1.00 97.25 302 VAL A CA 1
ATOM 2448 C C . VAL A 1 302 ? -20.953 -9.144 -10.036 1.00 97.25 302 VAL A C 1
ATOM 2450 O O . VAL A 1 302 ? -21.965 -8.773 -9.430 1.00 97.25 302 VAL A O 1
ATOM 2453 N N . ASP A 1 303 ? -20.984 -10.110 -10.950 1.00 97.56 303 ASP A N 1
ATOM 2454 C CA . ASP A 1 303 ? -22.209 -10.836 -11.266 1.00 97.56 303 ASP A CA 1
ATOM 2455 C C . ASP A 1 303 ? -22.698 -11.704 -10.081 1.00 97.56 303 ASP A C 1
ATOM 2457 O O . ASP A 1 303 ? -21.930 -12.033 -9.164 1.00 97.56 303 ASP A O 1
ATOM 2461 N N . PRO A 1 304 ? -23.991 -12.088 -10.068 1.00 98.00 304 PRO A N 1
ATOM 2462 C CA . PRO A 1 304 ? -24.569 -12.855 -8.968 1.00 98.00 304 PRO A CA 1
ATOM 2463 C C . PRO A 1 304 ? -23.900 -14.209 -8.707 1.00 98.00 304 PRO A C 1
ATOM 2465 O O . PRO A 1 304 ? -23.935 -14.670 -7.565 1.00 98.00 304 PRO A O 1
ATOM 2468 N N . MET A 1 305 ? -23.314 -14.854 -9.724 1.00 98.12 305 MET A N 1
ATOM 2469 C CA . MET A 1 305 ? -22.665 -16.152 -9.541 1.00 98.12 305 MET A CA 1
ATOM 2470 C C . MET A 1 305 ? -21.357 -15.980 -8.777 1.00 98.12 305 MET A C 1
ATOM 2472 O O . MET A 1 305 ? -21.181 -16.598 -7.731 1.00 98.12 305 MET A O 1
ATOM 2476 N N . THR A 1 306 ? -20.499 -15.054 -9.212 1.00 98.38 306 THR A N 1
ATOM 2477 C CA . THR A 1 306 ? -19.243 -14.756 -8.510 1.00 98.38 306 THR A CA 1
ATOM 2478 C C . THR A 1 306 ? -19.476 -14.306 -7.069 1.00 98.38 306 THR A C 1
ATOM 2480 O O . THR A 1 306 ? -18.752 -14.734 -6.169 1.00 98.38 306 THR A O 1
ATOM 2483 N N . ARG A 1 307 ? -20.521 -13.503 -6.814 1.00 98.31 307 ARG A N 1
ATOM 2484 C CA . ARG A 1 307 ? -20.932 -13.151 -5.444 1.00 98.31 307 ARG A CA 1
ATOM 2485 C C . ARG A 1 307 ? -21.279 -14.394 -4.620 1.00 98.31 307 ARG A C 1
ATOM 2487 O O . ARG A 1 307 ? -20.770 -14.565 -3.515 1.00 98.31 307 ARG A O 1
ATOM 2494 N N . LYS A 1 308 ? -22.130 -15.267 -5.157 1.00 98.19 308 LYS A N 1
ATOM 2495 C CA . LYS A 1 308 ? -22.561 -16.489 -4.470 1.00 98.19 308 LYS A CA 1
ATOM 2496 C C . LYS A 1 308 ? -21.387 -17.428 -4.183 1.00 98.19 308 LYS A C 1
ATOM 2498 O O . LYS A 1 308 ? -21.363 -18.061 -3.124 1.00 98.19 308 LYS A O 1
ATOM 2503 N N . ASP A 1 309 ? -20.426 -17.522 -5.096 1.00 98.31 309 ASP A N 1
ATOM 2504 C CA . ASP A 1 309 ? -19.267 -18.403 -4.960 1.00 98.31 309 ASP A CA 1
ATOM 2505 C C . ASP A 1 309 ? -18.349 -17.964 -3.816 1.00 98.31 309 ASP A C 1
ATOM 2507 O O . ASP A 1 309 ? -18.004 -18.796 -2.969 1.00 98.31 309 ASP A O 1
ATOM 2511 N N . VAL A 1 310 ? -18.029 -16.666 -3.716 1.00 98.50 310 VAL A N 1
ATOM 2512 C CA . VAL A 1 310 ? -17.199 -16.152 -2.612 1.00 98.50 310 VAL A CA 1
ATOM 2513 C C . VAL A 1 310 ? -17.921 -16.238 -1.268 1.00 98.50 310 VAL A C 1
ATOM 2515 O O . VAL A 1 310 ? -17.323 -16.660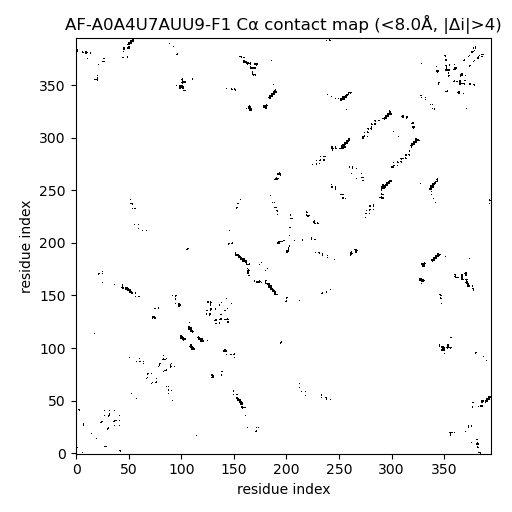 -0.279 1.00 98.50 310 VAL A O 1
ATOM 2518 N N . GLU A 1 311 ? -19.226 -15.951 -1.228 1.00 98.31 311 GLU A N 1
ATOM 2519 C CA . GLU A 1 311 ? -20.045 -16.113 -0.020 1.00 98.31 311 GLU A CA 1
ATOM 2520 C C . GLU A 1 311 ? -20.076 -17.577 0.441 1.00 98.31 311 GLU A C 1
ATOM 2522 O O . GLU A 1 311 ? -19.975 -17.875 1.633 1.00 98.31 311 GLU A O 1
ATOM 2527 N N . SER A 1 312 ? -20.170 -18.513 -0.506 1.00 97.62 312 SER A N 1
ATOM 2528 C CA . SER A 1 312 ? -20.159 -19.950 -0.224 1.00 97.62 312 SER A CA 1
ATOM 2529 C C . SER A 1 312 ? -18.778 -20.454 0.200 1.00 97.62 312 SER A C 1
ATOM 2531 O O . SER A 1 312 ? -18.690 -21.407 0.977 1.00 97.62 312 SER A O 1
ATOM 2533 N N . ALA A 1 313 ? -17.695 -19.866 -0.313 1.00 97.62 313 ALA A N 1
ATOM 2534 C CA . ALA A 1 313 ? -16.332 -20.155 0.129 1.00 97.62 313 ALA A CA 1
ATOM 2535 C C . ALA A 1 313 ? -16.096 -19.649 1.562 1.00 97.62 313 ALA A C 1
ATOM 2537 O O . ALA A 1 313 ? -15.655 -20.422 2.409 1.00 97.62 313 ALA A O 1
ATOM 2538 N N . ALA A 1 314 ? -16.487 -18.406 1.862 1.00 97.69 314 ALA A N 1
ATOM 2539 C CA . ALA A 1 314 ? -16.377 -17.812 3.195 1.00 97.69 314 ALA A CA 1
ATOM 2540 C C . ALA A 1 314 ? -17.182 -18.598 4.246 1.00 97.69 314 ALA A C 1
ATOM 2542 O O . ALA A 1 314 ? -16.652 -18.984 5.291 1.00 97.69 314 ALA A O 1
ATOM 2543 N N . ARG A 1 315 ? -18.438 -18.949 3.935 1.00 96.81 315 ARG A N 1
ATOM 2544 C CA . ARG A 1 315 ? -19.309 -19.701 4.854 1.00 96.81 315 ARG A CA 1
ATOM 2545 C C . ARG A 1 315 ? -18.733 -21.064 5.239 1.00 96.81 315 ARG A C 1
ATOM 2547 O O . ARG A 1 315 ? -18.903 -21.492 6.377 1.00 96.81 315 ARG A O 1
ATOM 2554 N N . ARG A 1 316 ? -18.042 -21.748 4.317 1.00 96.19 316 ARG A N 1
ATOM 2555 C CA . ARG A 1 316 ? -17.424 -23.065 4.573 1.00 96.19 316 ARG A CA 1
ATOM 2556 C C . ARG A 1 316 ? -16.345 -23.028 5.654 1.00 96.19 316 ARG A C 1
ATOM 2558 O O . ARG A 1 316 ? -16.116 -24.050 6.292 1.00 96.19 316 ARG A O 1
ATOM 2565 N N . ILE A 1 317 ? -15.729 -21.871 5.872 1.00 95.69 317 ILE A N 1
ATOM 2566 C CA . ILE A 1 317 ? -14.709 -21.657 6.903 1.00 95.69 317 ILE A CA 1
ATOM 2567 C C . ILE A 1 317 ? -15.219 -20.792 8.068 1.00 95.69 317 ILE A C 1
ATOM 2569 O O . ILE A 1 317 ? -14.428 -20.339 8.888 1.00 95.69 317 ILE A O 1
ATOM 2573 N N . GLY A 1 318 ? -16.537 -20.568 8.158 1.00 95.88 318 GLY A N 1
ATOM 2574 C CA . GLY A 1 318 ? -17.154 -19.806 9.247 1.00 95.88 318 GLY A CA 1
ATOM 2575 C C . GLY A 1 318 ? -16.913 -18.294 9.188 1.00 95.88 318 GLY A C 1
ATOM 2576 O O . GLY A 1 318 ? -16.918 -17.647 10.233 1.00 95.88 318 GLY A O 1
ATOM 2577 N N . VAL A 1 319 ? -16.688 -17.743 7.993 1.00 97.81 319 VAL A N 1
ATOM 2578 C CA . VAL A 1 319 ? -16.526 -16.303 7.754 1.00 97.81 319 VAL A CA 1
ATOM 2579 C C . VAL A 1 319 ? -17.783 -15.754 7.084 1.00 97.81 319 VAL A C 1
ATOM 2581 O O . VAL A 1 319 ? -18.240 -16.292 6.071 1.00 97.81 319 VAL A O 1
ATOM 2584 N N . ASP A 1 320 ? -18.326 -14.665 7.621 1.00 97.50 320 ASP A N 1
ATOM 2585 C CA . ASP A 1 320 ? -19.405 -13.925 6.971 1.00 97.50 320 ASP A CA 1
ATOM 2586 C C . ASP A 1 320 ? -18.862 -13.127 5.784 1.00 97.50 320 ASP A C 1
ATOM 2588 O O . ASP A 1 320 ? -17.752 -12.600 5.811 1.00 97.50 320 ASP A O 1
ATOM 2592 N N . CYS A 1 321 ? -19.648 -13.018 4.719 1.00 97.88 321 CYS A N 1
ATOM 2593 C CA . CYS A 1 321 ? -19.254 -12.304 3.511 1.00 97.88 321 CYS A CA 1
ATOM 2594 C C . CYS A 1 321 ? -20.410 -11.433 3.039 1.00 97.88 321 CYS A C 1
ATOM 2596 O O . CYS A 1 321 ? -21.533 -11.916 2.898 1.00 97.88 321 CYS A O 1
ATOM 2598 N N . VAL A 1 322 ? -20.137 -10.151 2.801 1.00 97.19 322 VAL A N 1
ATOM 2599 C CA . VAL A 1 322 ? -21.148 -9.172 2.389 1.00 97.19 322 VAL A CA 1
ATOM 2600 C C . VAL A 1 322 ? -20.618 -8.249 1.297 1.00 97.19 322 VAL A C 1
ATOM 2602 O O . VAL A 1 322 ? -19.431 -7.938 1.243 1.00 97.19 322 VAL A O 1
ATOM 2605 N N . PHE A 1 323 ? -21.527 -7.772 0.446 1.00 98.06 323 PHE A N 1
ATOM 2606 C CA . PHE A 1 323 ? -21.257 -6.767 -0.581 1.00 98.06 323 PHE A CA 1
ATOM 2607 C C . PHE A 1 323 ? -22.101 -5.529 -0.319 1.00 98.06 323 PHE A C 1
ATOM 2609 O O . PHE A 1 323 ? -23.329 -5.622 -0.246 1.00 98.06 323 PHE A O 1
ATOM 2616 N N . ASN A 1 324 ? -21.469 -4.363 -0.207 1.00 96.12 324 ASN A N 1
ATOM 2617 C CA . ASN A 1 324 ? -22.182 -3.100 -0.035 1.00 96.12 324 ASN A CA 1
ATOM 2618 C C . ASN A 1 324 ? -21.313 -1.894 -0.439 1.00 96.12 324 ASN A C 1
ATOM 2620 O O . ASN A 1 324 ? -20.368 -2.005 -1.218 1.00 96.12 324 ASN A O 1
ATOM 2624 N N . ARG A 1 325 ? -21.683 -0.703 0.041 1.00 95.56 325 ARG A N 1
ATOM 2625 C CA . ARG A 1 325 ? -20.974 0.561 -0.195 1.00 95.56 325 ARG A CA 1
ATOM 2626 C C . ARG A 1 325 ? -20.686 1.296 1.119 1.00 95.56 325 ARG A C 1
ATOM 2628 O O . ARG A 1 325 ? -20.787 2.518 1.188 1.00 95.56 325 ARG A O 1
ATOM 2635 N N . ARG A 1 326 ? -20.371 0.565 2.193 1.00 94.38 326 ARG A N 1
ATOM 2636 C CA . ARG A 1 326 ? -20.023 1.158 3.491 1.00 94.38 326 ARG A CA 1
ATOM 2637 C C . ARG A 1 326 ? -18.700 1.925 3.385 1.00 94.38 326 ARG A C 1
ATOM 2639 O O . ARG A 1 326 ? -17.743 1.466 2.757 1.00 94.38 326 ARG A O 1
ATOM 2646 N N . ALA A 1 327 ? -18.649 3.115 3.984 1.00 95.44 327 ALA A N 1
ATOM 2647 C CA . ALA A 1 327 ? -17.412 3.888 4.065 1.00 95.44 327 ALA A CA 1
ATOM 2648 C C . ALA A 1 327 ? -16.377 3.149 4.948 1.00 95.44 327 ALA A C 1
ATOM 2650 O O . ALA A 1 327 ? -16.778 2.567 5.960 1.00 95.44 327 ALA A O 1
ATOM 2651 N N . PRO A 1 328 ? -15.076 3.151 4.591 1.00 94.62 328 PRO A N 1
ATOM 2652 C CA . PRO A 1 328 ? -14.055 2.312 5.225 1.00 94.62 328 PRO A CA 1
ATOM 2653 C C . PRO A 1 328 ? -14.089 2.324 6.756 1.00 94.62 328 PRO A C 1
ATOM 2655 O O . PRO A 1 328 ? -14.217 1.273 7.386 1.00 94.62 328 PRO A O 1
ATOM 2658 N N . SER A 1 329 ? -14.086 3.519 7.342 1.00 93.94 329 SER A N 1
ATOM 2659 C CA . SER A 1 329 ? -13.930 3.781 8.776 1.00 93.94 329 SER A CA 1
ATOM 2660 C C . SER A 1 329 ? -15.252 4.097 9.485 1.00 93.94 329 SER A C 1
ATOM 2662 O O . SER A 1 329 ? -15.258 4.571 10.625 1.00 93.94 329 SER A O 1
ATOM 2664 N N . ALA A 1 330 ? -16.392 3.848 8.830 1.00 94.69 330 ALA A N 1
ATOM 2665 C CA . ALA A 1 330 ? -17.704 4.011 9.449 1.00 94.69 330 ALA A CA 1
ATOM 2666 C C . ALA A 1 330 ? -17.821 3.164 10.729 1.00 94.69 330 ALA A C 1
ATOM 2668 O O . ALA A 1 330 ? -17.144 2.151 10.903 1.00 94.69 330 ALA A O 1
ATOM 2669 N N . ARG A 1 331 ? -18.693 3.543 11.657 1.00 95.19 331 ARG A N 1
ATOM 2670 C CA . ARG A 1 331 ? -18.836 2.773 12.896 1.00 95.19 331 ARG A CA 1
ATOM 2671 C C . ARG A 1 331 ? -19.357 1.357 12.612 1.00 95.19 331 ARG A C 1
ATOM 2673 O O . ARG A 1 331 ? -20.311 1.198 11.851 1.00 95.19 331 ARG A O 1
ATOM 2680 N N . LEU A 1 332 ? -18.725 0.335 13.194 1.00 95.62 332 LEU A N 1
ATOM 2681 C CA . LEU A 1 332 ? -19.195 -1.048 13.060 1.00 95.62 332 LEU A CA 1
ATOM 2682 C C . LEU A 1 332 ? -20.464 -1.298 13.893 1.00 95.62 332 LEU A C 1
ATOM 2684 O O . LEU A 1 332 ? -20.568 -0.767 14.999 1.00 95.62 332 LEU A O 1
ATOM 2688 N N . PRO A 1 333 ? -21.402 -2.145 13.433 1.00 92.44 333 PRO A N 1
ATOM 2689 C CA . PRO A 1 333 ? -22.516 -2.586 14.272 1.00 92.44 333 PRO A CA 1
ATOM 2690 C C . PRO A 1 333 ? -22.037 -3.337 15.524 1.00 92.44 333 PRO A C 1
ATOM 2692 O O . PRO A 1 333 ? -22.477 -3.033 16.630 1.00 92.44 333 PRO A O 1
ATOM 2695 N N . ASP A 1 334 ? -21.087 -4.263 15.357 1.00 94.88 334 ASP A N 1
ATOM 2696 C CA . ASP A 1 334 ? -20.417 -4.954 16.459 1.00 94.88 334 ASP A CA 1
ATOM 2697 C C . ASP A 1 334 ? -19.097 -4.251 16.801 1.00 94.88 334 ASP A C 1
ATOM 2699 O O . ASP A 1 334 ? -18.116 -4.299 16.060 1.00 94.88 334 ASP A O 1
ATOM 2703 N N . GLN A 1 335 ? -19.084 -3.578 17.948 1.00 92.81 335 GLN A N 1
ATOM 2704 C CA . GLN A 1 335 ? -17.932 -2.825 18.442 1.00 92.81 335 GLN A CA 1
ATOM 2705 C C . GLN A 1 335 ? -16.855 -3.717 19.088 1.00 92.81 335 GLN A C 1
ATOM 2707 O O . GLN A 1 335 ? -15.780 -3.219 19.429 1.00 92.81 335 GLN A O 1
ATOM 2712 N N . SER A 1 336 ? -17.120 -5.016 19.272 1.00 96.12 336 SER A N 1
ATOM 2713 C CA . SER A 1 336 ? -16.132 -5.978 19.773 1.00 96.12 336 SER A CA 1
ATOM 2714 C C . SER A 1 336 ? -15.111 -6.379 18.704 1.00 96.12 336 SER A C 1
ATOM 2716 O O . SER A 1 336 ? -13.985 -6.755 19.041 1.00 96.12 336 SER A O 1
ATOM 2718 N N . MET A 1 337 ? -15.471 -6.238 17.424 1.00 98.12 337 MET A N 1
ATOM 2719 C CA . MET A 1 337 ? -14.613 -6.592 16.300 1.00 98.12 337 MET A CA 1
ATOM 2720 C C . MET A 1 337 ? -13.489 -5.573 16.075 1.00 98.12 337 MET A C 1
ATOM 2722 O O . MET A 1 337 ? -13.635 -4.369 16.297 1.00 98.12 337 MET A O 1
ATOM 2726 N N . LEU A 1 338 ? -12.353 -6.064 15.581 1.00 98.62 338 LEU A N 1
ATOM 2727 C CA . LEU A 1 338 ? -11.273 -5.237 15.056 1.00 98.62 338 LEU A CA 1
ATOM 2728 C C . LEU A 1 338 ? -11.551 -4.908 13.586 1.00 98.62 338 LEU A C 1
ATOM 2730 O O . LEU A 1 338 ? -11.618 -5.810 12.754 1.00 98.62 338 LEU A O 1
ATOM 2734 N N . LEU A 1 339 ? -11.671 -3.622 13.261 1.00 98.69 339 LEU A N 1
ATOM 2735 C CA . LEU A 1 339 ? -11.767 -3.167 11.877 1.00 98.69 339 LEU A CA 1
ATOM 2736 C C . LEU A 1 339 ? -10.380 -3.170 11.218 1.00 98.69 339 LEU A C 1
ATOM 2738 O O . LEU A 1 339 ? -9.460 -2.517 11.712 1.00 98.69 339 LEU A O 1
ATOM 2742 N N . VAL A 1 340 ? -10.246 -3.878 10.098 1.00 98.75 340 VAL A N 1
ATOM 2743 C CA . VAL A 1 340 ? -9.074 -3.860 9.214 1.00 98.75 340 VAL A CA 1
ATOM 2744 C C . VAL A 1 340 ? -9.502 -3.274 7.874 1.00 98.75 340 VAL A C 1
ATOM 2746 O O . VAL A 1 340 ? -10.313 -3.863 7.165 1.00 98.75 340 VAL A O 1
ATOM 2749 N N . THR A 1 341 ? -8.962 -2.114 7.517 1.00 97.81 341 THR A N 1
ATOM 2750 C CA . THR A 1 341 ? -9.266 -1.406 6.266 1.00 97.81 341 THR A CA 1
ATOM 2751 C C . THR A 1 341 ? -8.057 -1.383 5.346 1.00 97.81 341 THR A C 1
ATOM 2753 O O . THR A 1 341 ? -6.955 -1.028 5.767 1.00 97.81 341 THR A O 1
ATOM 2756 N N . SER A 1 342 ? -8.267 -1.703 4.070 1.00 94.69 342 SER A N 1
ATOM 2757 C CA . SER A 1 342 ? -7.250 -1.547 3.025 1.00 94.69 342 SER A CA 1
ATOM 2758 C C . SER A 1 342 ? -7.421 -0.225 2.264 1.00 94.69 342 SER A C 1
ATOM 2760 O O . SER A 1 342 ? -8.532 0.294 2.150 1.00 94.69 342 SER A O 1
ATOM 2762 N N . TYR A 1 343 ? -6.331 0.345 1.744 1.00 94.50 343 TYR A N 1
ATOM 2763 C CA . TYR A 1 343 ? -6.389 1.425 0.750 1.00 94.50 343 TYR A CA 1
ATOM 2764 C C . TYR A 1 343 ? -5.521 1.095 -0.463 1.00 94.50 343 TYR A C 1
ATOM 2766 O O . TYR A 1 343 ? -4.474 0.460 -0.333 1.00 94.50 343 TYR A O 1
ATOM 2774 N N . ALA A 1 344 ? -5.985 1.528 -1.637 1.00 93.12 344 ALA A N 1
ATOM 2775 C CA . ALA A 1 344 ? -5.257 1.395 -2.892 1.00 93.12 344 ALA A CA 1
ATOM 2776 C C . ALA A 1 344 ? -4.095 2.388 -2.912 1.00 93.12 344 ALA A C 1
ATOM 2778 O O . ALA A 1 344 ? -4.330 3.584 -3.052 1.00 93.12 344 ALA A O 1
ATOM 2779 N N . TRP A 1 345 ? -2.884 1.870 -2.728 1.00 95.38 345 TRP A N 1
ATOM 2780 C CA . TRP A 1 345 ? -1.634 2.622 -2.727 1.00 95.38 345 TRP A CA 1
ATOM 2781 C C . TRP A 1 345 ? -0.869 2.439 -4.046 1.00 95.38 345 TRP A C 1
ATOM 2783 O O . TRP A 1 345 ? -1.148 1.513 -4.813 1.00 95.38 345 TRP A O 1
ATOM 2793 N N . ASP A 1 346 ? 0.153 3.265 -4.263 1.00 96.00 346 ASP A N 1
ATOM 2794 C CA . ASP A 1 346 ? 1.074 3.200 -5.391 1.00 96.00 346 ASP A CA 1
ATOM 2795 C C . ASP A 1 346 ? 2.437 2.653 -4.960 1.00 96.00 346 ASP A C 1
ATOM 2797 O O . ASP A 1 346 ? 2.973 2.957 -3.892 1.00 96.00 346 ASP A O 1
ATOM 2801 N N . SER A 1 347 ? 3.060 1.869 -5.839 1.00 96.50 347 SER A N 1
ATOM 2802 C CA . SER A 1 347 ? 4.348 1.224 -5.565 1.00 96.50 347 SER A CA 1
ATOM 2803 C C . SER A 1 347 ? 5.534 2.188 -5.473 1.00 96.50 347 SER A C 1
ATOM 2805 O O . SER A 1 347 ? 6.615 1.773 -5.055 1.00 96.50 347 SER A O 1
ATOM 2807 N N . ASN A 1 348 ? 5.366 3.446 -5.889 1.00 98.19 348 ASN A N 1
ATOM 2808 C CA . ASN A 1 348 ? 6.429 4.448 -5.941 1.00 98.19 348 ASN A CA 1
ATOM 2809 C C . ASN A 1 348 ? 5.976 5.813 -5.406 1.00 98.19 348 ASN A C 1
ATOM 2811 O O . ASN A 1 348 ? 6.377 6.838 -5.931 1.00 98.19 348 ASN A O 1
ATOM 2815 N N . SER A 1 349 ? 5.146 5.851 -4.367 1.00 98.31 349 SER A N 1
ATOM 2816 C CA . SER A 1 349 ? 4.835 7.082 -3.633 1.00 98.31 349 SER A CA 1
ATOM 2817 C C . SER A 1 349 ? 4.898 6.854 -2.123 1.00 98.31 349 SER A C 1
ATOM 2819 O O . SER A 1 349 ? 4.828 5.717 -1.640 1.00 98.31 349 SER A O 1
ATOM 2821 N N . TYR A 1 350 ? 5.029 7.934 -1.358 1.00 98.19 350 TYR A N 1
ATOM 2822 C CA . TYR A 1 350 ? 4.701 7.902 0.065 1.00 98.19 350 TYR A CA 1
ATOM 2823 C C . TYR A 1 350 ? 3.196 7.704 0.283 1.00 98.19 350 TYR A C 1
ATOM 2825 O O . TYR A 1 350 ? 2.401 8.063 -0.588 1.00 98.19 350 TYR A O 1
ATOM 2833 N N . PRO A 1 351 ? 2.784 7.155 1.443 1.00 97.31 351 PRO A N 1
ATOM 2834 C CA . PRO A 1 351 ? 1.370 7.026 1.782 1.00 97.31 351 PRO A CA 1
ATOM 2835 C C . PRO A 1 351 ? 0.659 8.374 1.710 1.00 97.31 351 PRO A C 1
ATOM 2837 O O . PRO A 1 351 ? 1.122 9.369 2.270 1.00 97.31 351 PRO A O 1
ATOM 2840 N N . GLY A 1 352 ? -0.481 8.392 1.041 1.00 97.12 352 GLY A N 1
ATOM 2841 C CA . GLY A 1 352 ? -1.268 9.569 0.717 1.00 97.12 352 GLY A CA 1
ATOM 2842 C C . GLY A 1 352 ? -1.115 10.020 -0.732 1.00 97.12 352 GLY A C 1
ATOM 2843 O O . GLY A 1 352 ? -2.050 10.646 -1.221 1.00 97.12 352 GLY A O 1
ATOM 2844 N N . ASN A 1 353 ? 0.009 9.725 -1.397 1.00 97.81 353 ASN A N 1
ATOM 2845 C CA . ASN A 1 353 ? 0.292 10.028 -2.804 1.00 97.81 353 ASN A CA 1
ATOM 2846 C C . ASN A 1 353 ? -0.195 11.426 -3.241 1.00 97.81 353 ASN A C 1
ATOM 2848 O O . ASN A 1 353 ? 0.431 12.441 -2.921 1.00 97.81 353 ASN A O 1
ATOM 2852 N N . GLU A 1 354 ? -1.340 11.514 -3.922 1.00 97.62 354 GLU A N 1
ATOM 2853 C CA . GLU A 1 354 ? -1.911 12.760 -4.439 1.00 97.62 354 GLU A CA 1
ATOM 2854 C C . GLU A 1 354 ? -2.346 13.737 -3.322 1.00 97.62 354 GLU A C 1
ATOM 2856 O O . GLU A 1 354 ? -2.562 14.929 -3.567 1.00 97.62 354 GLU A O 1
ATOM 2861 N N . PHE A 1 355 ? -2.382 13.282 -2.065 1.00 98.19 355 PHE A N 1
ATOM 2862 C CA . PHE A 1 355 ? -2.484 14.111 -0.864 1.00 98.19 355 PHE A CA 1
ATOM 2863 C C . PHE A 1 355 ? -1.426 15.213 -0.879 1.00 98.19 355 PHE A C 1
ATOM 2865 O O . PHE A 1 355 ? -1.753 16.383 -0.712 1.00 98.19 355 PHE A O 1
ATOM 2872 N N . TYR A 1 356 ? -0.170 14.892 -1.185 1.00 98.12 356 TYR A N 1
ATOM 2873 C CA . TYR A 1 356 ? 0.911 15.884 -1.202 1.00 98.12 356 TYR A CA 1
ATOM 2874 C C . TYR A 1 356 ? 0.780 16.920 -2.335 1.00 98.12 356 TYR A C 1
ATOM 2876 O O . TYR A 1 356 ? 1.472 17.938 -2.333 1.00 98.12 356 TYR A O 1
ATOM 2884 N N . LEU A 1 357 ? -0.145 16.701 -3.276 1.00 96.88 357 LEU A N 1
ATOM 2885 C CA . LEU A 1 357 ? -0.531 17.642 -4.330 1.00 96.88 357 LEU A CA 1
ATOM 2886 C C . LEU A 1 357 ? -1.848 18.380 -4.035 1.00 96.88 357 LEU A C 1
ATOM 2888 O O . LEU A 1 357 ? -2.286 19.193 -4.847 1.00 96.88 357 LEU A O 1
ATOM 2892 N N . GLY A 1 358 ? -2.480 18.129 -2.885 1.00 97.00 358 GLY A N 1
ATOM 2893 C CA . GLY A 1 358 ? -3.765 18.720 -2.506 1.00 97.00 358 GLY A CA 1
ATOM 2894 C C . GLY A 1 358 ? -4.982 18.061 -3.163 1.00 97.00 358 GLY A C 1
ATOM 2895 O O . GLY A 1 358 ? -6.094 18.579 -3.055 1.00 97.00 358 GLY A O 1
ATOM 2896 N N . MET A 1 359 ? -4.810 16.911 -3.816 1.00 97.25 359 MET A N 1
ATOM 2897 C CA . MET A 1 359 ? -5.876 16.182 -4.509 1.00 97.25 359 MET A CA 1
ATOM 2898 C C . MET A 1 359 ? -6.566 15.196 -3.552 1.00 97.25 359 MET A C 1
ATOM 2900 O O . MET A 1 359 ? -6.461 13.979 -3.668 1.00 97.25 359 MET A O 1
ATOM 2904 N N . LEU A 1 360 ? -7.284 15.743 -2.570 1.00 97.62 360 LEU A N 1
ATOM 2905 C CA . LEU A 1 360 ? -7.762 15.024 -1.376 1.00 97.62 360 LEU A CA 1
ATOM 2906 C C . LEU A 1 360 ? -8.810 13.922 -1.617 1.00 97.62 360 LEU A C 1
ATOM 2908 O O . LEU A 1 360 ? -9.173 13.203 -0.690 1.00 97.62 360 LEU A O 1
ATOM 2912 N N . ASN A 1 361 ? -9.346 13.825 -2.828 1.00 95.38 361 ASN A N 1
ATOM 2913 C CA . ASN A 1 361 ? -10.419 12.907 -3.208 1.00 95.38 361 ASN A CA 1
ATOM 2914 C C . ASN A 1 361 ? -10.142 12.188 -4.538 1.00 95.38 361 ASN A C 1
ATOM 2916 O O . ASN A 1 361 ? -11.072 11.621 -5.109 1.00 95.38 361 ASN A O 1
ATOM 2920 N N . ALA A 1 362 ? -8.904 12.231 -5.045 1.00 93.88 362 ALA A N 1
ATOM 2921 C CA . ALA A 1 362 ? -8.560 11.644 -6.340 1.00 93.88 362 ALA A CA 1
ATOM 2922 C C . ALA A 1 362 ? -8.627 10.110 -6.334 1.00 93.88 362 ALA A C 1
ATOM 2924 O O . ALA A 1 362 ? -9.085 9.510 -7.304 1.00 93.88 362 ALA A O 1
ATOM 2925 N N . SER A 1 363 ? -8.231 9.472 -5.230 1.00 94.00 363 SER A N 1
ATOM 2926 C CA . SER A 1 363 ? -8.156 8.013 -5.142 1.00 94.00 363 SER A CA 1
ATOM 2927 C C . SER A 1 363 ? -8.378 7.488 -3.711 1.00 94.00 363 SER A C 1
ATOM 2929 O O . SER A 1 363 ? -8.857 8.201 -2.817 1.00 94.00 363 SER A O 1
ATOM 2931 N N . GLY A 1 364 ? -8.111 6.190 -3.515 1.00 93.56 364 GLY A N 1
ATOM 2932 C CA . GLY A 1 364 ? -8.085 5.502 -2.216 1.00 93.56 364 GLY A CA 1
ATOM 2933 C C . GLY A 1 364 ? -7.125 6.132 -1.219 1.00 93.56 364 GLY A C 1
ATOM 2934 O O . GLY A 1 364 ? -7.479 6.318 -0.056 1.00 93.56 364 GLY A O 1
ATOM 2935 N N . ASP A 1 365 ? -5.942 6.477 -1.706 1.00 95.06 365 ASP A N 1
ATOM 2936 C CA . ASP A 1 365 ? -4.797 6.868 -0.900 1.00 95.06 365 ASP A CA 1
ATOM 2937 C C . ASP A 1 365 ? -4.950 8.235 -0.201 1.00 95.06 365 ASP A C 1
ATOM 2939 O O . ASP A 1 365 ? -4.913 8.284 1.034 1.00 95.06 365 ASP A O 1
ATOM 2943 N N . PRO A 1 366 ? -5.259 9.349 -0.901 1.00 97.88 366 PRO A N 1
ATOM 2944 C CA . PRO A 1 366 ? -5.451 10.635 -0.245 1.00 97.88 366 PRO A CA 1
ATOM 2945 C C . PRO A 1 366 ? -6.670 10.621 0.679 1.00 97.88 366 PRO A C 1
ATOM 2947 O O . PRO A 1 366 ? -6.643 11.240 1.741 1.00 97.88 366 PRO A O 1
ATOM 2950 N N . ALA A 1 367 ? -7.717 9.860 0.337 1.00 97.56 367 ALA A N 1
ATOM 2951 C CA . ALA A 1 367 ? -8.877 9.695 1.207 1.00 97.56 367 ALA A CA 1
ATOM 2952 C C . ALA A 1 367 ? -8.507 8.989 2.525 1.00 97.56 367 ALA A C 1
ATOM 2954 O O . ALA A 1 367 ? -9.000 9.388 3.585 1.00 97.56 367 ALA A O 1
ATOM 2955 N N . ALA A 1 368 ? -7.615 7.992 2.482 1.00 97.88 368 ALA A N 1
ATOM 2956 C CA . ALA A 1 368 ? -7.073 7.333 3.668 1.00 97.88 368 ALA A CA 1
ATOM 2957 C C . ALA A 1 368 ? -6.172 8.285 4.474 1.00 97.88 368 ALA A C 1
ATOM 2959 O O . ALA A 1 368 ? -6.360 8.417 5.682 1.00 97.88 368 ALA A O 1
ATOM 2960 N N . ALA A 1 369 ? -5.274 9.037 3.828 1.00 98.19 369 ALA A N 1
ATOM 2961 C CA . ALA A 1 369 ? -4.435 10.044 4.493 1.00 98.19 369 ALA A CA 1
ATOM 2962 C C . ALA A 1 369 ? -5.246 11.163 5.168 1.00 98.19 369 ALA A C 1
ATOM 2964 O O . ALA A 1 369 ? -4.820 11.713 6.183 1.00 98.19 369 ALA A O 1
ATOM 2965 N N . CYS A 1 370 ? -6.427 11.476 4.634 1.00 98.38 370 CYS A N 1
ATOM 2966 C CA . CYS A 1 370 ? -7.356 12.435 5.216 1.00 98.38 370 CYS A CA 1
ATOM 2967 C C . CYS A 1 370 ? -8.214 11.879 6.366 1.00 98.38 370 CYS A C 1
ATOM 2969 O O . CYS A 1 370 ? -8.692 12.649 7.195 1.00 98.38 370 CYS A O 1
ATOM 2971 N N . SER A 1 371 ? -8.430 10.567 6.430 1.00 98.00 371 SER A N 1
ATOM 2972 C CA . SER A 1 371 ? -9.325 9.933 7.411 1.00 98.00 371 SER A CA 1
ATOM 2973 C C . SER A 1 371 ? -8.593 9.200 8.536 1.00 98.00 371 SER A C 1
ATOM 2975 O O . SER A 1 371 ? -9.229 8.723 9.476 1.00 98.00 371 SER A O 1
ATOM 2977 N N . THR A 1 372 ? -7.263 9.136 8.468 1.00 98.19 372 THR A N 1
ATOM 2978 C CA . THR A 1 372 ? -6.395 8.359 9.363 1.00 98.19 372 THR A CA 1
ATOM 2979 C C . THR A 1 372 ? -5.084 9.102 9.653 1.00 98.19 372 THR A C 1
ATOM 2981 O O . THR A 1 372 ? -4.872 10.225 9.195 1.00 98.19 372 THR A O 1
ATOM 2984 N N . ALA A 1 373 ? -4.167 8.456 10.377 1.00 98.00 373 ALA A N 1
ATOM 2985 C CA . ALA A 1 373 ? -2.827 8.960 10.654 1.00 98.00 373 ALA A CA 1
ATOM 2986 C C . ALA A 1 373 ? -1.741 8.457 9.675 1.00 98.00 373 ALA A C 1
ATOM 2988 O O . ALA A 1 373 ? -0.566 8.722 9.920 1.00 98.00 373 ALA A O 1
ATOM 2989 N N . ILE A 1 374 ? -2.072 7.774 8.564 1.00 98.12 374 ILE A N 1
ATOM 2990 C CA . ILE A 1 374 ? -1.048 7.137 7.698 1.00 98.12 374 ILE A CA 1
ATOM 2991 C C . ILE A 1 374 ? -0.025 8.113 7.106 1.00 98.12 374 ILE A C 1
ATOM 2993 O O . ILE A 1 374 ? 1.123 7.735 6.890 1.00 98.12 374 ILE A O 1
ATOM 2997 N N . SER A 1 375 ? -0.410 9.379 6.909 1.00 97.62 375 SER A N 1
ATOM 2998 C CA . SER A 1 375 ? 0.506 10.442 6.462 1.00 97.62 375 SER A CA 1
ATOM 2999 C C . SER A 1 375 ? 1.652 10.716 7.450 1.00 97.62 375 SER A C 1
ATOM 3001 O O . SER A 1 375 ? 2.641 11.337 7.065 1.00 97.62 375 SER A O 1
ATOM 3003 N N . GLU A 1 376 ? 1.525 10.254 8.699 1.00 98.56 376 GLU A N 1
ATOM 3004 C CA . GLU A 1 376 ? 2.552 10.289 9.742 1.00 98.56 376 GLU A CA 1
ATOM 3005 C C . GLU A 1 376 ? 3.064 8.885 10.092 1.00 98.56 376 GLU A C 1
ATOM 3007 O O . GLU A 1 376 ? 4.272 8.658 10.108 1.00 98.56 376 GLU A O 1
ATOM 3012 N N . THR A 1 377 ? 2.171 7.929 10.370 1.00 98.25 377 THR A N 1
ATOM 3013 C CA . THR A 1 377 ? 2.558 6.612 10.904 1.00 98.25 377 THR A CA 1
ATOM 3014 C C . THR A 1 377 ? 3.173 5.697 9.856 1.00 98.25 377 THR A C 1
ATOM 3016 O O . THR A 1 377 ? 4.081 4.947 10.196 1.00 98.25 377 THR A O 1
ATOM 3019 N N . HIS A 1 378 ? 2.728 5.767 8.599 1.00 98.25 378 HIS A N 1
ATOM 3020 C CA . HIS A 1 378 ? 3.272 4.963 7.498 1.00 98.25 378 HIS A CA 1
ATOM 3021 C C . HIS A 1 378 ? 4.360 5.717 6.709 1.00 98.25 378 HIS A C 1
ATOM 3023 O O . HIS A 1 378 ? 4.906 5.185 5.743 1.00 98.25 378 HIS A O 1
ATOM 3029 N N . ASN A 1 379 ? 4.678 6.959 7.089 1.00 98.38 379 ASN A N 1
ATOM 3030 C CA . ASN A 1 379 ? 5.699 7.758 6.427 1.00 98.38 379 ASN A CA 1
ATOM 3031 C C . ASN A 1 379 ? 7.094 7.425 7.000 1.00 98.38 379 ASN A C 1
ATOM 3033 O O . ASN A 1 379 ? 7.328 7.665 8.188 1.00 98.38 379 ASN A O 1
ATOM 3037 N N . PRO A 1 380 ? 8.045 6.939 6.182 1.00 97.56 380 PRO A N 1
ATOM 3038 C CA . PRO A 1 380 ? 9.338 6.447 6.663 1.00 97.56 380 PRO A CA 1
ATOM 3039 C C . PRO A 1 380 ? 10.303 7.548 7.137 1.00 97.56 380 PRO A C 1
ATOM 3041 O O . PRO A 1 380 ? 11.285 7.243 7.816 1.00 97.56 380 PRO A O 1
ATOM 3044 N N . GLU A 1 381 ? 10.051 8.820 6.810 1.00 97.81 381 GLU A N 1
ATOM 3045 C CA . GLU A 1 381 ? 10.803 9.963 7.354 1.00 97.81 381 GLU A CA 1
ATOM 3046 C C . GLU A 1 381 ? 10.254 10.435 8.705 1.00 97.81 381 GLU A C 1
ATOM 3048 O O . GLU A 1 381 ? 10.988 11.032 9.495 1.00 97.81 381 GLU A O 1
ATOM 3053 N N . ILE A 1 382 ? 8.978 10.155 8.987 1.00 98.56 382 ILE A N 1
ATOM 3054 C CA . ILE A 1 382 ? 8.329 10.506 10.253 1.00 98.56 382 ILE A CA 1
ATOM 3055 C C . ILE A 1 382 ? 8.455 9.344 11.243 1.00 98.56 382 ILE A C 1
ATOM 3057 O O . ILE A 1 382 ? 9.102 9.483 12.289 1.00 98.56 382 ILE A O 1
ATOM 3061 N N . ASN A 1 383 ? 7.892 8.185 10.898 1.00 98.38 383 ASN A N 1
ATOM 3062 C CA . ASN A 1 383 ? 7.967 6.960 11.683 1.00 98.38 383 ASN A CA 1
ATOM 3063 C C . ASN A 1 383 ? 9.183 6.118 11.290 1.00 98.38 383 ASN A C 1
ATOM 3065 O O . ASN A 1 383 ? 9.061 5.070 10.663 1.00 98.38 383 ASN A O 1
ATOM 3069 N N . THR A 1 384 ? 10.377 6.523 11.709 1.00 97.31 384 THR A N 1
ATOM 3070 C CA . THR A 1 384 ? 11.594 5.765 11.375 1.00 97.31 384 THR A CA 1
ATOM 3071 C C . THR A 1 384 ? 11.609 4.346 11.958 1.00 97.31 384 THR A C 1
ATOM 3073 O O . THR A 1 384 ? 12.337 3.500 11.451 1.00 97.31 384 THR A O 1
ATOM 3076 N N . SER A 1 385 ? 10.801 4.058 12.989 1.00 96.00 385 SER A N 1
ATOM 3077 C CA . SER A 1 385 ? 10.752 2.727 13.612 1.00 96.00 385 SER A CA 1
ATOM 3078 C C . SER A 1 385 ? 10.101 1.658 12.734 1.00 96.00 385 SER A C 1
ATOM 3080 O O . SER A 1 385 ? 10.439 0.485 12.864 1.00 96.00 385 SER A O 1
ATOM 3082 N N . MET A 1 386 ? 9.242 2.041 11.780 1.00 95.88 386 MET A N 1
ATOM 3083 C CA . MET A 1 386 ? 8.642 1.074 10.852 1.00 95.88 386 MET A CA 1
ATOM 3084 C C . MET A 1 386 ? 9.692 0.394 9.958 1.00 95.88 386 MET A C 1
ATOM 3086 O O . MET A 1 386 ? 9.486 -0.729 9.512 1.00 95.88 386 MET A O 1
ATOM 3090 N N . LEU A 1 387 ? 10.827 1.062 9.709 1.00 96.38 387 LEU A N 1
ATOM 3091 C CA . LEU A 1 387 ? 11.924 0.534 8.893 1.00 96.38 387 LEU A CA 1
ATOM 3092 C C . LEU A 1 387 ? 12.727 -0.555 9.618 1.00 96.38 387 LEU A C 1
ATOM 3094 O O . LEU A 1 387 ? 13.482 -1.280 8.984 1.00 96.38 387 LEU A O 1
ATOM 3098 N N . GLU A 1 388 ? 12.558 -0.681 10.933 1.00 95.00 388 GLU A N 1
ATOM 3099 C CA . GLU A 1 388 ? 13.150 -1.744 11.752 1.00 95.00 388 GLU A CA 1
ATOM 3100 C C . GLU A 1 388 ? 12.190 -2.941 11.903 1.00 95.00 388 GLU A C 1
ATOM 3102 O O . GLU A 1 388 ? 12.542 -3.946 12.516 1.00 95.00 388 GLU A O 1
ATOM 3107 N N . SER A 1 389 ? 10.972 -2.845 11.352 1.00 96.75 389 SER A N 1
ATOM 3108 C CA . SER A 1 389 ? 9.867 -3.779 11.583 1.00 96.75 389 SER A CA 1
ATOM 3109 C C . SER A 1 389 ? 9.389 -4.402 10.270 1.00 96.75 389 SER A C 1
ATOM 3111 O O . SER A 1 389 ? 8.398 -3.973 9.674 1.00 96.75 389 SER A O 1
ATOM 3113 N N . ILE A 1 390 ? 10.117 -5.4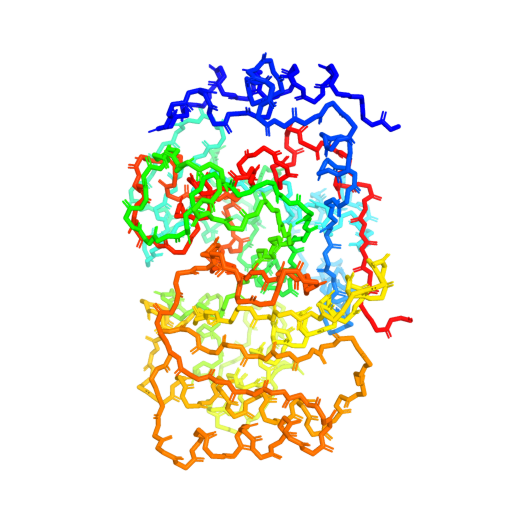20 9.801 1.00 98.25 390 ILE A N 1
ATOM 3114 C CA . ILE A 1 390 ? 9.714 -6.253 8.660 1.00 98.25 390 ILE A CA 1
ATOM 3115 C C . ILE A 1 390 ? 9.052 -7.520 9.191 1.00 98.25 390 ILE A C 1
ATOM 3117 O O . ILE A 1 390 ? 9.669 -8.313 9.899 1.00 98.25 390 ILE A O 1
ATOM 3121 N N . HIS A 1 391 ? 7.797 -7.724 8.815 1.00 98.38 391 HIS A N 1
ATOM 3122 C CA . HIS A 1 391 ? 7.021 -8.899 9.166 1.00 98.38 391 HIS A CA 1
ATOM 3123 C C . HIS A 1 391 ? 6.847 -9.786 7.934 1.00 98.38 391 HIS A C 1
ATOM 3125 O O . HIS A 1 391 ? 6.178 -9.425 6.962 1.00 98.38 391 HIS A O 1
ATOM 3131 N N . TYR A 1 392 ? 7.457 -10.964 7.983 1.00 98.25 392 TYR A N 1
ATOM 3132 C CA . TYR A 1 392 ? 7.294 -11.990 6.963 1.00 98.25 392 TYR A CA 1
ATOM 3133 C C . TYR A 1 392 ? 6.022 -12.787 7.238 1.00 98.25 392 TYR A C 1
ATOM 3135 O O . TYR A 1 392 ? 5.895 -13.408 8.285 1.00 98.25 392 TYR A O 1
ATOM 3143 N N . LEU A 1 393 ? 5.071 -12.749 6.310 1.00 96.56 393 LEU A N 1
ATOM 3144 C CA . LEU A 1 393 ? 3.803 -13.462 6.452 1.00 96.56 393 LEU A CA 1
ATOM 3145 C C . LEU A 1 393 ? 3.992 -14.956 6.162 1.00 96.56 393 LEU A C 1
ATOM 3147 O O . LEU A 1 393 ? 4.794 -15.320 5.302 1.00 96.56 393 LEU A O 1
ATOM 3151 N N . GLY A 1 394 ? 3.241 -15.815 6.856 1.00 84.38 394 GLY A N 1
ATOM 3152 C CA . GLY A 1 394 ? 3.236 -17.266 6.621 1.00 84.38 394 GLY A CA 1
ATOM 3153 C C . GLY A 1 394 ? 4.532 -18.000 6.992 1.00 84.38 394 GLY A C 1
ATOM 3154 O O . GLY A 1 394 ? 4.748 -19.107 6.499 1.00 84.38 394 GLY A O 1
ATOM 3155 N N . SER A 1 395 ? 5.402 -17.379 7.799 1.00 59.19 395 SER A N 1
ATOM 3156 C CA . SER A 1 395 ? 6.631 -17.985 8.334 1.00 59.19 395 SER A CA 1
ATOM 3157 C C . SER A 1 395 ? 6.397 -18.856 9.556 1.00 59.19 395 SER A C 1
ATOM 3159 O O . SER A 1 395 ? 5.573 -18.433 10.398 1.00 59.19 395 SER A O 1
#

Radius of gyration: 20.05 Å; Cα contacts (8 Å, |Δi|>4): 786; chains: 1; bounding box: 52×45×50 Å